Protein AF-A0A1Z8SZH6-F1 (afdb_monomer_lite)

Foldseek 3Di:
DDDDDDDPPDPPPPPPPLAQPAHRPWDDDDDFQWTQDPFQGIWGDDPAQWIQRPLQGIWRWPHHDLVWTWIQRPQQGIWTDHSVGPVWIQRVLLRDIWHADSPPGTADPVVRDDDHSVRSSVVSVVSVPDQDDDPLFFWFDWDADPPQWLQFGIWTDGSQEIETFGDCAQPRHGDDPQVVLLLNLVVCQQFRCPFPLAPNQLQSQLSCQQNLPPPHPNRQAHAYEYEEEEAQVNGVVRCVDPVNCVVIGNSCSCVSYDADDHLYDQYCVVHHRFQALLQSLLSSLLRVLLRSLQRRQQRSAPPSVQQLPQQLVPDPPPCVHLLNVLVVLCPVLQQAFCPVFDPRDCPDRRSSNVCSSVLSSQLVQLDLLVCLVRPDVSDPPSRGDPQRSHLVSCCVRRVSSSVSCSRTPSNNTRRHDPVLSCQSRHGNSPHGSPRDGD

Secondary structure (DSSP, 8-state):
--------------------SS-TTPEE-SSSSEEEETTTEEEEE-SSSEEEETTTEEEE-SSEETTEEEEEETTTEEEEE-TTTTTEEEEGGGTEEEEEETTTEEEETTTTEEE-HHHHHHHHHHTT-SPP--TT--BPPPEEEEEEETTEEEEEEETTEEEEEE-S-TTPPPPPHHHHHHHHHHHHHHT-TTSTT--HHHHHHHHHHHTT-TTSTTTT--BEEEEEES-GGGSSS-TTSHHHHHHSTTGGGGGGSB---EEEET--TTSSPP--HHHHHHHHHHHHHHHHHHHTSTTTSTTHHHH----TTTSTTGGGSHHHHHHHHHHHTTSB--TTSTTS-TTSHHHHHHHHHHHHHHHHHHHHTTHHHHSGGG-BTTTB-GGGSSHHHHHHH-HHHHHHIIIIITTT-----HHHHHHHS-GGGT--------

Sequence (438 aa):
MKFLRIALLLFACSLKANTSSILPTSTHLGSSNWYQSSWLGVYFESSNPWTYQTNLGWLYIPSANPENFWMYNPNLKWLWTTSSIYPWVYVNEIKDWRYYLPLPGFYRAETKKWSSTSELVAEFSQNASAAYTSAYYSSGAITSNYNISSWFDRSLEINGLQLFVAGAVGGQIAIPDEWAKKIAQTVKLLTDPNDAEIDIPSQERMIQVLQGTSGTWHAGYPAAQRLAYGGGSDYSPNPLTDNGIESYSGYRNLNNYLMNDMVWYRNSSDGAVNTVGNYDIAEVLEHLMHTIHLYGVPGAVNGSRNALKWDSETQSGWQTSGLYYAMKEAVDNGVFSLRDYMDGNIDSPETYRLISKEYLYLLNFGMWEYGQEFWENGTLAPEWNDNARTPSGVQQNNPLGYALFNNYIKPVLSKPSLTDLRTIFQDNDGGTSGYVSD

pLDDT: mean 90.85, std 13.41, range [30.44, 98.94]

Radius of gyration: 28.5 Å; chains: 1; bounding box: 64×51×118 Å

Structure (mmCIF, N/CA/C/O backbone):
data_AF-A0A1Z8SZH6-F1
#
_entry.id   AF-A0A1Z8SZH6-F1
#
loop_
_atom_site.group_PDB
_atom_site.id
_atom_site.type_symbol
_atom_site.label_atom_id
_atom_site.label_alt_id
_atom_site.label_comp_id
_atom_site.label_asym_id
_atom_site.label_entity_id
_atom_site.label_seq_id
_atom_site.pdbx_PDB_ins_code
_atom_site.Cartn_x
_atom_site.Cartn_y
_atom_site.Cartn_z
_atom_site.occupancy
_atom_site.B_iso_or_equiv
_atom_site.auth_seq_id
_atom_site.auth_comp_id
_atom_site.auth_asym_id
_atom_site.auth_atom_id
_atom_site.pdbx_PDB_model_num
ATOM 1 N N . MET A 1 1 ? -14.960 -3.152 92.949 1.00 36.97 1 MET A N 1
ATOM 2 C CA . MET A 1 1 ? -16.034 -3.314 91.945 1.00 36.97 1 MET A CA 1
ATOM 3 C C . MET A 1 1 ? -15.678 -2.488 90.714 1.00 36.97 1 MET A C 1
ATOM 5 O O . MET A 1 1 ? -15.761 -1.270 90.774 1.00 36.97 1 MET A O 1
ATOM 9 N N . LYS A 1 2 ? -15.191 -3.121 89.641 1.00 33.12 2 LYS A N 1
ATOM 10 C CA . LYS A 1 2 ? -14.952 -2.479 88.337 1.00 33.12 2 LYS A CA 1
ATOM 11 C C . LYS A 1 2 ? -15.969 -3.056 87.354 1.00 33.12 2 LYS A C 1
ATOM 13 O O . LYS A 1 2 ? -16.010 -4.267 87.170 1.00 33.12 2 LYS A O 1
ATOM 18 N N . PHE A 1 3 ? -16.808 -2.190 86.795 1.00 32.94 3 PHE A N 1
ATOM 19 C CA . PHE A 1 3 ? -17.794 -2.529 85.773 1.00 32.94 3 PHE A CA 1
ATOM 20 C C . PHE A 1 3 ? -17.084 -2.927 84.474 1.00 32.94 3 PHE A C 1
ATOM 22 O O . PHE A 1 3 ? -16.336 -2.128 83.913 1.00 32.94 3 PHE A O 1
ATOM 29 N N . LEU A 1 4 ? -17.331 -4.145 83.990 1.00 30.44 4 LEU A N 1
ATOM 30 C CA . LEU A 1 4 ? -16.952 -4.567 82.645 1.00 30.44 4 LEU A CA 1
ATOM 31 C C . LEU A 1 4 ? -18.103 -4.196 81.697 1.00 30.44 4 LEU A C 1
ATOM 33 O O . LEU A 1 4 ? -19.200 -4.742 81.803 1.00 30.44 4 LEU A O 1
ATOM 37 N N . ARG A 1 5 ? -17.872 -3.236 80.795 1.00 35.59 5 ARG A N 1
ATOM 38 C CA . ARG A 1 5 ? -18.776 -2.956 79.672 1.00 35.59 5 ARG A CA 1
ATOM 39 C C . ARG A 1 5 ? -18.588 -4.056 78.628 1.00 35.59 5 ARG A C 1
ATOM 41 O O . ARG A 1 5 ? -17.522 -4.150 78.029 1.00 35.59 5 ARG A O 1
ATOM 48 N N . ILE A 1 6 ? -19.617 -4.869 78.413 1.00 34.25 6 ILE A N 1
ATOM 49 C CA . ILE A 1 6 ? -19.690 -5.794 77.280 1.00 34.25 6 ILE A CA 1
ATOM 50 C C . ILE A 1 6 ? -20.113 -4.969 76.063 1.00 34.25 6 ILE A C 1
ATOM 52 O O . ILE A 1 6 ? -21.236 -4.473 76.000 1.00 34.25 6 ILE A O 1
ATOM 56 N N . ALA A 1 7 ? -19.188 -4.774 75.125 1.00 34.47 7 ALA A N 1
ATOM 57 C CA . ALA A 1 7 ? -19.498 -4.251 73.805 1.00 34.47 7 ALA A CA 1
ATOM 58 C C . ALA A 1 7 ? -20.137 -5.377 72.983 1.00 34.47 7 ALA A C 1
ATOM 60 O O . ALA A 1 7 ? -19.502 -6.395 72.708 1.00 34.47 7 ALA A O 1
ATOM 61 N N . LEU A 1 8 ? -21.407 -5.202 72.625 1.00 34.00 8 LEU A N 1
ATOM 62 C CA . LEU A 1 8 ? -22.116 -6.076 71.701 1.00 34.00 8 LEU A CA 1
ATOM 63 C C . LEU A 1 8 ? -21.607 -5.758 70.284 1.00 34.00 8 LEU A C 1
ATOM 65 O O . LEU A 1 8 ? -22.006 -4.757 69.690 1.00 34.00 8 LEU A O 1
ATOM 69 N N . LEU A 1 9 ? -20.683 -6.566 69.758 1.00 31.33 9 LEU A N 1
ATOM 70 C CA . LEU A 1 9 ? -20.332 -6.526 68.338 1.00 31.33 9 LEU A CA 1
ATOM 71 C C . LEU A 1 9 ? -21.513 -7.105 67.545 1.00 31.33 9 LEU A C 1
ATOM 73 O O . LEU A 1 9 ? -21.697 -8.319 67.477 1.00 31.33 9 LEU A O 1
ATOM 77 N N . LEU A 1 10 ? -22.321 -6.231 66.947 1.00 35.88 10 LEU A N 1
ATOM 78 C CA . LEU A 1 10 ? -23.209 -6.604 65.852 1.00 35.88 10 LEU A CA 1
ATOM 79 C C . LEU A 1 10 ? -22.336 -6.948 64.640 1.00 35.88 10 LEU A C 1
ATOM 81 O O . LEU A 1 10 ? -21.822 -6.063 63.959 1.00 35.88 10 LEU A O 1
ATOM 85 N N . PHE A 1 11 ? -22.166 -8.243 64.375 1.00 32.88 11 PHE A N 1
ATOM 86 C CA . PHE A 1 11 ? -21.735 -8.721 63.067 1.00 32.88 11 PHE A CA 1
ATOM 87 C C . PHE A 1 11 ? -22.847 -8.383 62.067 1.00 32.88 11 PHE A C 1
ATOM 89 O O . PHE A 1 11 ? -23.823 -9.119 61.923 1.00 32.88 11 PHE A O 1
ATOM 96 N N . ALA A 1 12 ? -22.720 -7.246 61.385 1.00 36.44 12 ALA A N 1
ATOM 97 C CA . ALA A 1 12 ? -23.444 -7.014 60.148 1.00 36.44 12 ALA A CA 1
ATOM 98 C C . ALA A 1 12 ? -22.891 -8.005 59.116 1.00 36.44 12 ALA A C 1
ATOM 100 O O . ALA A 1 12 ? -21.859 -7.775 58.489 1.00 36.44 12 ALA A O 1
ATOM 101 N N . CYS A 1 13 ? -23.546 -9.157 58.994 1.00 33.34 13 CYS A N 1
ATOM 102 C CA . CYS A 1 13 ? -23.332 -10.055 57.875 1.00 33.34 13 CYS A CA 1
ATOM 103 C C . CYS A 1 13 ? -23.854 -9.319 56.635 1.00 33.34 13 CYS A C 1
ATOM 105 O O . CYS A 1 13 ? -25.062 -9.258 56.407 1.00 33.34 13 CYS A O 1
ATOM 107 N N . SER A 1 14 ? -22.965 -8.678 55.872 1.00 37.25 14 SER A N 1
ATOM 108 C CA . SER A 1 14 ? -23.322 -8.202 54.542 1.00 37.25 14 SER A CA 1
ATOM 109 C C . SER A 1 14 ? -23.611 -9.442 53.702 1.00 37.25 14 SER A C 1
ATOM 111 O O . SER A 1 14 ? -22.686 -10.157 53.308 1.00 37.25 14 SER A O 1
ATOM 113 N N . LEU A 1 15 ? -24.887 -9.726 53.453 1.00 39.97 15 LEU A N 1
ATOM 114 C CA . LEU A 1 15 ? -25.283 -10.582 52.344 1.00 39.97 15 LEU A CA 1
ATOM 115 C C . LEU A 1 15 ? -24.636 -9.968 51.100 1.00 39.97 15 LEU A C 1
ATOM 117 O O . LEU A 1 15 ? -25.062 -8.905 50.649 1.00 39.97 15 LEU A O 1
ATOM 121 N N . LYS A 1 16 ? -23.558 -10.580 50.589 1.00 44.69 16 LYS A N 1
ATOM 122 C CA . LYS A 1 16 ? -23.093 -10.286 49.234 1.00 44.69 16 LYS A CA 1
ATOM 123 C C . LYS A 1 16 ? -24.315 -10.497 48.356 1.00 44.69 16 LYS A C 1
ATOM 125 O O . LYS A 1 16 ? -24.863 -11.596 48.331 1.00 44.69 16 LYS A O 1
ATOM 130 N N . ALA A 1 17 ? -24.791 -9.431 47.726 1.00 55.56 17 ALA A N 1
ATOM 131 C CA . ALA A 1 17 ? -25.842 -9.562 46.745 1.00 55.56 17 ALA A CA 1
ATOM 132 C C . ALA A 1 17 ? -25.316 -10.550 45.698 1.00 55.56 17 ALA A C 1
ATOM 134 O O . ALA A 1 17 ? -24.238 -10.340 45.142 1.00 55.56 17 ALA A O 1
ATOM 135 N N . ASN A 1 18 ? -26.021 -11.662 45.494 1.00 75.00 18 ASN A N 1
ATOM 136 C CA . ASN A 1 18 ? -25.689 -12.625 44.451 1.00 75.00 18 ASN A CA 1
ATOM 137 C C . ASN A 1 18 ? -26.100 -12.020 43.101 1.00 75.00 18 ASN A C 1
ATOM 139 O O . ASN A 1 18 ? -26.998 -12.513 42.433 1.00 75.00 18 ASN A O 1
ATOM 143 N N . THR A 1 19 ? -25.524 -10.879 42.743 1.00 81.94 19 THR A N 1
ATOM 144 C CA . THR A 1 19 ? -25.755 -10.193 41.476 1.00 81.94 19 THR A CA 1
ATOM 145 C C . THR A 1 19 ? -24.858 -10.813 40.423 1.00 81.94 19 THR A C 1
ATOM 147 O O . THR A 1 19 ? -23.690 -11.094 40.690 1.00 81.94 19 THR A O 1
ATOM 150 N N . SER A 1 20 ? -25.411 -11.028 39.236 1.00 86.62 20 SER A N 1
ATOM 151 C CA . SER A 1 20 ? -24.643 -11.460 38.072 1.00 86.62 20 SER A CA 1
ATOM 152 C C . SER A 1 20 ? -23.596 -10.402 37.718 1.00 86.62 20 SER A C 1
ATOM 154 O O . SER A 1 20 ? -23.880 -9.202 37.759 1.00 86.62 20 SER A O 1
ATOM 156 N N . SER A 1 21 ? -22.391 -10.852 37.372 1.00 84.75 21 SER A N 1
ATOM 157 C CA . SER A 1 21 ? -21.299 -9.985 36.911 1.00 84.75 21 SER A CA 1
ATOM 158 C C . SER A 1 21 ? -21.470 -9.522 35.459 1.00 84.75 21 SER A C 1
ATOM 160 O O . SER A 1 21 ? -20.784 -8.605 35.016 1.00 84.75 21 SER A O 1
ATOM 162 N N . ILE A 1 22 ? -22.406 -10.136 34.732 1.00 84.94 22 ILE A N 1
ATOM 163 C CA . ILE A 1 22 ? -22.594 -9.970 33.287 1.00 84.94 22 ILE A CA 1
ATOM 164 C C . ILE A 1 22 ? -23.881 -9.209 32.989 1.00 84.94 22 ILE A C 1
ATOM 166 O O . ILE A 1 22 ? -23.894 -8.255 32.219 1.00 84.94 22 ILE A O 1
ATOM 170 N N . LEU A 1 23 ? -24.982 -9.595 33.626 1.00 87.38 23 LEU A N 1
ATOM 171 C CA . LEU A 1 23 ? -26.271 -8.926 33.509 1.00 87.38 23 LEU A CA 1
ATOM 172 C C . LEU A 1 23 ? -26.772 -8.583 34.913 1.00 87.38 23 LEU A C 1
ATOM 174 O O . LEU A 1 23 ? -27.455 -9.398 35.535 1.00 87.38 23 LEU A O 1
ATOM 178 N N . PRO A 1 24 ? -26.478 -7.370 35.419 1.00 87.19 24 PRO A N 1
ATOM 179 C CA . PRO A 1 24 ? -26.799 -6.978 36.794 1.00 87.19 24 PRO A CA 1
ATOM 180 C C . PRO A 1 24 ? -28.283 -7.088 37.173 1.00 87.19 24 PRO A C 1
ATOM 182 O O . PRO A 1 24 ? -28.610 -7.168 38.354 1.00 87.19 24 PRO A O 1
ATOM 185 N N . THR A 1 25 ? -29.188 -7.096 36.189 1.00 88.19 25 THR A N 1
ATOM 186 C CA . THR A 1 25 ? -30.641 -7.225 36.385 1.00 88.19 25 THR A CA 1
ATOM 187 C C . THR A 1 25 ? -31.138 -8.673 36.461 1.00 88.19 25 THR A C 1
ATOM 189 O O . THR A 1 25 ? -32.334 -8.896 36.654 1.00 88.19 25 THR A O 1
ATOM 192 N N . SER A 1 26 ? -30.260 -9.667 36.308 1.00 90.94 26 SER A N 1
ATOM 193 C CA . SER A 1 26 ? -30.636 -11.079 36.362 1.00 90.94 26 SER A CA 1
ATOM 194 C C . SER A 1 26 ? -30.964 -11.548 37.778 1.00 90.94 26 SER A C 1
ATOM 196 O O . SER A 1 26 ? -30.333 -11.157 38.759 1.00 90.94 26 SER A O 1
ATOM 198 N N . THR A 1 27 ? -31.929 -12.461 37.878 1.00 93.50 27 THR A N 1
ATOM 199 C CA . THR A 1 27 ? -32.329 -13.084 39.146 1.00 93.50 27 THR A CA 1
ATOM 200 C C . THR A 1 27 ? -31.444 -14.288 39.445 1.00 93.50 27 THR A C 1
ATOM 202 O O . THR A 1 27 ? -31.318 -15.186 38.617 1.00 93.50 27 THR A O 1
ATOM 205 N N . HIS A 1 28 ? -30.839 -14.329 40.630 1.00 93.50 28 HIS A N 1
ATOM 206 C CA . HIS A 1 28 ? -30.058 -15.477 41.098 1.00 93.50 28 HIS A CA 1
ATOM 207 C C . HIS A 1 28 ? -30.957 -16.674 41.423 1.00 93.50 28 HIS A C 1
ATOM 209 O O . HIS A 1 28 ? -31.988 -16.510 42.072 1.00 93.50 28 HIS A O 1
ATOM 215 N N . LEU A 1 29 ? -30.575 -17.875 40.978 1.00 90.50 29 LEU A N 1
ATOM 216 C CA . LEU A 1 29 ? -31.429 -19.070 41.041 1.00 90.50 29 LEU A CA 1
ATOM 217 C C . LEU A 1 29 ? -31.117 -20.043 42.200 1.00 90.50 29 LEU A C 1
ATOM 219 O O . LEU A 1 29 ? -31.776 -21.075 42.298 1.00 90.50 29 LEU A O 1
ATOM 223 N N . GLY A 1 30 ? -30.151 -19.760 43.087 1.00 81.81 30 GLY A N 1
ATOM 224 C CA . GLY A 1 30 ? -29.860 -20.609 44.261 1.00 81.81 30 GLY A CA 1
ATOM 225 C C . GLY A 1 30 ? -28.371 -20.897 44.497 1.00 81.81 30 GLY A C 1
ATOM 226 O O . GLY A 1 30 ? -27.528 -20.059 44.237 1.00 81.81 30 GLY A O 1
ATOM 227 N N . SER A 1 31 ? -28.003 -22.073 45.016 1.00 63.78 31 SER A N 1
ATOM 228 C CA . SER A 1 31 ? -26.677 -22.377 45.619 1.00 63.78 31 SER A CA 1
ATOM 229 C C . SER A 1 31 ? -25.452 -22.393 44.681 1.00 63.78 31 SER A C 1
ATOM 231 O O . SER A 1 31 ? -24.401 -22.915 45.043 1.00 63.78 31 SER A O 1
ATOM 233 N N . SER A 1 32 ? -25.576 -21.893 43.458 1.00 80.62 32 SER A N 1
ATOM 234 C CA . SER A 1 32 ? -24.542 -21.916 42.417 1.00 80.62 32 SER A CA 1
ATOM 235 C C . SER A 1 32 ? -24.627 -20.643 41.567 1.00 80.62 32 SER A C 1
ATOM 237 O O . SER A 1 32 ? -25.564 -19.862 41.721 1.00 80.62 32 SER A O 1
ATOM 239 N N . ASN A 1 33 ? -23.656 -20.397 40.685 1.00 89.94 33 ASN A N 1
ATOM 240 C CA . ASN A 1 33 ? -23.603 -19.197 39.835 1.00 89.94 33 ASN A CA 1
ATOM 241 C C . ASN A 1 33 ? -24.610 -19.244 38.665 1.00 89.94 33 ASN A C 1
ATOM 243 O O . ASN A 1 33 ? -24.268 -18.910 37.534 1.00 89.94 33 ASN A O 1
ATOM 247 N N . TRP A 1 34 ? -25.834 -19.711 38.917 1.00 93.44 34 TRP A N 1
ATOM 248 C CA . TRP A 1 34 ? -26.920 -19.743 37.941 1.00 93.44 34 TRP A CA 1
ATOM 249 C C . TRP A 1 34 ? -27.821 -18.525 38.092 1.00 93.44 34 TRP A C 1
ATOM 251 O O . TRP A 1 34 ? -28.236 -18.160 39.197 1.00 93.44 34 TRP A O 1
ATOM 261 N N . TYR A 1 35 ? -28.162 -17.938 36.954 1.00 93.50 35 TYR A N 1
ATOM 262 C CA . TYR A 1 35 ? -28.924 -16.708 36.856 1.00 93.50 35 TYR A CA 1
ATOM 263 C C . TYR A 1 35 ? -29.996 -16.829 35.771 1.00 93.50 35 TYR A C 1
ATOM 265 O O . TYR A 1 35 ? -29.818 -17.515 34.765 1.00 93.50 35 TYR A O 1
ATOM 273 N N . GLN A 1 36 ? -31.111 -16.133 35.975 1.00 94.25 36 GLN A N 1
ATOM 274 C CA . GLN A 1 36 ? -32.181 -15.952 35.002 1.00 94.25 36 GLN A CA 1
ATOM 275 C C . GLN A 1 36 ? -32.196 -14.495 34.541 1.00 94.25 36 GLN A C 1
ATOM 277 O O . GLN A 1 36 ? -32.536 -13.597 35.313 1.00 94.25 36 GLN A O 1
ATOM 282 N N . SER A 1 37 ? -31.883 -14.275 33.267 1.00 92.50 37 SER A N 1
ATOM 283 C CA . SER A 1 37 ? -32.117 -13.007 32.574 1.00 92.50 37 SER A CA 1
ATOM 284 C C . SER A 1 37 ? -33.534 -12.974 31.998 1.00 92.50 37 SER A C 1
ATOM 286 O O . SER A 1 37 ? -34.048 -13.997 31.536 1.00 92.50 37 SER A O 1
ATOM 288 N N . SER A 1 38 ? -34.164 -11.796 31.997 1.00 91.62 38 SER A N 1
ATOM 289 C CA . SER A 1 38 ? -35.487 -11.582 31.393 1.00 91.62 38 SER A CA 1
ATOM 290 C C . SER A 1 38 ? -35.491 -11.732 29.870 1.00 91.62 38 SER A C 1
ATOM 292 O O . SER A 1 38 ? -36.549 -11.965 29.294 1.00 91.62 38 SER A O 1
ATOM 294 N N . TRP A 1 39 ? -34.327 -11.611 29.227 1.00 91.56 39 TRP A N 1
ATOM 295 C CA . TRP A 1 39 ? -34.196 -11.655 27.771 1.00 91.56 39 TRP A CA 1
ATOM 296 C C . TRP A 1 39 ? -33.241 -12.759 27.302 1.00 91.56 39 TRP A C 1
ATOM 298 O O . TRP A 1 39 ? -33.592 -13.522 26.411 1.00 91.56 39 TRP A O 1
ATOM 308 N N . LEU A 1 40 ? -32.078 -12.919 27.944 1.00 90.25 40 LEU A N 1
ATOM 309 C CA . LEU A 1 40 ? -31.070 -13.915 27.551 1.00 90.25 40 LEU A CA 1
ATOM 310 C C . LEU A 1 40 ? -31.408 -15.333 28.053 1.00 90.25 40 LEU A C 1
ATOM 312 O O . LEU A 1 40 ? -30.818 -16.313 27.604 1.00 90.25 40 LEU A O 1
ATOM 316 N N . GLY A 1 41 ? -32.366 -15.471 28.972 1.00 91.81 41 GLY A N 1
ATOM 317 C CA . GLY A 1 41 ? -32.755 -16.757 29.552 1.00 91.81 41 GLY A CA 1
ATOM 318 C C . GLY A 1 41 ? -31.854 -17.204 30.708 1.00 91.81 41 GLY A C 1
ATOM 319 O O . GLY A 1 41 ? -31.261 -16.378 31.403 1.00 91.81 41 GLY A O 1
ATOM 320 N N . VAL A 1 42 ? -31.788 -18.520 30.939 1.00 94.38 42 VAL A N 1
ATOM 321 C CA . VAL A 1 42 ? -30.994 -19.125 32.023 1.00 94.38 42 VAL A CA 1
ATOM 322 C C . VAL A 1 42 ? -29.545 -19.307 31.583 1.00 94.38 42 VAL A C 1
ATOM 324 O O . VAL A 1 42 ? -29.285 -19.890 30.522 1.00 94.38 42 VAL A O 1
ATOM 327 N N . TYR A 1 43 ? -28.610 -18.869 32.423 1.00 93.62 43 TYR A N 1
ATOM 328 C CA . TYR A 1 43 ? -27.176 -19.026 32.197 1.00 93.62 43 TYR A CA 1
ATOM 329 C C . TYR A 1 43 ? -26.396 -19.231 33.501 1.00 93.62 43 TYR A C 1
ATOM 331 O O . TYR A 1 43 ? -26.852 -18.882 34.591 1.00 93.62 43 TYR A O 1
ATOM 339 N N . PHE A 1 44 ? -25.207 -19.809 33.365 1.00 93.56 44 PHE A N 1
ATOM 340 C CA . PHE A 1 44 ? -24.237 -20.032 34.429 1.00 93.56 44 PHE A CA 1
ATOM 341 C C . PHE A 1 44 ? -23.001 -19.151 34.224 1.00 93.56 44 PHE A C 1
ATOM 3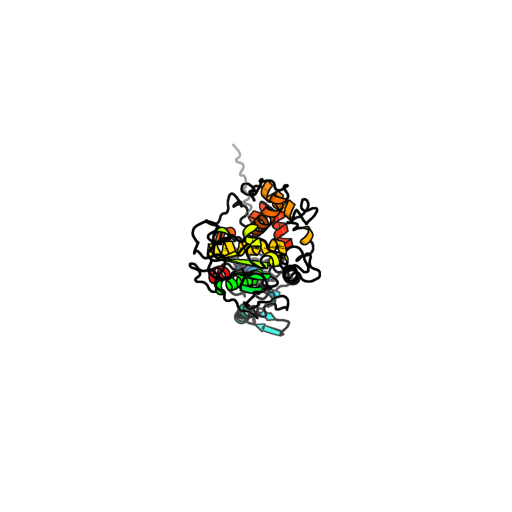43 O O . PHE A 1 44 ? -22.455 -19.108 33.120 1.00 93.56 44 PHE A O 1
ATOM 350 N N . GLU A 1 45 ? -22.531 -18.496 35.285 1.00 90.50 45 GLU A N 1
ATOM 351 C CA . GLU A 1 45 ? -21.277 -17.733 35.292 1.00 90.50 45 GLU A CA 1
ATOM 352 C C . GLU A 1 45 ? -20.127 -18.567 35.865 1.00 90.50 45 GLU A C 1
ATOM 354 O O . GLU A 1 45 ? -20.152 -18.992 37.026 1.00 90.50 45 GLU A O 1
ATOM 359 N N . SER A 1 46 ? -19.086 -18.784 35.059 1.00 85.88 46 SER A N 1
ATOM 360 C CA . SER A 1 46 ? -17.845 -19.389 35.545 1.00 85.88 46 SER A CA 1
ATOM 361 C C . SER A 1 46 ? -16.937 -18.346 36.217 1.00 85.88 46 SER A C 1
ATOM 363 O O . SER A 1 46 ? -17.212 -17.151 36.190 1.00 85.88 46 SER A O 1
ATOM 365 N N . SER A 1 47 ? -15.833 -18.785 36.830 1.00 73.62 47 SER A N 1
ATOM 366 C CA . SER A 1 47 ? -14.805 -17.883 37.381 1.00 73.62 47 SER A CA 1
ATOM 367 C C . SER A 1 47 ? -13.974 -17.159 36.310 1.00 73.62 47 SER A C 1
ATOM 369 O O . SER A 1 47 ? -13.153 -16.312 36.646 1.00 73.62 47 SER A O 1
ATOM 371 N N . ASN A 1 48 ? -14.172 -17.512 35.040 1.00 70.88 48 ASN A N 1
ATOM 372 C CA . ASN A 1 48 ? -13.543 -16.923 33.865 1.00 70.88 48 ASN A CA 1
ATOM 373 C C . ASN A 1 48 ? -14.628 -16.199 33.040 1.00 70.88 48 ASN A C 1
ATOM 375 O O . ASN A 1 48 ? -15.809 -16.485 33.226 1.00 70.88 48 ASN A O 1
ATOM 379 N N . PRO A 1 49 ? -14.277 -15.327 32.077 1.00 77.50 49 PRO A N 1
ATOM 380 C CA . PRO A 1 49 ? -15.236 -14.617 31.202 1.00 77.50 49 PRO A CA 1
ATOM 381 C C . PRO A 1 49 ? -16.109 -15.516 30.291 1.00 77.50 49 PRO A C 1
ATOM 383 O O . PRO A 1 49 ? -16.757 -15.037 29.361 1.00 77.50 49 PRO A O 1
ATOM 386 N N . TRP A 1 50 ? -16.134 -16.827 30.544 1.00 88.62 50 TRP A N 1
ATOM 387 C CA . TRP A 1 50 ? -17.013 -17.796 29.909 1.00 88.62 50 TRP A CA 1
ATOM 388 C C . TRP A 1 50 ? -18.301 -17.988 30.711 1.00 88.62 50 TRP A C 1
ATOM 390 O O . TRP A 1 50 ? -18.289 -18.244 31.920 1.00 88.62 50 TRP A O 1
ATOM 400 N N . THR A 1 51 ? -19.415 -17.952 29.996 1.00 91.50 51 THR A N 1
ATOM 401 C CA . THR A 1 51 ? -20.758 -18.256 30.486 1.00 91.50 51 THR A CA 1
ATOM 402 C C . THR A 1 51 ? -21.310 -19.464 29.772 1.00 91.50 51 THR A C 1
ATOM 404 O O . THR A 1 51 ? -21.030 -19.667 28.595 1.00 91.50 51 THR A O 1
ATOM 407 N N . TYR A 1 52 ? -22.111 -20.263 30.462 1.00 93.44 52 TYR A N 1
ATOM 408 C CA . TYR A 1 52 ? -22.870 -21.323 29.816 1.00 93.44 52 TYR A CA 1
ATOM 409 C C . TYR A 1 52 ? -24.338 -20.917 29.747 1.00 93.44 52 TYR A C 1
ATOM 411 O O . TYR A 1 52 ? -25.015 -20.874 30.773 1.00 93.44 52 TYR A O 1
ATOM 419 N N . GLN A 1 53 ? -24.833 -20.608 28.552 1.00 92.88 53 GLN A N 1
ATOM 420 C CA . GLN A 1 53 ? -26.238 -20.299 28.305 1.00 92.88 53 GLN A CA 1
ATOM 421 C C . GLN A 1 53 ? -26.955 -21.576 27.854 1.00 92.88 53 GLN A C 1
ATOM 423 O O . GLN A 1 53 ? -26.464 -22.320 27.008 1.00 92.88 53 GLN A O 1
ATOM 428 N N . THR A 1 54 ? -28.120 -21.845 28.438 1.00 91.62 54 THR A N 1
ATOM 429 C CA . THR A 1 54 ? -28.815 -23.145 28.323 1.00 91.62 54 THR A CA 1
ATOM 430 C C . THR A 1 54 ? -29.151 -23.608 26.901 1.00 91.62 54 THR A C 1
ATOM 432 O O . THR A 1 54 ? -29.272 -24.808 26.679 1.00 91.62 54 THR A O 1
ATOM 435 N N . ASN A 1 55 ? -29.267 -22.694 25.940 1.00 90.06 55 ASN A N 1
ATOM 436 C CA . ASN A 1 55 ? -29.623 -22.981 24.550 1.00 90.06 55 ASN A CA 1
ATOM 437 C C . ASN A 1 55 ? -28.446 -22.799 23.569 1.00 90.06 55 ASN A C 1
ATOM 439 O O . ASN A 1 55 ? -28.381 -23.496 22.564 1.00 90.06 55 ASN A O 1
ATOM 443 N N . LEU A 1 56 ? -27.521 -21.873 23.841 1.00 89.50 56 LEU A N 1
ATOM 444 C CA . LEU A 1 56 ? -26.377 -21.541 22.974 1.00 89.50 56 LEU A CA 1
ATOM 445 C C . LEU A 1 56 ? -25.062 -22.209 23.411 1.00 89.50 56 LEU A C 1
ATOM 447 O O . LEU A 1 56 ? -24.087 -22.207 22.658 1.00 89.50 56 LEU A O 1
ATOM 451 N N . GLY A 1 57 ? -25.020 -22.796 24.608 1.00 92.56 57 GLY A N 1
ATOM 452 C CA . GLY A 1 57 ? -23.832 -23.426 25.172 1.00 92.56 57 GLY A CA 1
ATOM 453 C C . GLY A 1 57 ? -22.836 -22.416 25.743 1.00 92.56 57 GLY A C 1
ATOM 454 O O . GLY A 1 57 ? -23.222 -21.407 26.333 1.00 92.56 57 GLY A O 1
ATOM 455 N N . TRP A 1 58 ? -21.542 -22.715 25.609 1.00 94.12 58 TRP A N 1
ATOM 456 C CA . TRP A 1 58 ? -20.472 -21.858 26.121 1.00 94.12 58 TRP A CA 1
ATOM 457 C C . TRP A 1 58 ? -20.291 -20.605 25.262 1.00 94.12 58 TRP A C 1
ATOM 459 O O . TRP A 1 58 ? -20.100 -20.692 24.049 1.00 94.12 58 TRP A O 1
ATOM 469 N N . LEU A 1 59 ? -20.308 -19.449 25.920 1.00 93.75 59 LEU A N 1
ATOM 470 C CA . LEU A 1 59 ? -20.162 -18.125 25.336 1.00 93.75 59 LEU A CA 1
ATOM 471 C C . LEU A 1 59 ? -19.103 -17.336 26.102 1.00 93.75 59 LEU A C 1
ATOM 473 O O . LEU A 1 59 ? -19.182 -17.224 27.326 1.00 93.75 59 LEU A O 1
ATOM 477 N N . TYR A 1 60 ? -18.142 -16.763 25.393 1.00 91.12 60 TYR A N 1
ATOM 478 C CA . TYR A 1 60 ? -17.197 -15.805 25.957 1.00 91.12 60 TYR A CA 1
ATOM 479 C C . TYR A 1 60 ? -17.746 -14.389 25.794 1.00 91.12 60 TYR A C 1
ATOM 481 O O . TYR A 1 60 ? -18.122 -14.002 24.689 1.00 91.12 60 TYR A O 1
ATOM 489 N N . ILE A 1 61 ? -17.800 -13.622 26.884 1.00 88.81 61 ILE A N 1
ATOM 490 C CA . ILE A 1 61 ? -18.392 -12.278 26.903 1.00 88.81 61 ILE A CA 1
ATOM 491 C C . ILE A 1 61 ? -17.327 -11.298 27.423 1.00 88.81 61 ILE A C 1
ATOM 493 O O . ILE A 1 61 ? -17.126 -11.219 28.636 1.00 88.81 61 ILE A O 1
ATOM 497 N N . PRO A 1 62 ? -16.601 -10.584 26.534 1.00 78.56 62 PRO A N 1
ATOM 498 C CA . PRO A 1 62 ? -15.473 -9.728 26.924 1.00 78.56 62 PRO A CA 1
ATOM 499 C C . PRO A 1 62 ? -15.907 -8.495 27.719 1.00 78.56 62 PRO A C 1
ATOM 501 O O . PRO A 1 62 ? -15.194 -8.035 28.607 1.00 78.56 62 PRO A O 1
ATOM 504 N N . SER A 1 63 ? -17.075 -7.953 27.388 1.00 74.69 63 SER A N 1
ATOM 505 C CA . SER A 1 63 ? -17.703 -6.838 28.077 1.00 74.69 63 SER A CA 1
ATOM 506 C C . SER A 1 63 ? -19.213 -7.021 28.003 1.00 74.69 63 SER A C 1
ATOM 508 O O . SER A 1 63 ? -19.772 -7.324 26.950 1.00 74.69 63 SER A O 1
ATOM 510 N N . ALA A 1 64 ? -19.874 -6.896 29.149 1.00 67.81 64 ALA A N 1
ATOM 511 C CA . ALA A 1 64 ? -21.299 -7.145 29.262 1.00 67.81 64 ALA A CA 1
ATOM 512 C C . ALA A 1 64 ? -22.023 -5.840 29.601 1.00 67.81 64 ALA A C 1
ATOM 514 O O . ALA A 1 64 ? -22.027 -5.380 30.742 1.00 67.81 64 ALA A O 1
ATOM 515 N N . ASN A 1 65 ? -22.617 -5.224 28.581 1.00 77.75 65 ASN A N 1
ATOM 516 C CA . ASN A 1 65 ? -23.534 -4.097 28.712 1.00 77.75 65 ASN A CA 1
ATOM 517 C C . ASN A 1 65 ? -24.802 -4.427 27.903 1.00 77.75 65 ASN A C 1
ATOM 519 O O . ASN A 1 65 ? -24.675 -4.798 26.736 1.00 77.75 65 ASN A O 1
ATOM 523 N N . PRO A 1 66 ? -26.018 -4.284 28.465 1.00 75.00 66 PRO A N 1
ATOM 524 C CA . PRO A 1 66 ? -27.264 -4.469 27.722 1.00 75.00 66 PRO A CA 1
ATOM 525 C C . PRO A 1 66 ? -27.382 -3.680 26.406 1.00 75.00 66 PRO A C 1
ATOM 527 O O . PRO A 1 66 ? -28.141 -4.109 25.543 1.00 75.00 66 PRO A O 1
ATOM 530 N N . GLU A 1 67 ? -26.657 -2.568 26.240 1.00 76.56 67 GLU A N 1
ATOM 531 C CA . GLU A 1 67 ? -26.637 -1.751 25.012 1.00 76.56 67 GLU A CA 1
ATOM 532 C C . GLU A 1 67 ? -25.580 -2.183 23.981 1.00 76.56 67 GLU A C 1
ATOM 534 O O . GLU A 1 67 ? -25.665 -1.805 22.816 1.00 76.56 67 GLU A O 1
ATOM 539 N N . ASN A 1 68 ? -24.582 -2.970 24.387 1.00 81.69 68 ASN A N 1
ATOM 540 C CA . ASN A 1 68 ? -23.511 -3.454 23.519 1.00 81.69 68 ASN A CA 1
ATOM 541 C C . ASN A 1 68 ? -23.043 -4.826 24.019 1.00 81.69 68 ASN A C 1
ATOM 543 O O . ASN A 1 68 ? -22.182 -4.908 24.898 1.00 81.69 68 ASN A O 1
ATOM 547 N N . PHE A 1 69 ? -23.649 -5.893 23.493 1.00 85.38 69 PHE A N 1
ATOM 548 C CA . PHE A 1 69 ? -23.495 -7.242 24.028 1.00 85.38 69 PHE A CA 1
ATOM 549 C C . PHE A 1 69 ? -22.907 -8.189 22.974 1.00 85.38 69 PHE A C 1
ATOM 551 O O . PHE A 1 69 ? -23.629 -8.902 22.273 1.00 85.38 69 PHE A O 1
ATOM 558 N N . TRP A 1 70 ? -21.575 -8.186 22.863 1.00 91.75 70 TRP A N 1
ATOM 559 C CA . TRP A 1 70 ? -20.833 -9.159 22.058 1.00 91.75 70 TRP A CA 1
ATOM 560 C C . TRP A 1 70 ? -20.644 -10.469 22.823 1.00 91.75 70 TRP A C 1
ATOM 562 O O . TRP A 1 70 ? -20.227 -10.473 23.981 1.00 91.75 70 TRP A O 1
ATOM 572 N N . MET A 1 71 ? -20.893 -11.588 22.151 1.00 92.25 71 MET A N 1
ATOM 573 C CA . MET A 1 71 ? -20.618 -12.927 22.661 1.00 92.25 71 MET A CA 1
ATOM 574 C C . MET A 1 71 ? -19.890 -13.752 21.600 1.00 92.25 71 MET A C 1
ATOM 576 O O . MET A 1 71 ? -20.286 -13.774 20.437 1.00 92.25 71 MET A O 1
ATOM 580 N N . TYR A 1 72 ? -18.835 -14.451 22.000 1.00 91.56 72 TYR A N 1
ATOM 581 C CA . TYR A 1 72 ? -18.140 -15.400 21.141 1.00 91.56 72 TYR A CA 1
ATOM 582 C C . TYR A 1 72 ? -18.594 -16.821 21.458 1.00 91.56 72 TYR A C 1
ATOM 584 O O . TYR A 1 72 ? -18.468 -17.291 22.591 1.00 91.56 72 TYR A O 1
ATOM 592 N N . ASN A 1 73 ? -19.088 -17.523 20.445 1.00 92.88 73 ASN A N 1
ATOM 593 C CA . ASN A 1 73 ? -19.389 -18.945 20.493 1.00 92.88 73 ASN A CA 1
ATOM 594 C C . ASN A 1 73 ? -18.315 -19.724 19.707 1.00 92.88 73 ASN A C 1
ATOM 596 O O . ASN A 1 73 ? -17.966 -19.319 18.601 1.00 92.88 73 ASN A O 1
ATOM 600 N N . PRO A 1 74 ? -17.809 -20.873 20.188 1.00 87.56 74 PRO A N 1
ATOM 601 C CA . PRO A 1 74 ? -16.768 -21.623 19.475 1.00 87.56 74 PRO A CA 1
ATOM 602 C C . PRO A 1 74 ? -17.117 -22.005 18.024 1.00 87.56 74 PRO A C 1
ATOM 604 O O . PRO A 1 74 ? -16.237 -21.988 17.153 1.00 87.56 74 PRO A O 1
ATOM 607 N N . ASN A 1 75 ? -18.394 -22.314 17.767 1.00 87.50 75 ASN A N 1
ATOM 608 C CA . ASN A 1 75 ? -18.893 -22.721 16.454 1.00 87.50 75 ASN A CA 1
ATOM 609 C C . ASN A 1 75 ? -19.421 -21.527 15.660 1.00 87.50 75 ASN A C 1
ATOM 611 O O . ASN A 1 75 ? -19.040 -21.356 14.510 1.00 87.50 75 ASN A O 1
ATOM 615 N N . LEU A 1 76 ? -20.270 -20.702 16.282 1.00 89.50 76 LEU A N 1
ATOM 616 C CA . LEU A 1 76 ? -20.940 -19.571 15.629 1.00 89.50 76 LEU A CA 1
ATOM 617 C C . LEU A 1 76 ? -20.103 -18.288 15.584 1.00 89.50 76 LEU A C 1
ATOM 619 O O . LEU A 1 76 ? -20.549 -17.311 14.997 1.00 89.50 76 LEU A O 1
ATOM 623 N N . LYS A 1 77 ? -18.918 -18.300 16.202 1.00 92.50 77 LYS A N 1
ATOM 624 C CA . LYS A 1 77 ? -17.982 -17.177 16.291 1.00 92.50 77 LYS A CA 1
ATOM 625 C C . LYS A 1 77 ? -18.629 -15.934 16.916 1.00 92.50 77 LYS A C 1
ATOM 627 O O . LYS A 1 77 ? -19.261 -16.077 17.966 1.00 92.50 77 LYS A O 1
ATOM 632 N N . TRP A 1 78 ? -18.390 -14.732 16.388 1.00 92.75 78 TRP A N 1
ATOM 633 C CA . TRP A 1 78 ? -18.809 -13.491 17.036 1.00 92.75 78 TRP A CA 1
ATOM 634 C C . TRP A 1 78 ? -20.265 -13.150 16.729 1.00 92.75 78 TRP A C 1
ATOM 636 O O . TRP A 1 78 ? -20.658 -12.899 15.592 1.00 92.75 78 TRP A O 1
ATOM 646 N N . LEU A 1 79 ? -21.058 -13.067 17.793 1.00 93.75 79 LEU A N 1
ATOM 647 C CA . LEU A 1 79 ? -22.455 -12.666 17.751 1.00 93.75 79 LEU A CA 1
ATOM 648 C C . LEU A 1 79 ? -22.642 -11.361 18.521 1.00 93.75 79 LEU A C 1
ATOM 650 O O . LEU A 1 79 ? -22.101 -11.206 19.618 1.00 93.75 79 LEU A O 1
ATOM 654 N N . TRP A 1 80 ? -23.453 -10.453 17.989 1.00 93.56 80 TRP A N 1
ATOM 655 C CA . TRP A 1 80 ? -23.838 -9.223 18.680 1.00 93.56 80 TRP A CA 1
ATOM 656 C C . TRP A 1 80 ? -25.345 -9.122 18.870 1.00 93.56 80 TRP A C 1
ATOM 658 O O . TRP A 1 80 ? -26.126 -9.503 18.000 1.00 93.56 80 TRP A O 1
ATOM 668 N N . THR A 1 81 ? -25.761 -8.592 20.016 1.00 93.81 81 THR A N 1
ATOM 669 C CA . THR A 1 81 ? -27.159 -8.282 20.322 1.00 93.81 81 THR A CA 1
ATOM 670 C C . THR A 1 81 ? -27.239 -7.168 21.372 1.00 93.81 81 THR A C 1
ATOM 672 O O . THR A 1 81 ? -26.232 -6.724 21.920 1.00 93.81 81 THR A O 1
ATOM 675 N N . THR A 1 82 ? -28.456 -6.744 21.695 1.00 91.62 82 THR A N 1
ATOM 676 C CA . THR A 1 82 ? -28.798 -5.942 22.878 1.00 91.62 82 THR A CA 1
ATOM 677 C C . THR A 1 82 ? -30.024 -6.542 23.565 1.00 91.62 82 THR A C 1
ATOM 679 O O . THR A 1 82 ? -30.702 -7.409 23.000 1.00 91.62 82 THR A O 1
ATOM 682 N N . SER A 1 83 ? -30.348 -6.074 24.771 1.00 89.56 83 SER A N 1
ATOM 683 C CA . SER A 1 83 ? -31.561 -6.507 25.481 1.00 89.56 83 SER A CA 1
ATOM 684 C C . SER A 1 83 ? -32.863 -6.107 24.775 1.00 89.56 83 SER A C 1
ATOM 686 O O . SER A 1 83 ? -33.886 -6.753 24.989 1.00 89.56 83 SER A O 1
ATOM 688 N N . SER A 1 84 ? -32.839 -5.058 23.944 1.00 90.44 84 SER A 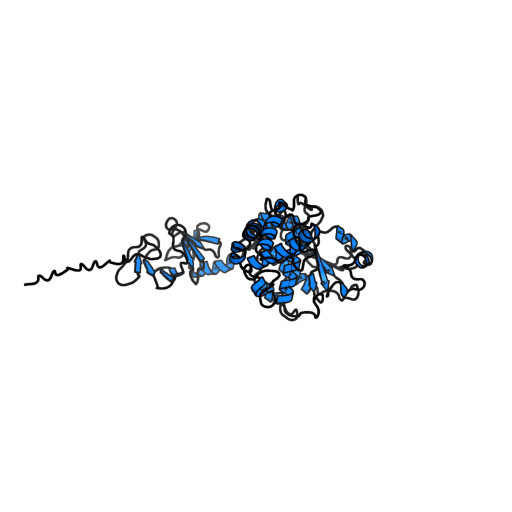N 1
ATOM 689 C CA . SER A 1 84 ? -34.013 -4.549 23.226 1.00 90.44 84 SER A CA 1
ATOM 690 C C . SER A 1 84 ? -34.255 -5.219 21.873 1.00 90.44 84 SER A C 1
ATOM 692 O O . SER A 1 84 ? -35.373 -5.137 21.366 1.00 90.44 84 SER A O 1
ATOM 694 N N . ILE A 1 85 ? -33.246 -5.877 21.291 1.00 91.38 85 ILE A N 1
ATOM 695 C CA . ILE A 1 85 ? -33.354 -6.519 19.968 1.00 91.38 85 ILE A CA 1
ATOM 696 C C . ILE A 1 85 ? -33.331 -8.046 20.025 1.00 91.38 85 ILE A C 1
ATOM 698 O O . ILE A 1 85 ? -33.839 -8.690 19.106 1.00 91.38 85 ILE A O 1
ATOM 702 N N . TYR A 1 86 ? -32.792 -8.641 21.093 1.00 92.00 86 TYR A N 1
ATOM 703 C CA . TYR A 1 86 ? -32.788 -10.093 21.257 1.00 92.00 86 TYR A CA 1
ATOM 704 C C . TYR A 1 86 ? -34.227 -10.656 21.140 1.00 92.00 86 TYR A C 1
ATOM 706 O O . TYR A 1 86 ? -35.147 -10.104 21.748 1.00 92.00 86 TYR A O 1
ATOM 714 N N . PRO A 1 87 ? -34.461 -11.741 20.373 1.00 94.31 87 PRO A N 1
ATOM 715 C CA . PRO A 1 87 ? -33.474 -12.711 19.907 1.00 94.31 87 PRO A CA 1
ATOM 716 C C . PRO A 1 87 ? -32.944 -12.478 18.485 1.00 94.31 87 PRO A C 1
ATOM 718 O O . PRO A 1 87 ? -32.419 -13.406 17.873 1.00 94.31 87 PRO A O 1
ATOM 721 N N . TRP A 1 88 ? -33.041 -11.262 17.943 1.00 95.12 88 TRP A N 1
ATOM 722 C CA . TRP A 1 88 ? -32.213 -10.907 16.793 1.00 95.12 88 TRP A CA 1
ATOM 723 C C . TRP A 1 88 ? -30.748 -10.852 17.211 1.00 95.12 88 TRP A C 1
ATOM 725 O O . TRP A 1 88 ? -30.385 -10.116 18.124 1.00 95.12 88 TRP A O 1
ATOM 735 N N . VAL A 1 89 ? -29.918 -11.633 16.531 1.00 94.25 89 VAL A N 1
ATOM 736 C CA . VAL A 1 89 ? -28.470 -11.672 16.711 1.00 94.25 89 VAL A CA 1
ATOM 737 C C . VAL A 1 89 ? -27.799 -11.333 15.388 1.00 94.25 89 VAL A C 1
ATOM 739 O O . VAL A 1 89 ? -28.147 -11.880 14.341 1.00 94.25 89 VAL A O 1
ATOM 742 N N . TYR A 1 90 ? -26.853 -10.409 15.421 1.00 90.81 90 TYR A N 1
ATOM 743 C CA . TYR A 1 90 ? -25.975 -10.138 14.295 1.00 90.81 90 TYR A CA 1
ATOM 744 C C . TYR A 1 90 ? -24.861 -11.176 14.297 1.00 90.81 90 TYR A C 1
ATOM 746 O O . TYR A 1 90 ? -24.192 -11.349 15.317 1.00 90.81 90 TYR A O 1
ATOM 754 N N . VAL A 1 91 ? -24.678 -11.876 13.181 1.00 91.62 91 VAL A N 1
ATOM 755 C CA . VAL A 1 91 ? -23.660 -12.916 13.020 1.00 91.62 91 VAL A CA 1
ATOM 756 C C . VAL A 1 91 ? -22.523 -12.327 12.191 1.00 91.62 91 VAL A C 1
ATOM 758 O O . VAL A 1 91 ? -22.681 -12.080 10.994 1.00 91.62 91 VAL A O 1
ATOM 761 N N . ASN A 1 92 ? -21.383 -12.063 12.827 1.00 85.81 92 ASN A N 1
ATOM 762 C CA . ASN A 1 92 ? -20.290 -11.295 12.228 1.00 85.81 92 ASN A CA 1
ATOM 763 C C . ASN A 1 92 ? -19.696 -11.962 10.976 1.00 85.81 92 ASN A C 1
ATOM 765 O O . ASN A 1 92 ? -19.313 -11.282 10.031 1.00 85.81 92 ASN A O 1
ATOM 769 N N . GLU A 1 93 ? -19.663 -13.285 10.948 1.00 83.75 93 GLU A N 1
ATOM 770 C CA . GLU A 1 93 ? -19.022 -14.117 9.925 1.00 83.75 93 GLU A CA 1
ATOM 771 C C . GLU A 1 93 ? -19.772 -14.080 8.598 1.00 83.75 93 GLU A C 1
ATOM 773 O O . GLU A 1 93 ? -19.210 -14.391 7.556 1.00 83.75 93 GLU A O 1
ATOM 778 N N . ILE A 1 94 ? -21.038 -13.671 8.637 1.00 83.88 94 ILE A N 1
ATOM 779 C CA . ILE A 1 94 ? -21.888 -13.486 7.459 1.00 83.88 94 ILE A CA 1
ATOM 780 C C . ILE A 1 94 ? -22.373 -12.042 7.314 1.00 83.88 94 ILE A C 1
ATOM 782 O O . ILE A 1 94 ? -23.181 -11.756 6.438 1.00 83.88 94 ILE A O 1
ATOM 786 N N . LYS A 1 95 ? -21.916 -11.150 8.203 1.00 81.50 95 LYS A N 1
ATOM 787 C CA . LYS A 1 95 ? -22.270 -9.726 8.273 1.00 81.50 95 LYS A CA 1
ATOM 788 C C . LYS A 1 95 ? -23.778 -9.439 8.223 1.00 81.50 95 LYS A C 1
ATOM 790 O O . LYS A 1 95 ? -24.193 -8.398 7.722 1.00 81.50 95 LYS A O 1
ATOM 795 N N . ASP A 1 96 ? -24.598 -10.331 8.775 1.00 87.19 96 ASP A N 1
ATOM 796 C CA . ASP A 1 96 ? -26.053 -10.313 8.595 1.00 87.19 96 ASP A CA 1
ATOM 797 C C . ASP A 1 96 ? -26.792 -10.712 9.887 1.00 87.19 96 ASP A C 1
ATOM 799 O O . ASP A 1 96 ? -26.255 -11.380 10.777 1.00 87.19 96 ASP A O 1
ATOM 803 N N . TRP A 1 97 ? -28.046 -10.281 10.004 1.00 90.50 97 TRP A N 1
ATOM 804 C CA . TRP A 1 97 ? -28.915 -10.539 11.146 1.00 90.50 97 TRP A CA 1
ATOM 805 C C . TRP A 1 97 ? -29.626 -11.888 11.018 1.00 90.50 97 TRP A C 1
ATOM 807 O O . TRP A 1 97 ? -30.103 -12.294 9.954 1.00 90.50 97 TRP A O 1
ATOM 817 N N . ARG A 1 98 ? -29.757 -12.596 12.139 1.00 94.31 98 ARG A N 1
ATOM 818 C CA . ARG A 1 98 ? -30.556 -13.818 12.265 1.00 94.31 98 ARG A CA 1
ATOM 819 C C . ARG A 1 98 ? -31.483 -13.697 13.463 1.00 94.31 98 ARG A C 1
ATOM 821 O O . ARG A 1 98 ? -31.069 -13.250 14.526 1.00 94.31 98 ARG A O 1
ATOM 828 N N . TYR A 1 99 ? -32.731 -14.120 13.312 1.00 96.00 99 TYR A N 1
ATOM 829 C CA . TYR A 1 99 ? -33.630 -14.260 14.455 1.00 96.00 99 TYR A CA 1
ATOM 830 C C . TYR A 1 99 ? -33.434 -15.646 15.069 1.00 96.00 99 TYR A C 1
ATOM 832 O O . TYR A 1 99 ? -33.670 -16.655 14.406 1.00 96.00 99 TYR A O 1
ATOM 840 N N . TYR A 1 100 ? -32.970 -15.707 16.311 1.00 95.38 100 TYR A N 1
ATOM 841 C CA . TYR A 1 100 ? -32.614 -16.953 16.980 1.00 95.38 100 TYR A CA 1
ATOM 842 C C . TYR A 1 100 ? -33.775 -17.533 17.800 1.00 95.38 100 TYR A C 1
ATOM 844 O O . TYR A 1 100 ? -34.456 -16.831 18.541 1.00 95.38 100 TYR A O 1
ATOM 852 N N . LEU A 1 101 ? -33.966 -18.848 17.726 1.00 93.44 101 LEU A N 1
ATOM 853 C CA . LEU A 1 101 ? -34.749 -19.639 18.671 1.00 93.44 101 LEU A CA 1
ATOM 854 C C . LEU A 1 101 ? -33.986 -20.926 19.016 1.00 93.44 101 LEU A C 1
ATOM 856 O O . LEU A 1 101 ? -33.352 -21.500 18.131 1.00 93.44 101 LEU A O 1
ATOM 860 N N . PRO A 1 102 ? -34.111 -21.454 20.251 1.00 88.50 102 PRO A N 1
ATOM 861 C CA . PRO A 1 102 ? -33.461 -22.711 20.647 1.00 88.50 102 PRO A CA 1
ATOM 862 C C . PRO A 1 102 ? -33.778 -23.883 19.712 1.00 88.50 102 PRO A C 1
ATOM 864 O O . PRO A 1 102 ? -32.933 -24.728 19.435 1.00 88.50 102 PRO A O 1
ATOM 867 N N . LEU A 1 103 ? -35.010 -23.910 19.204 1.00 86.25 103 LEU A N 1
ATOM 868 C CA . LEU A 1 103 ? -35.442 -24.770 18.118 1.00 86.25 103 LEU A CA 1
ATOM 869 C C . LEU A 1 103 ? -36.475 -23.970 17.304 1.00 86.25 103 LEU A C 1
ATOM 871 O O . LEU A 1 103 ? -37.398 -23.418 17.909 1.00 86.25 103 LEU A O 1
ATOM 875 N N . PRO A 1 104 ? -36.338 -23.859 15.972 1.00 89.44 104 PRO A N 1
ATOM 876 C CA . PRO A 1 104 ? -35.486 -24.674 15.098 1.00 89.44 104 PRO A CA 1
ATOM 877 C C . PRO A 1 104 ? -34.080 -24.108 14.786 1.00 89.44 104 PRO A C 1
ATOM 879 O O . PRO A 1 104 ? -33.367 -24.726 14.002 1.00 89.44 104 PRO A O 1
ATOM 882 N N . GLY A 1 105 ? -33.652 -22.989 15.385 1.00 94.19 105 GLY A N 1
ATOM 883 C CA . GLY A 1 105 ? -32.310 -22.421 15.185 1.00 94.19 105 GLY A CA 1
ATOM 884 C C . GLY A 1 105 ? -32.349 -20.953 14.764 1.00 94.19 105 GLY A C 1
ATOM 885 O O . GLY A 1 105 ? -32.812 -20.103 15.516 1.00 94.19 105 GLY A O 1
ATOM 886 N N . PHE A 1 106 ? -31.865 -20.642 13.564 1.00 95.44 106 PHE A N 1
ATOM 887 C CA . PHE A 1 106 ? -31.713 -19.276 13.057 1.00 95.44 106 PHE A CA 1
ATOM 888 C C . PHE A 1 106 ? -32.652 -19.021 11.880 1.00 95.44 106 PHE A C 1
ATOM 890 O O . PHE A 1 106 ? -32.640 -19.752 10.896 1.00 95.44 106 PHE A O 1
ATOM 897 N N . TYR A 1 107 ? -33.479 -17.986 11.965 1.00 96.38 107 TYR A N 1
ATOM 898 C CA . TYR A 1 107 ? -34.393 -17.585 10.902 1.00 96.38 107 TYR A CA 1
ATOM 899 C C . TYR A 1 107 ? -33.818 -16.430 10.091 1.00 96.38 107 TYR A C 1
ATOM 901 O O . TYR A 1 107 ? -33.361 -15.423 10.645 1.00 96.38 107 TYR A O 1
ATOM 909 N N . ARG A 1 108 ? -33.902 -16.561 8.765 1.00 92.50 108 ARG A N 1
ATOM 910 C CA . ARG A 1 108 ? -33.546 -15.527 7.794 1.00 92.50 108 ARG A CA 1
ATOM 911 C C . ARG A 1 108 ? -34.813 -14.893 7.226 1.00 92.50 108 ARG A C 1
ATOM 913 O O . ARG A 1 108 ? -35.600 -15.563 6.556 1.00 92.50 108 ARG A O 1
ATOM 920 N N . ALA A 1 109 ? -35.012 -13.597 7.474 1.00 83.38 109 ALA A N 1
ATOM 921 C CA . ALA A 1 109 ? -36.243 -12.899 7.088 1.00 83.38 109 ALA A CA 1
ATOM 922 C C . ALA A 1 109 ? -36.441 -12.788 5.572 1.00 83.38 109 ALA A C 1
ATOM 924 O O . ALA A 1 109 ? -37.567 -12.930 5.096 1.00 83.38 109 ALA A O 1
ATOM 925 N N . GLU A 1 110 ? -35.360 -12.574 4.825 1.00 81.50 110 GLU A N 1
ATOM 926 C CA . GLU A 1 110 ? -35.388 -12.379 3.371 1.00 81.50 110 GLU A CA 1
ATOM 927 C C . GLU A 1 110 ? -35.904 -13.620 2.639 1.00 81.50 110 GLU A C 1
ATOM 929 O O . GLU A 1 110 ? -36.792 -13.541 1.791 1.00 81.50 110 GLU A O 1
ATOM 934 N N . THR A 1 111 ? -35.382 -14.791 3.010 1.00 87.12 111 THR A N 1
ATOM 935 C CA . THR A 1 111 ? -35.727 -16.070 2.377 1.00 87.12 111 THR A CA 1
ATOM 936 C C . THR A 1 111 ? -36.869 -16.794 3.082 1.00 87.12 111 THR A C 1
ATOM 938 O O . THR A 1 111 ? -37.392 -17.772 2.547 1.00 87.12 111 THR A O 1
ATOM 941 N N . LYS A 1 112 ? -37.268 -16.319 4.269 1.00 92.75 112 LYS A N 1
ATOM 942 C CA . LYS A 1 112 ? -38.277 -16.925 5.146 1.00 92.75 112 LYS A CA 1
ATOM 943 C C . LYS A 1 112 ? -37.972 -18.384 5.497 1.00 92.75 112 LYS A C 1
ATOM 945 O O . LYS A 1 112 ? -38.878 -19.215 5.572 1.00 92.75 112 LYS A O 1
ATOM 950 N N . LYS A 1 113 ? -36.692 -18.705 5.696 1.00 93.50 113 LYS A N 1
ATOM 951 C CA . LYS A 1 113 ? -36.216 -20.057 6.020 1.00 93.50 113 LYS A CA 1
ATOM 952 C C . LYS A 1 113 ? -35.546 -20.098 7.387 1.00 93.50 113 LYS A C 1
ATOM 954 O O . LYS A 1 113 ? -34.930 -19.125 7.815 1.00 93.50 113 LYS A O 1
ATOM 959 N N . TRP A 1 114 ? -35.674 -21.248 8.039 1.00 96.19 114 TRP A N 1
ATOM 960 C CA . TRP A 1 114 ? -34.902 -21.603 9.223 1.00 96.19 114 TRP A CA 1
ATOM 961 C C . TRP A 1 114 ? -33.675 -22.412 8.815 1.00 96.19 114 TRP A C 1
ATOM 963 O O . TRP A 1 114 ? -33.763 -23.235 7.905 1.00 96.19 114 TRP A O 1
ATOM 973 N N . SER A 1 115 ? -32.574 -22.195 9.520 1.00 93.25 115 SER A N 1
ATOM 974 C CA . SER A 1 115 ? -31.340 -22.962 9.434 1.00 93.25 115 SER A CA 1
ATOM 975 C C . SER A 1 115 ? -30.938 -23.436 10.829 1.00 93.25 115 SER A C 1
ATOM 977 O O . SER A 1 115 ? -30.993 -22.688 11.810 1.00 93.25 115 SER A O 1
ATOM 979 N N . SER A 1 116 ? -30.494 -24.680 10.924 1.00 93.38 116 SER A N 1
ATOM 980 C CA . SER A 1 116 ? -29.783 -25.204 12.085 1.00 93.38 116 SER A CA 1
ATOM 981 C C . SER A 1 116 ? -28.450 -24.475 12.296 1.00 93.38 116 SER A C 1
ATOM 983 O O . SER A 1 116 ? -27.939 -23.795 11.404 1.00 93.38 116 SER A O 1
ATOM 985 N N . THR A 1 117 ? -27.836 -24.656 13.467 1.00 88.75 117 THR A N 1
ATOM 986 C CA . THR A 1 117 ? -26.482 -24.151 13.752 1.00 88.75 117 THR A CA 1
ATOM 987 C C . THR A 1 117 ? -25.467 -24.631 12.713 1.00 88.75 117 THR A C 1
ATOM 989 O O . THR A 1 117 ? -24.658 -23.841 12.249 1.00 88.75 117 THR A O 1
ATOM 992 N N . SER A 1 118 ? -25.520 -25.905 12.309 1.00 88.62 118 SER A N 1
ATOM 993 C CA . SER A 1 118 ? -24.621 -26.463 11.290 1.00 88.62 118 SER A CA 1
ATOM 994 C C . SER A 1 118 ? -24.822 -25.841 9.911 1.00 88.62 118 SER A C 1
ATOM 996 O O . SER A 1 118 ? -23.846 -25.605 9.210 1.00 88.62 118 SER A O 1
ATOM 998 N N . GLU A 1 119 ? -26.067 -25.558 9.527 1.00 90.81 119 GLU A N 1
ATOM 999 C CA . GLU A 1 119 ? -26.364 -24.901 8.249 1.00 90.81 119 GLU A CA 1
ATOM 1000 C C . GLU A 1 119 ? -25.909 -23.440 8.264 1.00 90.81 119 GLU A C 1
ATOM 1002 O O . GLU A 1 119 ? -25.292 -22.997 7.303 1.00 90.81 119 GLU A O 1
ATOM 1007 N N . LEU A 1 120 ? -26.106 -22.719 9.375 1.00 88.94 120 LEU A N 1
ATOM 1008 C CA . LEU A 1 120 ? -25.587 -21.358 9.523 1.00 88.94 120 LEU A CA 1
ATOM 1009 C C . LEU A 1 120 ? -24.050 -21.329 9.494 1.00 88.94 120 LEU A C 1
ATOM 1011 O O . LEU A 1 120 ? -23.471 -20.479 8.830 1.00 88.94 120 LEU A O 1
ATOM 1015 N N . VAL A 1 121 ? -23.379 -22.274 10.159 1.00 87.25 121 VAL A N 1
ATOM 1016 C CA . VAL A 1 121 ? -21.911 -22.398 10.089 1.00 87.25 121 VAL A CA 1
ATOM 1017 C C . VAL A 1 121 ? -21.452 -22.717 8.663 1.00 87.25 121 VAL A C 1
ATOM 1019 O O . VAL A 1 121 ? -20.430 -22.199 8.225 1.00 87.25 121 VAL A O 1
ATOM 1022 N N . ALA A 1 122 ? -22.207 -23.513 7.901 1.00 84.44 122 ALA A N 1
ATOM 1023 C CA . ALA A 1 122 ? -21.910 -23.749 6.489 1.00 84.44 122 ALA A CA 1
ATOM 1024 C C . ALA A 1 122 ? -22.056 -22.472 5.633 1.00 84.44 122 ALA A C 1
ATOM 1026 O O . ALA A 1 122 ? -21.327 -22.315 4.653 1.00 84.44 122 ALA A O 1
ATOM 1027 N N . GLU A 1 123 ? -22.929 -21.529 6.017 1.00 81.19 123 GLU A N 1
ATOM 1028 C CA . GLU A 1 123 ? -23.019 -20.208 5.376 1.00 81.19 123 GLU A CA 1
ATOM 1029 C C . GLU A 1 123 ? -21.773 -19.344 5.610 1.00 81.19 123 GLU A C 1
ATOM 1031 O O . GLU A 1 123 ? -21.516 -18.450 4.808 1.00 81.19 123 GLU A O 1
ATOM 1036 N N . PHE A 1 124 ? -20.961 -19.611 6.640 1.00 76.62 124 PHE A N 1
ATOM 1037 C CA . PHE A 1 124 ? -19.714 -18.862 6.868 1.00 76.62 124 PHE A CA 1
ATOM 1038 C C . PHE A 1 124 ? -18.752 -19.062 5.693 1.00 76.62 124 PHE A C 1
ATOM 1040 O O . PHE A 1 124 ? -18.065 -18.138 5.276 1.00 76.62 124 PHE A O 1
ATOM 1047 N N . SER A 1 125 ? -18.756 -20.265 5.113 1.00 58.59 125 SER A N 1
ATOM 1048 C CA . SER A 1 125 ? -17.981 -20.599 3.917 1.00 58.59 125 SER A CA 1
ATOM 1049 C C . SER A 1 125 ? -18.659 -20.166 2.612 1.00 58.59 125 SER A C 1
ATOM 1051 O O . SER A 1 125 ? -17.988 -20.091 1.590 1.00 58.59 125 SER A O 1
ATOM 1053 N N . GLN A 1 126 ? -19.970 -19.887 2.621 1.00 54.47 126 GLN A N 1
ATOM 1054 C CA . GLN A 1 126 ? -20.721 -19.457 1.430 1.00 54.47 126 GLN A CA 1
ATOM 1055 C C . GLN A 1 126 ? -20.838 -17.930 1.306 1.00 54.47 126 GLN A C 1
ATOM 1057 O O . GLN A 1 126 ? -20.900 -17.437 0.187 1.00 54.47 126 GLN A O 1
ATOM 1062 N N . ASN A 1 127 ? -20.777 -17.164 2.403 1.00 47.41 127 ASN A N 1
ATOM 1063 C CA . ASN A 1 127 ? -20.616 -15.699 2.371 1.00 47.41 127 ASN A CA 1
ATOM 1064 C C . ASN A 1 127 ? -19.168 -15.250 2.108 1.00 47.41 127 ASN A C 1
ATOM 1066 O O . ASN A 1 127 ? -18.893 -14.058 2.069 1.00 47.41 127 ASN A O 1
ATOM 1070 N N . ALA A 1 128 ? -18.272 -16.193 1.804 1.00 50.78 128 ALA A N 1
ATOM 1071 C CA . ALA A 1 128 ? -17.098 -15.922 0.976 1.00 50.78 128 ALA A CA 1
ATOM 1072 C C . ALA A 1 128 ? -17.461 -15.702 -0.519 1.00 50.78 128 ALA A C 1
ATOM 1074 O O . ALA A 1 128 ? -16.574 -15.578 -1.359 1.00 50.78 128 ALA A O 1
ATOM 1075 N N . SER A 1 129 ? -18.751 -15.682 -0.887 1.00 49.81 129 SER A N 1
ATOM 1076 C CA . SER A 1 129 ? -19.230 -15.440 -2.253 1.00 49.81 129 SER A CA 1
ATOM 1077 C C . SER A 1 129 ? -20.520 -14.602 -2.235 1.00 49.81 129 SER A C 1
ATOM 1079 O O . SER A 1 129 ? -21.466 -14.936 -1.534 1.00 49.81 129 SER A O 1
ATOM 1081 N N . ALA A 1 130 ? -20.658 -13.505 -2.972 1.00 49.34 130 ALA A N 1
ATOM 1082 C CA . ALA A 1 130 ? -19.834 -13.014 -4.065 1.00 49.34 130 ALA A CA 1
ATOM 1083 C C . ALA A 1 130 ? -18.723 -12.085 -3.571 1.00 49.34 130 ALA A C 1
ATOM 1085 O O . ALA A 1 130 ? -19.010 -11.107 -2.886 1.00 49.34 130 ALA A O 1
ATOM 1086 N N . ALA A 1 131 ? -17.481 -12.360 -3.982 1.00 57.44 131 ALA A N 1
ATOM 1087 C CA . ALA A 1 131 ? -16.460 -11.326 -3.986 1.00 57.44 131 ALA A CA 1
ATOM 1088 C C . ALA A 1 131 ? -17.059 -10.082 -4.658 1.00 57.44 131 ALA A C 1
ATOM 1090 O O . ALA A 1 131 ? -17.672 -10.191 -5.729 1.00 57.44 131 ALA A O 1
ATOM 1091 N N . TYR A 1 132 ? -16.948 -8.928 -4.008 1.00 63.62 132 TYR A N 1
ATOM 1092 C CA . TYR A 1 132 ? -17.298 -7.668 -4.629 1.00 63.62 132 TYR A CA 1
ATOM 1093 C C . TYR A 1 132 ? -16.539 -7.576 -5.953 1.00 63.62 132 TYR A C 1
ATOM 1095 O O . TYR A 1 132 ? -15.320 -7.737 -6.002 1.00 63.62 132 TYR A O 1
ATOM 1103 N N . THR A 1 133 ? -17.281 -7.385 -7.038 1.00 67.12 133 THR A N 1
ATOM 1104 C CA . THR A 1 133 ? -16.725 -7.265 -8.382 1.00 67.12 133 THR A CA 1
ATOM 1105 C C . THR A 1 133 ? -17.234 -5.970 -8.985 1.00 67.12 133 THR A C 1
ATOM 1107 O O . THR A 1 133 ? -18.436 -5.697 -9.003 1.00 67.12 133 THR A O 1
ATOM 1110 N N . SER A 1 134 ? -16.310 -5.159 -9.479 1.00 82.31 134 SER A N 1
ATOM 1111 C CA . SER A 1 134 ? -16.608 -3.976 -10.274 1.00 82.31 134 SER A CA 1
ATOM 1112 C C . SER A 1 134 ? -15.575 -3.847 -11.383 1.00 82.31 134 SER A C 1
ATOM 1114 O O . SER A 1 134 ? -14.509 -4.454 -11.320 1.00 82.31 134 SER A O 1
ATOM 1116 N N . ALA A 1 135 ? -15.883 -3.046 -12.403 1.00 86.81 135 ALA A N 1
ATOM 1117 C CA . ALA A 1 135 ? -14.981 -2.832 -13.532 1.00 86.81 135 ALA A CA 1
ATOM 1118 C C . ALA A 1 135 ? -13.685 -2.085 -13.157 1.00 86.81 135 ALA A C 1
ATOM 1120 O O . ALA A 1 135 ? -12.785 -1.996 -13.989 1.00 86.81 135 ALA A O 1
ATOM 1121 N N . TYR A 1 136 ? -13.592 -1.524 -11.945 1.00 89.12 136 TYR A N 1
ATOM 1122 C CA . TYR A 1 136 ? -12.372 -0.872 -11.469 1.00 89.12 136 TYR A CA 1
ATOM 1123 C C . TYR A 1 136 ? -11.328 -1.887 -10.993 1.00 89.12 136 TYR A C 1
ATOM 1125 O O . TYR A 1 136 ? -10.133 -1.655 -11.162 1.00 89.12 136 TYR A O 1
ATOM 1133 N N . TYR A 1 137 ? -11.763 -3.027 -10.455 1.00 93.81 137 TYR A N 1
ATOM 1134 C CA . TYR A 1 137 ? -10.866 -4.106 -10.059 1.00 93.81 137 TYR A CA 1
ATOM 1135 C C . TYR A 1 137 ? -10.540 -4.949 -11.289 1.00 93.81 137 TYR A C 1
ATOM 1137 O O . TYR A 1 137 ? -11.421 -5.570 -11.879 1.00 93.81 137 TYR A O 1
ATOM 1145 N N . SER A 1 138 ? -9.276 -4.931 -11.699 1.00 95.00 138 SER A N 1
ATOM 1146 C CA . SER A 1 138 ? -8.796 -5.600 -12.905 1.00 95.00 138 SER A CA 1
ATOM 1147 C C . SER A 1 138 ? -7.429 -6.227 -12.670 1.00 95.00 138 SER A C 1
ATOM 1149 O O . SER A 1 138 ? -6.538 -5.627 -12.074 1.00 95.00 138 SER A O 1
ATOM 1151 N N . SER A 1 139 ? -7.251 -7.441 -13.171 1.00 95.31 139 SER A N 1
ATOM 1152 C CA . SER A 1 139 ? -6.009 -8.204 -13.146 1.00 95.31 139 SER A CA 1
ATOM 1153 C C . SER A 1 139 ? -5.596 -8.569 -14.568 1.00 95.31 139 SER A C 1
ATOM 1155 O O . SER A 1 139 ? -6.087 -9.533 -15.146 1.00 95.31 139 SER A O 1
ATOM 1157 N N . GLY A 1 140 ? -4.690 -7.790 -15.155 1.00 97.19 140 GLY A N 1
ATOM 1158 C CA . GLY A 1 140 ? -4.193 -8.016 -16.508 1.00 97.19 140 GLY A CA 1
ATOM 1159 C C . GLY A 1 140 ? -3.188 -9.167 -16.609 1.00 97.19 140 GLY A C 1
ATOM 1160 O O . GLY A 1 140 ? -2.474 -9.506 -15.669 1.00 97.19 140 GLY A O 1
ATOM 1161 N N . ALA A 1 141 ? -3.082 -9.763 -17.796 1.00 97.81 141 ALA A N 1
ATOM 1162 C CA . ALA A 1 141 ? -2.003 -10.699 -18.098 1.00 97.81 141 ALA A CA 1
ATOM 1163 C C . ALA A 1 141 ? -0.660 -9.965 -18.288 1.00 97.81 141 ALA A C 1
ATOM 1165 O O . ALA A 1 141 ? -0.622 -8.790 -18.659 1.00 97.81 141 ALA A O 1
ATOM 1166 N N . ILE A 1 142 ? 0.458 -10.679 -18.106 1.00 98.00 142 ILE A N 1
ATOM 1167 C CA . ILE A 1 142 ? 1.767 -10.186 -18.562 1.00 98.00 142 ILE A CA 1
ATOM 1168 C C . ILE A 1 142 ? 1.735 -10.090 -20.089 1.00 98.00 142 ILE A C 1
ATOM 1170 O O . ILE A 1 142 ? 1.392 -11.054 -20.775 1.00 98.00 142 ILE A O 1
ATOM 1174 N N . THR A 1 143 ? 2.128 -8.937 -20.622 1.00 97.50 143 THR A N 1
ATOM 1175 C CA . THR A 1 143 ? 2.178 -8.670 -22.062 1.00 97.50 143 THR A CA 1
ATOM 1176 C C . THR A 1 143 ? 3.526 -8.085 -22.448 1.00 97.50 143 THR A C 1
ATOM 1178 O O . THR A 1 143 ? 4.119 -7.327 -21.684 1.00 97.50 143 THR A O 1
ATOM 1181 N N . SER A 1 144 ? 4.031 -8.424 -23.636 1.00 97.19 144 SER A N 1
ATOM 1182 C CA . SER A 1 144 ? 5.246 -7.799 -24.163 1.00 97.19 144 SER A CA 1
ATOM 1183 C C . SER A 1 144 ? 5.059 -6.289 -24.312 1.00 97.19 144 SER A C 1
ATOM 1185 O O . SER A 1 144 ? 4.044 -5.833 -24.838 1.00 97.19 144 SER A O 1
ATOM 1187 N N . ASN A 1 145 ? 6.056 -5.513 -23.899 1.00 93.75 145 ASN A N 1
ATOM 1188 C CA . ASN A 1 145 ? 6.020 -4.058 -23.922 1.00 93.75 145 ASN A CA 1
ATOM 1189 C C . ASN A 1 145 ? 7.386 -3.504 -24.323 1.00 93.75 145 ASN A C 1
ATOM 1191 O O . ASN A 1 145 ? 8.239 -3.251 -23.485 1.00 93.75 145 ASN A O 1
ATOM 1195 N N . TYR A 1 146 ? 7.562 -3.282 -25.623 1.00 86.56 146 TYR A N 1
ATOM 1196 C CA . TYR A 1 146 ? 8.778 -2.686 -26.187 1.00 86.56 146 TYR A CA 1
ATOM 1197 C C . TYR A 1 146 ? 8.637 -1.183 -26.458 1.00 86.56 146 TYR A C 1
ATOM 1199 O O . TYR A 1 146 ? 9.546 -0.560 -27.003 1.00 86.56 146 TYR A O 1
ATOM 1207 N N . ASN A 1 147 ? 7.486 -0.599 -26.112 1.00 86.38 147 ASN A N 1
ATOM 1208 C CA . ASN A 1 147 ? 7.173 0.798 -26.404 1.00 86.38 147 ASN A CA 1
ATOM 1209 C C . ASN A 1 147 ? 7.622 1.739 -25.282 1.00 86.38 147 ASN A C 1
ATOM 1211 O O . ASN A 1 147 ? 7.778 2.935 -25.522 1.00 86.38 147 ASN A O 1
ATOM 1215 N N . ILE A 1 148 ? 7.822 1.219 -24.065 1.00 90.50 148 ILE A N 1
ATOM 1216 C CA . ILE A 1 148 ? 8.243 2.038 -22.930 1.00 90.50 148 ILE A CA 1
ATOM 1217 C C . ILE A 1 148 ? 9.741 2.344 -22.986 1.00 90.50 148 ILE A C 1
ATOM 1219 O O . ILE A 1 148 ? 10.109 3.506 -23.033 1.00 90.50 148 ILE A O 1
ATOM 1223 N N . SER A 1 149 ? 10.616 1.341 -23.021 1.00 94.62 149 SER A N 1
ATOM 1224 C CA . SER A 1 149 ? 12.072 1.515 -22.953 1.00 94.62 149 SER A CA 1
ATOM 1225 C C . SER A 1 149 ? 12.768 0.222 -23.364 1.00 94.62 149 SER A C 1
ATOM 1227 O O . SER A 1 149 ? 12.201 -0.852 -23.210 1.00 94.62 149 SER A O 1
ATOM 1229 N N . SER A 1 150 ? 14.028 0.289 -23.799 1.00 94.56 150 SER A N 1
ATOM 1230 C CA . SER A 1 150 ? 14.868 -0.896 -24.009 1.00 94.56 150 SER A CA 1
ATOM 1231 C C . SER A 1 150 ? 15.184 -1.659 -22.716 1.00 94.56 150 SER A C 1
ATOM 1233 O O . SER A 1 150 ? 15.777 -2.731 -22.775 1.00 94.56 150 SER A O 1
ATOM 1235 N N . TRP A 1 151 ? 14.868 -1.085 -21.551 1.00 95.00 151 TRP A N 1
ATOM 1236 C CA . TRP A 1 151 ? 15.138 -1.683 -20.242 1.00 95.00 151 TRP A CA 1
ATOM 1237 C C . TRP A 1 151 ? 14.021 -2.627 -19.767 1.00 95.00 151 TRP A C 1
ATOM 1239 O O . TRP A 1 151 ? 14.293 -3.632 -19.111 1.00 95.00 151 TRP A O 1
ATOM 1249 N N . PHE A 1 152 ? 12.774 -2.351 -20.154 1.00 96.75 152 PHE A N 1
ATOM 1250 C CA . PHE A 1 152 ? 11.605 -3.156 -19.799 1.00 96.75 152 PHE A CA 1
ATOM 1251 C C . PHE A 1 152 ? 11.064 -3.843 -21.049 1.00 96.75 152 PHE A C 1
ATOM 1253 O O . PHE A 1 152 ? 10.834 -3.176 -22.051 1.00 96.75 152 PHE A O 1
ATOM 1260 N N . ASP A 1 153 ? 10.877 -5.162 -21.007 1.00 97.00 153 ASP A N 1
ATOM 1261 C CA . ASP A 1 153 ? 10.442 -5.948 -22.172 1.00 97.00 153 ASP A CA 1
ATOM 1262 C C . ASP A 1 153 ? 8.986 -6.417 -22.091 1.00 97.00 153 ASP A C 1
ATOM 1264 O O . ASP A 1 153 ? 8.417 -6.887 -23.084 1.00 97.00 153 ASP A O 1
ATOM 1268 N N . ARG A 1 154 ? 8.365 -6.273 -20.920 1.00 98.12 154 ARG A N 1
ATOM 1269 C CA . ARG A 1 154 ? 6.978 -6.646 -20.653 1.00 98.12 154 ARG A CA 1
ATOM 1270 C C . ARG A 1 154 ? 6.388 -5.817 -19.522 1.00 98.12 154 ARG A C 1
ATOM 1272 O O . ARG A 1 154 ? 7.093 -5.155 -18.757 1.00 98.12 154 ARG A O 1
ATOM 1279 N N . SER A 1 155 ? 5.071 -5.850 -19.427 1.00 97.94 155 SER A N 1
ATOM 1280 C CA . SER A 1 155 ? 4.326 -5.148 -18.396 1.00 97.94 155 SER A CA 1
ATOM 1281 C C . SER A 1 155 ? 3.061 -5.898 -17.998 1.00 97.94 155 SER A C 1
ATOM 1283 O O . SER A 1 155 ? 2.558 -6.741 -18.745 1.00 97.94 155 SER A O 1
ATOM 1285 N N . LEU A 1 156 ? 2.553 -5.578 -16.814 1.00 98.12 156 LEU A N 1
ATOM 1286 C CA . LEU A 1 156 ? 1.301 -6.091 -16.262 1.00 98.12 156 LEU A CA 1
ATOM 1287 C C . LEU A 1 156 ? 0.554 -4.932 -15.606 1.00 98.12 156 LEU A C 1
ATOM 1289 O O . LEU A 1 156 ? 1.174 -4.135 -14.908 1.00 98.12 156 LEU A O 1
ATOM 1293 N N . GLU A 1 157 ? -0.752 -4.824 -15.827 1.00 98.06 157 GLU A N 1
ATOM 1294 C CA . GLU A 1 157 ? -1.610 -3.857 -15.130 1.00 98.06 157 GLU A CA 1
ATOM 1295 C C . GLU A 1 157 ? -2.450 -4.581 -14.073 1.00 98.06 157 GLU A C 1
ATOM 1297 O O . GLU A 1 157 ? -3.000 -5.652 -14.334 1.00 98.06 157 GLU A O 1
ATOM 1302 N N . ILE A 1 158 ? -2.516 -4.025 -12.865 1.00 98.31 158 ILE A N 1
ATOM 1303 C CA . ILE A 1 158 ? -3.267 -4.591 -11.743 1.00 98.31 158 ILE A CA 1
ATOM 1304 C C . ILE A 1 158 ? -3.887 -3.463 -10.925 1.00 98.31 158 ILE A C 1
ATOM 1306 O O . ILE A 1 158 ? -3.170 -2.630 -10.377 1.00 98.31 158 ILE A O 1
ATOM 1310 N N . ASN A 1 159 ? -5.219 -3.432 -10.846 1.00 97.38 159 ASN A N 1
ATOM 1311 C CA . ASN A 1 159 ? -5.992 -2.480 -10.044 1.00 97.38 159 ASN A CA 1
ATOM 1312 C C . ASN A 1 159 ? -5.488 -1.028 -10.190 1.00 97.38 159 ASN A C 1
ATOM 1314 O O . ASN A 1 159 ? -5.230 -0.332 -9.210 1.00 97.38 159 ASN A O 1
ATOM 1318 N N . GLY A 1 160 ? -5.317 -0.583 -11.442 1.00 96.62 160 GLY A N 1
ATOM 1319 C CA . GLY A 1 160 ? -4.877 0.772 -11.796 1.00 96.62 160 GLY A CA 1
ATOM 1320 C C . GLY A 1 160 ? -3.370 1.032 -11.684 1.00 96.62 160 GLY A C 1
ATOM 1321 O O . GLY A 1 160 ? -2.927 2.112 -12.063 1.00 96.62 160 GLY A O 1
ATOM 1322 N N . LEU A 1 161 ? -2.573 0.075 -11.197 1.00 98.56 161 LEU A N 1
ATOM 1323 C CA . LEU A 1 161 ? -1.116 0.178 -11.121 1.00 98.56 161 LEU A CA 1
ATOM 1324 C C . LEU A 1 161 ? -0.447 -0.531 -12.305 1.00 98.56 161 LEU A C 1
ATOM 1326 O O . LEU A 1 161 ? -0.684 -1.715 -12.559 1.00 98.56 161 LEU A O 1
ATOM 1330 N N . GLN A 1 162 ? 0.458 0.172 -12.986 1.00 98.38 162 GLN A N 1
ATOM 1331 C CA . GLN A 1 162 ? 1.297 -0.413 -14.029 1.00 98.38 162 GLN A CA 1
ATOM 1332 C C . GLN A 1 162 ? 2.573 -1.025 -13.430 1.00 98.38 162 GLN A C 1
ATOM 1334 O O . GLN A 1 162 ? 3.384 -0.331 -12.828 1.00 98.38 162 GLN A O 1
ATOM 1339 N N . LEU A 1 163 ? 2.811 -2.315 -13.652 1.00 98.69 163 LEU A N 1
ATOM 1340 C CA . LEU A 1 163 ? 4.089 -2.968 -13.366 1.00 98.69 163 LEU A CA 1
ATOM 1341 C C . LEU A 1 163 ? 4.944 -3.017 -14.637 1.00 98.69 163 LEU A C 1
ATOM 1343 O O . LEU A 1 163 ? 4.547 -3.641 -15.625 1.00 98.69 163 LEU A O 1
ATOM 1347 N N . PHE A 1 164 ? 6.118 -2.387 -14.611 1.00 98.38 164 PHE A N 1
ATOM 1348 C CA . PHE A 1 164 ? 7.131 -2.505 -15.663 1.00 98.38 164 PHE A CA 1
ATOM 1349 C C . PHE A 1 164 ? 8.180 -3.539 -15.269 1.00 98.38 164 PHE A C 1
ATOM 1351 O O . PHE A 1 164 ? 8.783 -3.440 -14.204 1.00 98.38 164 PHE A O 1
ATOM 1358 N N . VAL A 1 165 ? 8.402 -4.531 -16.128 1.00 98.38 165 VAL A N 1
ATOM 1359 C CA . VAL A 1 165 ? 9.186 -5.729 -15.811 1.00 98.38 165 VAL A CA 1
ATOM 1360 C C . VAL A 1 165 ? 10.461 -5.721 -16.648 1.00 98.38 165 VAL A C 1
ATOM 1362 O O . VAL A 1 165 ? 10.402 -5.673 -17.880 1.00 98.38 165 VAL A O 1
ATOM 1365 N N . ALA A 1 166 ? 11.620 -5.693 -15.987 1.00 97.56 166 ALA A N 1
ATOM 1366 C CA . ALA A 1 166 ? 12.900 -5.588 -16.677 1.00 97.56 166 ALA A CA 1
ATOM 1367 C C . ALA A 1 166 ? 13.217 -6.859 -17.478 1.00 97.56 166 ALA A C 1
ATOM 1369 O O . ALA A 1 166 ? 13.019 -7.990 -17.016 1.00 97.56 166 ALA A O 1
ATOM 1370 N N . GLY A 1 167 ? 13.748 -6.653 -18.682 1.00 96.94 167 GLY A N 1
ATOM 1371 C CA . GLY A 1 167 ? 14.250 -7.731 -19.525 1.00 96.94 167 GLY A CA 1
ATOM 1372 C C . GLY A 1 167 ? 15.685 -8.125 -19.184 1.00 96.94 167 GLY A C 1
ATOM 1373 O O . GLY A 1 167 ? 16.250 -7.718 -18.171 1.00 96.94 167 GLY A O 1
ATOM 1374 N N . ALA A 1 168 ? 16.305 -8.909 -20.065 1.00 96.69 168 ALA A N 1
ATOM 1375 C CA . ALA A 1 168 ? 17.745 -9.147 -20.011 1.00 96.69 168 ALA A CA 1
ATOM 1376 C C . ALA A 1 168 ? 18.476 -7.907 -20.543 1.00 96.69 168 ALA A C 1
ATOM 1378 O O . ALA A 1 168 ? 18.519 -7.672 -21.753 1.00 96.69 168 ALA A O 1
ATOM 1379 N N . VAL A 1 169 ? 19.012 -7.082 -19.645 1.00 95.50 169 VAL A N 1
ATOM 1380 C CA . VAL A 1 169 ? 19.534 -5.756 -19.992 1.00 95.50 169 VAL A CA 1
ATOM 1381 C C . VAL A 1 169 ? 20.632 -5.308 -19.032 1.00 95.50 169 VAL A C 1
ATOM 1383 O O . VAL A 1 169 ? 20.655 -5.691 -17.867 1.00 95.50 169 VAL A O 1
ATOM 1386 N N . GLY A 1 170 ? 21.573 -4.500 -19.530 1.00 95.19 170 GLY A N 1
ATOM 1387 C CA . GLY A 1 170 ? 22.633 -3.897 -18.716 1.00 95.19 170 GLY A CA 1
ATOM 1388 C C . GLY A 1 170 ? 23.548 -4.910 -18.023 1.00 95.19 170 GLY A C 1
ATOM 1389 O O . GLY A 1 170 ? 24.137 -4.587 -17.003 1.00 95.19 170 GLY A O 1
ATOM 1390 N N . GLY A 1 171 ? 23.661 -6.132 -18.551 1.00 95.44 171 GLY A N 1
ATOM 1391 C CA . GLY A 1 171 ? 24.438 -7.216 -17.938 1.00 95.44 171 GLY A CA 1
ATOM 1392 C C . GLY A 1 171 ? 23.646 -8.110 -16.979 1.00 95.44 171 GLY A C 1
ATOM 1393 O O . GLY A 1 171 ? 24.183 -9.128 -16.552 1.00 95.44 171 GLY A O 1
ATOM 1394 N N . GLN A 1 172 ? 22.380 -7.787 -16.701 1.00 96.56 172 GLN A N 1
ATOM 1395 C CA . GLN A 1 172 ? 21.487 -8.622 -15.902 1.00 96.56 172 GLN A CA 1
ATOM 1396 C C . GLN A 1 172 ? 20.657 -9.587 -16.745 1.00 96.56 172 GLN A C 1
ATOM 1398 O O . GLN A 1 172 ? 20.402 -9.369 -17.935 1.00 96.56 172 GLN A O 1
ATOM 1403 N N . ILE A 1 173 ? 20.216 -10.663 -16.095 1.00 95.44 173 ILE A N 1
ATOM 1404 C CA . ILE A 1 173 ? 19.217 -11.574 -16.651 1.00 95.44 173 ILE A CA 1
ATOM 1405 C C . ILE A 1 173 ? 17.814 -10.986 -16.492 1.00 95.44 173 ILE A C 1
ATOM 1407 O O . ILE A 1 173 ? 17.562 -10.156 -15.622 1.00 95.44 173 ILE A O 1
ATOM 1411 N N . ALA A 1 174 ? 16.890 -11.448 -17.329 1.00 96.00 174 ALA A N 1
ATOM 1412 C CA . ALA A 1 174 ? 15.491 -11.077 -17.199 1.00 96.00 174 ALA A CA 1
ATOM 1413 C C . ALA A 1 174 ? 14.904 -11.635 -15.895 1.00 96.00 174 ALA A C 1
ATOM 1415 O O . ALA A 1 174 ? 15.179 -12.785 -15.534 1.00 96.00 174 ALA A O 1
ATOM 1416 N N . ILE A 1 175 ? 14.052 -10.857 -15.223 1.00 95.56 175 ILE A N 1
ATOM 1417 C CA . ILE A 1 175 ? 13.324 -11.370 -14.058 1.00 95.56 175 ILE A CA 1
ATOM 1418 C C . ILE A 1 175 ? 12.280 -12.418 -14.494 1.00 95.56 175 ILE A C 1
ATOM 1420 O O . ILE A 1 175 ? 11.714 -12.304 -15.591 1.00 95.56 175 ILE A O 1
ATOM 1424 N N . PRO A 1 176 ? 12.024 -13.464 -13.685 1.00 96.31 176 PRO A N 1
ATOM 1425 C CA . PRO A 1 176 ? 11.000 -14.455 -13.999 1.00 96.31 176 PRO A CA 1
ATOM 1426 C C . PRO A 1 176 ? 9.599 -13.836 -14.019 1.00 96.31 176 PRO A C 1
ATOM 1428 O O . PRO A 1 176 ? 9.263 -13.033 -13.150 1.00 96.31 176 PRO A O 1
ATOM 1431 N N . ASP A 1 177 ? 8.740 -14.290 -14.937 1.00 97.94 177 ASP A N 1
ATOM 1432 C CA . ASP A 1 177 ? 7.315 -13.910 -14.952 1.00 97.94 177 ASP A CA 1
ATOM 1433 C C . ASP A 1 177 ? 6.634 -14.197 -13.611 1.00 97.94 177 ASP A C 1
ATOM 1435 O O . ASP A 1 177 ? 5.751 -13.459 -13.182 1.00 97.94 177 ASP A O 1
ATOM 1439 N N . GLU A 1 178 ? 7.060 -15.268 -12.938 1.00 97.38 178 GLU A N 1
ATOM 1440 C CA . GLU A 1 178 ? 6.523 -15.640 -11.637 1.00 97.38 178 GLU A CA 1
ATOM 1441 C C . GLU A 1 178 ? 6.754 -14.547 -10.594 1.00 97.38 178 GLU A C 1
ATOM 1443 O O . GLU A 1 178 ? 5.839 -14.242 -9.840 1.00 97.38 178 GLU A O 1
ATOM 1448 N N . TRP A 1 179 ? 7.916 -13.887 -10.593 1.00 97.56 179 TRP A N 1
ATOM 1449 C CA . TRP A 1 179 ? 8.170 -12.768 -9.687 1.00 97.56 179 TRP A CA 1
ATOM 1450 C C . TRP A 1 179 ? 7.198 -11.615 -9.947 1.00 97.56 179 TRP A C 1
ATOM 1452 O O . TRP A 1 179 ? 6.520 -11.167 -9.027 1.00 97.56 179 TRP A O 1
ATOM 1462 N N . ALA A 1 180 ? 7.037 -11.201 -11.209 1.00 98.38 180 ALA A N 1
ATOM 1463 C CA . ALA A 1 180 ? 6.078 -10.156 -11.575 1.00 98.38 180 ALA A CA 1
ATOM 1464 C C . ALA A 1 180 ? 4.638 -10.509 -11.157 1.00 98.38 180 ALA A C 1
ATOM 1466 O O . ALA A 1 180 ? 3.905 -9.646 -10.673 1.00 98.38 180 ALA A O 1
ATOM 1467 N N . LYS A 1 181 ? 4.248 -11.785 -11.269 1.00 98.62 181 LYS A N 1
ATOM 1468 C CA . LYS A 1 181 ? 2.952 -12.281 -10.788 1.00 98.62 181 LYS A CA 1
ATOM 1469 C C . LYS A 1 181 ? 2.832 -12.273 -9.266 1.00 98.62 181 LYS A C 1
ATOM 1471 O O . LYS A 1 181 ? 1.750 -11.979 -8.770 1.00 98.62 181 LYS A O 1
ATOM 1476 N N . LYS A 1 182 ? 3.904 -12.558 -8.514 1.00 98.56 182 LYS A N 1
ATOM 1477 C CA . LYS A 1 182 ? 3.907 -12.430 -7.045 1.00 98.56 182 LYS A CA 1
ATOM 1478 C C . LYS A 1 182 ? 3.634 -10.984 -6.639 1.00 98.56 182 LYS A C 1
ATOM 1480 O O . LYS A 1 182 ? 2.754 -10.752 -5.820 1.00 98.56 182 LYS A O 1
ATOM 1485 N N . ILE A 1 183 ? 4.298 -10.017 -7.282 1.00 98.69 183 ILE A N 1
ATOM 1486 C CA . ILE A 1 183 ? 4.055 -8.587 -7.033 1.00 98.69 183 ILE A CA 1
ATOM 1487 C C . ILE A 1 183 ? 2.609 -8.213 -7.373 1.00 98.69 183 ILE A C 1
ATOM 1489 O O . ILE A 1 183 ? 1.930 -7.580 -6.569 1.00 98.69 183 ILE A O 1
ATOM 1493 N N . ALA A 1 184 ? 2.108 -8.655 -8.528 1.00 98.81 184 ALA A N 1
ATOM 1494 C CA . ALA A 1 184 ? 0.728 -8.409 -8.932 1.00 98.81 184 ALA A CA 1
ATOM 1495 C C . ALA A 1 184 ? -0.289 -9.012 -7.948 1.00 98.81 184 ALA A C 1
ATOM 1497 O O . ALA A 1 184 ? -1.279 -8.367 -7.607 1.00 98.81 184 ALA A O 1
ATOM 1498 N N . GLN A 1 185 ? -0.034 -10.221 -7.442 1.00 98.69 185 GLN A N 1
ATOM 1499 C CA . GLN A 1 185 ? -0.876 -10.831 -6.419 1.00 98.69 185 GLN A CA 1
ATOM 1500 C C . GLN A 1 185 ? -0.833 -10.041 -5.109 1.00 98.69 185 GLN A C 1
ATOM 1502 O O . GLN A 1 185 ? -1.881 -9.835 -4.502 1.00 98.69 185 GLN A O 1
ATOM 1507 N N . THR A 1 186 ? 0.333 -9.549 -4.687 1.00 98.75 186 THR A N 1
ATOM 1508 C CA . THR A 1 186 ? 0.434 -8.692 -3.498 1.00 98.75 186 THR A CA 1
ATOM 1509 C C . THR A 1 186 ? -0.369 -7.406 -3.669 1.00 98.75 186 THR A C 1
ATOM 1511 O O . THR A 1 186 ? -1.097 -7.030 -2.755 1.00 98.75 186 THR A O 1
ATOM 1514 N N . VAL A 1 187 ? -0.332 -6.767 -4.845 1.00 98.75 187 VAL A N 1
ATOM 1515 C CA . VAL A 1 187 ? -1.189 -5.602 -5.136 1.00 98.75 187 VAL A CA 1
ATOM 1516 C C . VAL A 1 187 ? -2.668 -5.982 -5.048 1.00 98.75 187 VAL A C 1
ATOM 1518 O O . VAL A 1 187 ? -3.438 -5.248 -4.432 1.00 98.75 187 VAL A O 1
ATOM 1521 N N . LYS A 1 188 ? -3.070 -7.145 -5.582 1.00 96.94 188 LYS A N 1
ATOM 1522 C CA . LYS A 1 188 ? -4.449 -7.658 -5.484 1.00 96.94 188 LYS A CA 1
ATOM 1523 C C . LYS A 1 188 ? -4.889 -7.848 -4.028 1.00 96.94 188 LYS A C 1
ATOM 1525 O O . LYS A 1 188 ? -6.005 -7.477 -3.693 1.00 96.94 188 LYS A O 1
ATOM 1530 N N . LEU A 1 189 ? -4.006 -8.353 -3.162 1.00 97.62 189 LEU A N 1
ATOM 1531 C CA . LEU A 1 189 ? -4.268 -8.505 -1.725 1.00 97.62 189 LEU A CA 1
ATOM 1532 C C . LEU A 1 189 ? -4.339 -7.158 -0.990 1.00 97.62 189 LEU A C 1
ATOM 1534 O O . LEU A 1 189 ? -5.201 -6.984 -0.140 1.00 97.62 189 LEU A O 1
ATOM 1538 N N . LEU A 1 190 ? -3.473 -6.197 -1.327 1.00 98.69 190 LEU A N 1
ATOM 1539 C CA . LEU A 1 190 ? -3.485 -4.839 -0.755 1.00 98.69 190 LEU A CA 1
ATOM 1540 C C . LEU A 1 190 ? -4.721 -4.025 -1.165 1.00 98.69 190 LEU A C 1
ATOM 1542 O O . LEU A 1 190 ? -5.029 -3.005 -0.553 1.00 98.69 190 LEU A O 1
ATOM 1546 N N . THR A 1 191 ? -5.409 -4.458 -2.218 1.00 97.56 191 THR A N 1
ATOM 1547 C CA . THR A 1 191 ? -6.577 -3.787 -2.796 1.00 97.56 191 THR A CA 1
ATOM 1548 C C . THR A 1 191 ? -7.791 -4.714 -2.849 1.00 97.56 191 THR A C 1
ATOM 1550 O O . THR A 1 191 ? -8.628 -4.578 -3.736 1.00 97.56 191 THR A O 1
ATOM 1553 N N . ASP A 1 192 ? -7.881 -5.673 -1.920 1.00 94.31 192 ASP A N 1
ATOM 1554 C CA . ASP A 1 192 ? -9.011 -6.601 -1.835 1.00 94.31 192 ASP A CA 1
ATOM 1555 C C . ASP A 1 192 ? -10.271 -5.876 -1.323 1.00 94.31 192 ASP A C 1
ATOM 1557 O O . ASP A 1 192 ? -10.325 -5.527 -0.138 1.00 94.31 192 ASP A O 1
ATOM 1561 N N . PRO A 1 193 ? -11.313 -5.681 -2.154 1.00 88.75 193 PRO A N 1
ATOM 1562 C CA . PRO A 1 193 ? -12.530 -4.982 -1.738 1.00 88.75 193 PRO A CA 1
ATOM 1563 C C . PRO A 1 193 ? -13.358 -5.734 -0.693 1.00 88.75 193 PRO A C 1
ATOM 1565 O O . PRO A 1 193 ? -14.333 -5.187 -0.182 1.00 88.75 193 PRO A O 1
ATOM 1568 N N . ASN A 1 194 ? -13.023 -6.995 -0.411 1.00 83.75 194 ASN A N 1
ATOM 1569 C CA . ASN A 1 194 ? -13.762 -7.842 0.522 1.00 83.75 194 ASN A CA 1
ATOM 1570 C C . ASN A 1 194 ? -13.236 -7.759 1.958 1.00 83.75 194 ASN A C 1
ATOM 1572 O O . ASN A 1 194 ? -13.834 -8.354 2.859 1.00 83.75 194 ASN A O 1
ATOM 1576 N N . ASP A 1 195 ? -12.141 -7.034 2.189 1.00 85.12 195 ASP A N 1
ATOM 1577 C CA . ASP A 1 195 ? -11.676 -6.746 3.540 1.00 85.12 195 ASP A CA 1
ATOM 1578 C C . ASP A 1 195 ? -12.717 -5.873 4.265 1.00 85.12 195 ASP A C 1
ATOM 1580 O O . ASP A 1 195 ? -13.215 -4.871 3.750 1.00 85.12 195 ASP A O 1
ATOM 1584 N N . ALA A 1 196 ? -13.089 -6.292 5.476 1.00 81.50 196 ALA A N 1
ATOM 1585 C CA . ALA A 1 196 ? -14.170 -5.686 6.245 1.00 81.50 196 ALA A CA 1
ATOM 1586 C C . ALA A 1 196 ? -13.892 -4.232 6.663 1.00 81.50 196 ALA A C 1
ATOM 1588 O O . ALA A 1 196 ? -14.820 -3.546 7.099 1.00 81.50 196 ALA A O 1
ATOM 1589 N N . GLU A 1 197 ? -12.639 -3.779 6.591 1.00 85.44 197 GLU A N 1
ATOM 1590 C CA . GLU A 1 197 ? -12.239 -2.415 6.942 1.00 85.44 197 GLU A CA 1
ATOM 1591 C C . GLU A 1 197 ? -12.277 -1.442 5.749 1.00 85.44 197 GLU A C 1
ATOM 1593 O O . GLU A 1 197 ? -12.091 -0.238 5.947 1.00 85.44 197 GLU A O 1
ATOM 1598 N N . ILE A 1 198 ? -12.570 -1.937 4.540 1.00 90.31 198 ILE A N 1
ATOM 1599 C CA . ILE A 1 198 ? -12.544 -1.158 3.300 1.00 90.31 198 ILE A CA 1
ATOM 1600 C C . ILE A 1 198 ? -13.830 -0.372 3.068 1.00 90.31 198 ILE A C 1
ATOM 1602 O O . ILE A 1 198 ? -14.942 -0.903 3.087 1.00 90.31 198 ILE A O 1
ATOM 1606 N N . ASP A 1 199 ? -13.655 0.911 2.749 1.00 86.88 199 ASP A N 1
ATOM 1607 C CA . ASP A 1 199 ? -14.677 1.729 2.110 1.00 86.88 199 ASP A CA 1
ATOM 1608 C C . ASP A 1 199 ? -14.551 1.586 0.591 1.00 86.88 199 ASP A C 1
ATOM 1610 O O . ASP A 1 199 ? -13.723 2.237 -0.051 1.00 86.88 199 ASP A O 1
ATOM 1614 N N . ILE A 1 200 ? -15.387 0.719 0.017 1.00 87.25 200 ILE A N 1
ATOM 1615 C CA . ILE A 1 200 ? -15.338 0.347 -1.404 1.00 87.25 200 ILE A CA 1
ATOM 1616 C C . ILE A 1 200 ? -15.271 1.574 -2.336 1.00 87.25 200 ILE A C 1
ATOM 1618 O O . ILE A 1 200 ? -14.355 1.622 -3.157 1.00 87.25 200 ILE A O 1
ATOM 1622 N N . PRO A 1 201 ? -16.136 2.608 -2.219 1.00 87.81 201 PRO A N 1
ATOM 1623 C CA . PRO A 1 201 ? -16.045 3.784 -3.087 1.00 87.81 201 PRO A CA 1
ATOM 1624 C C . PRO A 1 201 ? -14.698 4.514 -2.999 1.00 87.81 201 PRO A C 1
ATOM 1626 O O . PRO A 1 201 ? -14.197 5.006 -4.013 1.00 87.81 201 PRO A O 1
ATOM 1629 N N . SER A 1 202 ? -14.094 4.592 -1.810 1.00 92.44 202 SER A N 1
ATOM 1630 C CA . SER A 1 202 ? -12.773 5.204 -1.636 1.00 92.44 202 SER A CA 1
ATOM 1631 C C . SER A 1 202 ? -11.655 4.336 -2.210 1.00 92.44 202 SER A C 1
ATOM 1633 O O . SER A 1 202 ? -10.720 4.879 -2.798 1.00 92.44 202 SER A O 1
ATOM 1635 N N . GLN A 1 203 ? -11.731 3.008 -2.097 1.00 97.31 203 GLN A N 1
ATOM 1636 C CA . GLN A 1 203 ? -10.739 2.114 -2.704 1.00 97.31 203 GLN A CA 1
ATOM 1637 C C . GLN A 1 203 ? -10.843 2.106 -4.237 1.00 97.31 203 GLN A C 1
ATOM 1639 O O . GLN A 1 203 ? -9.827 2.227 -4.919 1.00 97.31 203 GLN A O 1
ATOM 1644 N N . GLU A 1 204 ? -12.052 2.087 -4.804 1.00 94.69 204 GLU A N 1
ATOM 1645 C CA . GLU A 1 204 ? -12.257 2.289 -6.245 1.00 94.69 204 GLU A CA 1
ATOM 1646 C C . GLU A 1 204 ? -11.715 3.643 -6.700 1.00 94.69 204 GLU A C 1
ATOM 1648 O O . GLU A 1 204 ? -11.110 3.767 -7.769 1.00 94.69 204 GLU A O 1
ATOM 1653 N N . ARG A 1 205 ? -11.894 4.678 -5.872 1.00 96.19 205 ARG A N 1
ATOM 1654 C CA . ARG A 1 205 ? -11.310 5.985 -6.138 1.00 96.19 205 ARG A CA 1
ATOM 1655 C C . ARG A 1 205 ? -9.786 5.933 -6.097 1.00 96.19 205 ARG A C 1
ATOM 1657 O O . ARG A 1 205 ? -9.177 6.521 -6.982 1.00 96.19 205 ARG A O 1
ATOM 1664 N N . MET A 1 206 ? -9.176 5.235 -5.141 1.00 98.69 206 MET A N 1
ATOM 1665 C CA . MET A 1 206 ? -7.725 5.022 -5.083 1.00 98.69 206 MET A CA 1
ATOM 1666 C C . MET A 1 206 ? -7.206 4.356 -6.362 1.00 98.69 206 MET A C 1
ATOM 1668 O O . MET A 1 206 ? -6.230 4.829 -6.935 1.00 98.69 206 MET A O 1
ATOM 1672 N N . ILE A 1 207 ? -7.890 3.318 -6.850 1.00 98.62 207 ILE A N 1
ATOM 1673 C CA . ILE A 1 207 ? -7.562 2.632 -8.108 1.00 98.62 207 ILE A CA 1
ATOM 1674 C C . ILE A 1 207 ? -7.629 3.600 -9.296 1.00 98.62 207 ILE A C 1
ATOM 1676 O O . ILE A 1 207 ? -6.710 3.657 -10.112 1.00 98.62 207 ILE A O 1
ATOM 1680 N N . GLN A 1 208 ? -8.676 4.424 -9.377 1.00 97.81 208 GLN A N 1
ATOM 1681 C CA . GLN A 1 208 ? -8.774 5.459 -10.411 1.00 97.81 208 GLN A CA 1
ATOM 1682 C C . GLN A 1 208 ? -7.671 6.511 -10.288 1.00 97.81 208 GLN A C 1
ATOM 1684 O O . GLN A 1 208 ? -7.186 6.992 -11.315 1.00 97.81 208 GLN A O 1
ATOM 1689 N N . VAL A 1 209 ? -7.302 6.896 -9.055 1.00 98.44 209 VAL A N 1
ATOM 1690 C CA . VAL A 1 209 ? -6.155 7.771 -8.807 1.00 98.44 209 VAL A CA 1
ATOM 1691 C C . VAL A 1 209 ? -4.920 7.096 -9.378 1.00 98.44 209 VAL A C 1
ATOM 1693 O O . VAL A 1 209 ? -4.367 7.686 -10.287 1.00 98.44 209 VAL A O 1
ATOM 1696 N N . LEU A 1 210 ? -4.559 5.873 -8.977 1.00 98.75 210 LEU A N 1
ATOM 1697 C CA . LEU A 1 210 ? -3.403 5.138 -9.518 1.00 98.75 210 LEU A CA 1
ATOM 1698 C C . LEU A 1 210 ? -3.397 5.097 -11.052 1.00 98.75 210 LEU A C 1
ATOM 1700 O O . LEU A 1 210 ? -2.373 5.381 -11.660 1.00 98.75 210 LEU A O 1
ATOM 1704 N N . GLN A 1 211 ? -4.546 4.871 -11.686 1.00 98.31 211 GLN A N 1
ATOM 1705 C CA . GLN A 1 211 ? -4.666 4.841 -13.147 1.00 98.31 211 GLN A CA 1
ATOM 1706 C C . GLN A 1 211 ? -4.423 6.207 -13.828 1.00 98.31 211 GLN A C 1
ATOM 1708 O O . GLN A 1 211 ? -4.278 6.285 -15.047 1.00 98.31 211 GLN A O 1
ATOM 1713 N N . GLY A 1 212 ? -4.414 7.312 -13.080 1.00 97.81 212 GLY A N 1
ATOM 1714 C CA . GLY A 1 212 ? -4.348 8.660 -13.646 1.00 97.81 212 GLY A CA 1
ATOM 1715 C C . GLY A 1 212 ? -5.633 9.033 -14.395 1.00 97.81 212 GLY A C 1
ATOM 1716 O O . GLY A 1 212 ? -5.595 9.783 -15.373 1.00 97.81 212 GLY A O 1
ATOM 1717 N N . THR A 1 213 ? -6.784 8.504 -13.969 1.00 96.69 213 THR A N 1
ATOM 1718 C CA . THR A 1 213 ? -8.074 8.735 -14.637 1.00 96.69 213 THR A CA 1
ATOM 1719 C C . THR A 1 213 ? -8.510 10.202 -14.554 1.00 96.69 213 THR A C 1
ATOM 1721 O O . THR A 1 213 ? -8.222 10.917 -13.595 1.00 96.69 213 THR A O 1
ATOM 1724 N N . SER A 1 214 ? -9.238 10.679 -15.570 1.00 95.44 214 SER A N 1
ATOM 1725 C CA . SER A 1 214 ? -9.755 12.054 -15.603 1.00 95.44 214 SER A CA 1
ATOM 1726 C C . SER A 1 214 ? -10.484 12.431 -14.305 1.00 95.44 214 SER A C 1
ATOM 1728 O O . SER A 1 214 ? -11.289 11.668 -13.771 1.00 95.44 214 SER A O 1
ATOM 1730 N N . GLY A 1 215 ? -10.193 13.624 -13.783 1.00 88.00 215 GLY A N 1
ATOM 1731 C CA . GLY A 1 215 ? -10.754 14.114 -12.522 1.00 88.00 215 GLY A CA 1
ATOM 1732 C C . GLY A 1 215 ? -9.998 13.674 -11.264 1.00 88.00 215 GLY A C 1
ATOM 1733 O O . GLY A 1 215 ? -10.412 14.047 -10.166 1.00 88.00 215 GLY A O 1
ATOM 1734 N N . THR A 1 216 ? -8.910 12.906 -11.367 1.00 95.50 216 THR A N 1
ATOM 1735 C CA . THR A 1 216 ? -7.946 12.694 -10.270 1.00 95.50 216 THR A CA 1
ATOM 1736 C C . THR A 1 216 ? -6.896 13.806 -10.256 1.00 95.50 216 THR A C 1
ATOM 1738 O O . THR A 1 216 ? -6.863 14.672 -11.133 1.00 95.50 216 THR A O 1
ATOM 1741 N N . TRP A 1 217 ? -6.063 13.853 -9.215 1.00 94.56 217 TRP A N 1
ATOM 1742 C CA . TRP A 1 217 ? -5.138 14.971 -9.028 1.00 94.56 217 TRP A CA 1
ATOM 1743 C C . TRP A 1 217 ? -3.906 14.937 -9.931 1.00 94.56 217 TRP A C 1
ATOM 1745 O O . TRP A 1 217 ? -3.265 15.974 -10.094 1.00 94.56 217 TRP A O 1
ATOM 1755 N N . HIS A 1 218 ? -3.611 13.782 -10.522 1.00 96.25 218 HIS A N 1
ATOM 1756 C CA . HIS A 1 218 ? -2.536 13.575 -11.488 1.00 96.25 218 HIS A CA 1
ATOM 1757 C C . HIS A 1 218 ? -3.065 12.951 -12.789 1.00 96.25 218 HIS A C 1
ATOM 1759 O O . HIS A 1 218 ? -2.391 12.176 -13.459 1.00 96.25 218 HIS A O 1
ATOM 1765 N N . ALA A 1 219 ? -4.290 13.332 -13.168 1.00 97.69 219 ALA A N 1
ATOM 1766 C CA . ALA A 1 219 ? -4.943 12.850 -14.377 1.00 97.69 219 ALA A CA 1
ATOM 1767 C C . ALA A 1 219 ? -4.028 12.950 -15.616 1.00 97.69 219 ALA A C 1
ATOM 1769 O O . ALA A 1 219 ? -3.469 14.010 -15.903 1.00 97.69 219 ALA A O 1
ATOM 1770 N N . GLY A 1 220 ? -3.910 11.847 -16.358 1.00 97.44 220 GLY A N 1
ATOM 1771 C CA . GLY A 1 220 ? -3.010 11.699 -17.505 1.00 97.44 220 GLY A CA 1
ATOM 1772 C C . GLY A 1 220 ? -1.617 11.149 -17.176 1.00 97.44 220 GLY A C 1
ATOM 1773 O O . GLY A 1 220 ? -0.892 10.827 -18.113 1.00 97.44 220 GLY A O 1
ATOM 1774 N N . TYR A 1 221 ? -1.264 11.002 -15.895 1.00 97.56 221 TYR A N 1
ATOM 1775 C CA . TYR A 1 221 ? 0.010 10.443 -15.433 1.00 97.56 221 TYR A CA 1
ATOM 1776 C C . TYR A 1 221 ? -0.235 9.207 -14.551 1.00 97.56 221 TYR A C 1
ATOM 1778 O O . TYR A 1 221 ? -0.288 9.329 -13.327 1.00 97.56 221 TYR A O 1
ATOM 1786 N N . PRO A 1 222 ? -0.420 8.015 -15.144 1.00 98.12 222 PRO A N 1
ATOM 1787 C CA . PRO A 1 222 ? -0.621 6.782 -14.384 1.00 98.12 222 PRO A CA 1
ATOM 1788 C C . PRO A 1 222 ? 0.558 6.474 -13.451 1.00 98.12 222 PRO A C 1
ATOM 1790 O O . PRO A 1 222 ? 1.720 6.727 -13.774 1.00 98.12 222 PRO A O 1
ATOM 1793 N N . ALA A 1 223 ? 0.261 5.887 -12.298 1.00 98.62 223 ALA A N 1
ATOM 1794 C CA . ALA A 1 223 ? 1.250 5.370 -11.370 1.00 98.62 223 ALA A CA 1
ATOM 1795 C C . ALA A 1 223 ? 1.832 4.046 -11.879 1.00 98.62 223 ALA A C 1
ATOM 1797 O O . ALA A 1 223 ? 1.132 3.212 -12.463 1.00 98.62 223 ALA A O 1
ATOM 1798 N N . ALA A 1 224 ? 3.120 3.837 -11.628 1.00 98.50 224 ALA A N 1
ATOM 1799 C CA . ALA A 1 224 ? 3.803 2.608 -11.985 1.00 98.50 224 ALA A CA 1
ATOM 1800 C C . ALA A 1 224 ? 4.809 2.163 -10.916 1.00 98.50 224 ALA A C 1
ATOM 1802 O O . ALA A 1 224 ? 5.408 2.979 -10.217 1.00 98.50 224 ALA A O 1
ATOM 1803 N N . GLN A 1 225 ? 5.035 0.852 -10.843 1.00 98.56 225 GLN A N 1
ATOM 1804 C CA . GLN A 1 225 ? 6.133 0.235 -10.105 1.00 98.56 225 GLN A CA 1
ATOM 1805 C C . GLN A 1 225 ? 7.073 -0.450 -11.096 1.00 98.56 225 GLN A C 1
ATOM 1807 O O . GLN A 1 225 ? 6.646 -1.164 -12.006 1.00 98.56 225 GLN A O 1
ATOM 1812 N N . ARG A 1 226 ? 8.374 -0.250 -10.907 1.00 97.88 226 ARG A N 1
ATOM 1813 C CA . ARG A 1 226 ? 9.411 -0.881 -11.725 1.00 97.88 226 ARG A CA 1
ATOM 1814 C C . ARG A 1 226 ? 9.962 -2.098 -11.001 1.00 97.88 226 ARG A C 1
ATOM 1816 O O . ARG A 1 226 ? 10.290 -2.007 -9.818 1.00 97.88 226 ARG A O 1
ATOM 1823 N N . LEU A 1 227 ? 10.073 -3.209 -11.721 1.00 98.31 227 LEU A N 1
ATOM 1824 C CA . LEU A 1 227 ? 10.581 -4.483 -11.227 1.00 98.31 227 LEU A CA 1
ATOM 1825 C C . LEU A 1 227 ? 11.860 -4.839 -11.985 1.00 98.31 227 LEU A C 1
ATOM 1827 O O . LEU A 1 227 ? 11.859 -4.844 -13.220 1.00 98.31 227 LEU A O 1
ATOM 1831 N N . ALA A 1 228 ? 12.939 -5.150 -11.275 1.00 97.19 228 ALA A N 1
ATOM 1832 C CA . ALA A 1 228 ? 14.235 -5.444 -11.890 1.00 97.19 228 ALA A CA 1
ATOM 1833 C C . ALA A 1 228 ? 15.059 -6.433 -11.053 1.00 97.19 228 ALA A C 1
ATOM 1835 O O . ALA A 1 228 ? 14.607 -6.856 -10.002 1.00 97.19 228 ALA A O 1
ATOM 1836 N N . TYR A 1 229 ? 16.220 -6.867 -11.542 1.00 96.38 229 TYR A N 1
ATOM 1837 C CA . TYR A 1 229 ? 17.061 -7.888 -10.905 1.00 96.38 229 TYR A CA 1
ATOM 1838 C C . TYR A 1 229 ? 18.205 -7.234 -10.114 1.00 96.38 229 TYR A C 1
ATOM 1840 O O . TYR A 1 229 ? 18.863 -6.344 -10.646 1.00 96.38 229 TYR A O 1
ATOM 1848 N N . GLY A 1 230 ? 18.509 -7.715 -8.907 1.00 94.69 230 GLY A N 1
ATOM 1849 C CA . GLY A 1 230 ? 19.687 -7.286 -8.143 1.00 94.69 230 GLY A CA 1
ATOM 1850 C C . GLY A 1 230 ? 19.544 -5.876 -7.574 1.00 94.69 230 GLY A C 1
ATOM 1851 O O . GLY A 1 230 ? 18.602 -5.599 -6.852 1.00 94.69 230 GLY A O 1
ATOM 1852 N N . GLY A 1 231 ? 20.471 -4.976 -7.875 1.00 94.69 231 GLY A N 1
ATOM 1853 C CA . GLY A 1 231 ? 20.395 -3.560 -7.530 1.00 94.69 231 GLY A CA 1
ATOM 1854 C C . GLY A 1 231 ? 20.888 -2.678 -8.674 1.00 94.69 231 GLY A C 1
ATOM 1855 O O . GLY A 1 231 ? 21.477 -3.146 -9.650 1.00 94.69 231 GLY A O 1
ATOM 1856 N N . GLY A 1 232 ? 20.689 -1.361 -8.567 1.00 94.81 232 GLY A N 1
ATOM 1857 C CA . GLY A 1 232 ? 21.045 -0.427 -9.646 1.00 94.81 232 GLY A CA 1
ATOM 1858 C C . GLY A 1 232 ? 22.519 -0.504 -10.073 1.00 94.81 232 GLY A C 1
ATOM 1859 O O . GLY A 1 232 ? 22.828 -0.425 -11.263 1.00 94.81 232 GLY A O 1
ATOM 1860 N N . SER A 1 233 ? 23.433 -0.711 -9.120 1.00 95.44 233 SER A N 1
ATOM 1861 C CA . SER A 1 233 ? 24.875 -0.850 -9.375 1.00 95.44 233 SER A CA 1
ATOM 1862 C C . SER A 1 233 ? 25.267 -2.121 -10.123 1.00 95.44 233 SER A C 1
ATOM 1864 O O . SER A 1 233 ? 26.377 -2.180 -10.648 1.00 95.44 233 SER A O 1
ATOM 1866 N N . ASP A 1 234 ? 24.378 -3.110 -10.207 1.00 95.81 234 ASP A N 1
ATOM 1867 C CA . ASP A 1 234 ? 24.648 -4.361 -10.914 1.00 95.81 234 ASP A CA 1
ATOM 1868 C C . ASP A 1 234 ? 24.415 -4.245 -12.427 1.00 95.81 234 ASP A C 1
ATOM 1870 O O . ASP A 1 234 ? 24.686 -5.184 -13.179 1.00 95.81 234 ASP A O 1
ATOM 1874 N N . TYR A 1 235 ? 23.931 -3.089 -12.887 1.00 96.94 235 TYR A N 1
ATOM 1875 C CA . TYR A 1 235 ? 23.731 -2.776 -14.294 1.00 96.94 235 TYR A CA 1
ATOM 1876 C C . TYR A 1 235 ? 24.862 -1.905 -14.844 1.00 96.94 235 TYR A C 1
ATOM 1878 O O . TYR A 1 235 ? 25.342 -0.972 -14.197 1.00 96.94 235 TYR A O 1
ATOM 1886 N N . SER A 1 236 ? 25.230 -2.143 -16.103 1.00 95.75 236 SER A N 1
ATOM 1887 C CA . SER A 1 236 ? 26.172 -1.320 -16.859 1.00 95.75 236 SER A CA 1
ATOM 1888 C C . SER A 1 236 ? 25.543 -0.828 -18.171 1.00 95.75 236 SER A C 1
ATOM 1890 O O . SER A 1 236 ? 25.341 -1.636 -19.084 1.00 95.75 236 SER A O 1
ATOM 1892 N N . PRO A 1 237 ? 25.243 0.482 -18.298 1.00 95.19 237 PRO A N 1
ATOM 1893 C CA . PRO A 1 237 ? 25.354 1.523 -17.262 1.00 95.19 237 PRO A CA 1
ATOM 1894 C C . PRO A 1 237 ? 24.270 1.416 -16.168 1.00 95.19 237 PRO A C 1
ATOM 1896 O O . PRO A 1 237 ? 23.206 0.845 -16.400 1.00 95.19 237 PRO A O 1
ATOM 1899 N N . ASN A 1 238 ? 24.517 1.998 -14.987 1.00 96.31 238 ASN A N 1
ATOM 1900 C CA . ASN A 1 238 ? 23.565 1.990 -13.866 1.00 96.31 238 ASN A CA 1
ATOM 1901 C C . ASN A 1 238 ? 22.333 2.876 -14.178 1.00 96.31 238 ASN A C 1
ATOM 1903 O O . ASN A 1 238 ? 22.496 4.098 -14.272 1.00 96.31 238 ASN A O 1
ATOM 1907 N N . PRO A 1 239 ? 21.113 2.307 -14.283 1.00 94.25 239 PRO A N 1
ATOM 1908 C CA . PRO A 1 239 ? 19.888 2.990 -14.715 1.00 94.25 239 PRO A CA 1
ATOM 1909 C C . PRO A 1 239 ? 19.344 4.011 -13.704 1.00 94.25 239 PRO A C 1
ATOM 1911 O O . PRO A 1 239 ? 18.434 4.764 -14.040 1.00 94.25 239 PRO A O 1
ATOM 1914 N N . LEU A 1 240 ? 19.878 4.047 -12.480 1.00 94.12 240 LEU A N 1
ATOM 1915 C CA . LEU A 1 240 ? 19.514 5.023 -11.448 1.00 94.12 240 LEU A CA 1
ATOM 1916 C C . LEU A 1 240 ? 20.356 6.305 -11.511 1.00 94.12 240 LEU A C 1
ATOM 1918 O O . LEU A 1 240 ? 20.099 7.247 -10.770 1.00 94.12 240 LEU A O 1
ATOM 1922 N N . THR A 1 241 ? 21.372 6.347 -12.375 1.00 95.69 241 THR A N 1
ATOM 1923 C CA . THR A 1 241 ? 22.206 7.539 -12.587 1.00 95.69 241 THR A CA 1
ATOM 1924 C C . THR A 1 241 ? 21.733 8.318 -13.808 1.00 95.69 241 THR A C 1
ATOM 1926 O O . THR A 1 241 ? 21.251 7.713 -14.766 1.00 95.69 241 THR A O 1
ATOM 1929 N N . ASP A 1 242 ? 21.966 9.633 -13.839 1.00 94.25 242 ASP A N 1
ATOM 1930 C CA . ASP A 1 242 ? 21.653 10.476 -15.005 1.00 94.25 242 ASP A CA 1
ATOM 1931 C C . ASP A 1 242 ? 22.236 9.906 -16.306 1.00 94.25 242 ASP A C 1
ATOM 1933 O O . ASP A 1 242 ? 21.565 9.851 -17.334 1.00 94.25 242 ASP A O 1
ATOM 1937 N N . ASN A 1 243 ? 23.473 9.403 -16.250 1.00 93.88 243 ASN A N 1
ATOM 1938 C CA . ASN A 1 243 ? 24.127 8.799 -17.407 1.00 93.88 243 ASN A CA 1
ATOM 1939 C C . ASN A 1 243 ? 23.438 7.500 -17.859 1.00 93.88 243 ASN A C 1
ATOM 1941 O O . ASN A 1 243 ? 23.281 7.267 -19.056 1.00 93.88 243 ASN A O 1
ATOM 1945 N N . GLY A 1 244 ? 23.011 6.647 -16.924 1.00 94.12 244 GLY A N 1
ATOM 1946 C CA . GLY A 1 244 ? 22.273 5.432 -17.271 1.00 94.12 244 GLY A CA 1
ATOM 1947 C C . GLY A 1 244 ? 20.896 5.729 -17.850 1.00 94.12 244 GLY A C 1
ATOM 1948 O O . GLY A 1 244 ? 20.531 5.126 -18.856 1.00 94.12 244 GLY A O 1
ATOM 1949 N N . ILE A 1 245 ? 20.179 6.703 -17.282 1.00 93.50 245 ILE A N 1
ATOM 1950 C CA . ILE A 1 245 ? 18.885 7.181 -17.793 1.00 93.50 245 ILE A CA 1
ATOM 1951 C C . ILE A 1 245 ? 19.003 7.613 -19.260 1.00 93.50 245 ILE A C 1
ATOM 1953 O O . ILE A 1 245 ? 18.138 7.279 -20.065 1.00 93.50 245 ILE A O 1
ATOM 1957 N N . GLU A 1 246 ? 20.075 8.315 -19.632 1.00 94.25 246 GLU A N 1
ATOM 1958 C CA . GLU A 1 246 ? 20.304 8.739 -21.023 1.00 94.25 246 GLU A CA 1
ATOM 1959 C C . GLU A 1 246 ? 20.782 7.611 -21.944 1.00 94.25 246 GLU A C 1
ATOM 1961 O O . GLU A 1 246 ? 20.629 7.687 -23.163 1.00 94.25 246 GLU A O 1
ATOM 1966 N N . SER A 1 247 ? 21.378 6.561 -21.381 1.00 94.69 247 SER A N 1
ATOM 1967 C CA . SER A 1 247 ? 21.994 5.485 -22.159 1.00 94.69 247 SER A CA 1
ATOM 1968 C C . SER A 1 247 ? 20.997 4.434 -22.644 1.00 94.69 247 SER A C 1
ATOM 1970 O O . SER A 1 247 ? 21.215 3.815 -23.687 1.00 94.69 247 SER A O 1
ATOM 1972 N N . TYR A 1 248 ? 19.909 4.204 -21.906 1.00 94.56 248 TYR A N 1
ATOM 1973 C CA . TYR A 1 248 ? 18.880 3.243 -22.298 1.00 94.56 248 TYR A CA 1
ATOM 1974 C C . TYR A 1 248 ? 17.826 3.910 -23.185 1.00 94.56 248 TYR A C 1
ATOM 1976 O O . TYR A 1 248 ? 17.131 4.843 -22.780 1.00 94.56 248 TYR A O 1
ATOM 1984 N N . SER A 1 249 ? 17.684 3.411 -24.415 1.00 95.50 249 SER A N 1
ATOM 1985 C CA . SER A 1 249 ? 16.742 3.966 -25.388 1.00 95.50 249 SER A CA 1
ATOM 1986 C C . SER A 1 249 ? 15.315 3.945 -24.840 1.00 95.50 249 SER A C 1
ATOM 1988 O O . SER A 1 249 ? 14.843 2.922 -24.352 1.00 95.50 249 SER A O 1
ATOM 1990 N N . GLY A 1 250 ? 14.621 5.082 -24.906 1.00 94.81 250 GLY A N 1
ATOM 1991 C CA . GLY A 1 250 ? 13.245 5.206 -24.425 1.00 94.81 250 GLY A CA 1
ATOM 1992 C C . GLY A 1 250 ? 13.093 5.289 -22.904 1.00 94.81 250 GLY A C 1
ATOM 1993 O O . GLY A 1 250 ? 11.988 5.531 -22.444 1.00 94.81 250 GLY A O 1
ATOM 1994 N N . TYR A 1 251 ? 14.154 5.191 -22.094 1.00 94.50 251 TYR A N 1
ATOM 1995 C CA . TYR A 1 251 ? 14.021 5.241 -20.628 1.00 94.50 251 TYR A CA 1
ATOM 1996 C C . TYR A 1 251 ? 13.309 6.512 -20.136 1.00 94.50 251 TYR A C 1
ATOM 1998 O O . TYR A 1 251 ? 12.491 6.453 -19.224 1.00 94.50 251 TYR A O 1
ATOM 2006 N N . ARG A 1 252 ? 13.511 7.652 -20.811 1.00 94.94 252 ARG A N 1
ATOM 2007 C CA . ARG A 1 252 ? 12.801 8.911 -20.516 1.00 94.94 252 ARG A CA 1
ATOM 2008 C C . ARG A 1 252 ? 11.288 8.874 -20.775 1.00 94.94 252 ARG A C 1
ATOM 2010 O O . ARG A 1 252 ? 10.587 9.746 -20.274 1.00 94.94 252 ARG A O 1
ATOM 2017 N N . ASN A 1 253 ? 10.754 7.878 -21.484 1.00 95.25 253 ASN A N 1
ATOM 2018 C CA . ASN A 1 253 ? 9.304 7.698 -21.641 1.00 95.25 253 ASN A CA 1
ATOM 2019 C C . ASN A 1 253 ? 8.618 7.369 -20.309 1.00 95.25 253 ASN A C 1
ATOM 2021 O O . ASN A 1 253 ? 7.425 7.630 -20.152 1.00 95.25 253 ASN A O 1
ATOM 2025 N N . LEU A 1 254 ? 9.375 6.834 -19.346 1.00 95.00 254 LEU A N 1
ATOM 2026 C CA . LEU A 1 254 ? 8.913 6.616 -17.980 1.00 95.00 254 LEU A CA 1
ATOM 2027 C C . LEU A 1 254 ? 8.502 7.929 -17.296 1.00 95.00 254 LEU A C 1
ATOM 2029 O O . LEU A 1 254 ? 7.662 7.895 -16.413 1.00 95.00 254 LEU A O 1
ATOM 2033 N N . ASN A 1 255 ? 8.992 9.093 -17.741 1.00 94.69 255 ASN A N 1
ATOM 2034 C CA . ASN A 1 255 ? 8.586 10.395 -17.194 1.00 94.69 255 ASN A CA 1
ATOM 2035 C C . ASN A 1 255 ? 7.084 10.697 -17.374 1.00 94.69 255 ASN A C 1
ATOM 2037 O O . ASN A 1 255 ? 6.576 11.636 -16.768 1.00 94.69 255 ASN A O 1
ATOM 2041 N N . ASN A 1 256 ? 6.374 9.922 -18.201 1.00 96.25 256 ASN A N 1
ATOM 2042 C CA . ASN A 1 256 ? 4.917 9.992 -18.332 1.00 96.25 256 ASN A CA 1
ATOM 2043 C C . ASN A 1 256 ? 4.169 9.222 -17.225 1.00 96.25 256 ASN A C 1
ATOM 2045 O O . ASN A 1 256 ? 2.942 9.182 -17.244 1.00 96.25 256 ASN A O 1
ATOM 2049 N N . TYR A 1 257 ? 4.892 8.606 -16.287 1.00 97.81 257 TYR A N 1
ATOM 2050 C CA . TYR A 1 257 ? 4.353 7.819 -15.183 1.00 97.81 257 TYR A CA 1
ATOM 2051 C C . TYR A 1 257 ? 4.829 8.376 -13.843 1.00 97.81 257 TYR A C 1
ATOM 2053 O O . TYR A 1 257 ? 5.938 8.899 -13.720 1.00 97.81 257 TYR A O 1
ATOM 2061 N N . LEU A 1 258 ? 4.000 8.211 -12.817 1.00 97.62 258 LEU A N 1
ATOM 2062 C CA . LEU A 1 258 ? 4.372 8.484 -11.436 1.00 97.62 258 LEU A CA 1
ATOM 2063 C C . LEU A 1 258 ? 5.002 7.236 -10.820 1.00 97.62 258 LEU A C 1
ATOM 2065 O O . LEU A 1 258 ? 4.344 6.211 -10.666 1.00 97.62 258 LEU A O 1
ATOM 2069 N N . MET A 1 259 ? 6.284 7.314 -10.482 1.00 95.19 259 MET A N 1
ATOM 2070 C CA . MET A 1 259 ? 7.026 6.218 -9.856 1.00 95.19 259 MET A CA 1
ATOM 2071 C C . MET A 1 259 ? 7.929 6.779 -8.770 1.00 95.19 259 MET A C 1
ATOM 2073 O O . MET A 1 259 ? 8.396 7.913 -8.877 1.00 95.19 259 MET A O 1
ATOM 2077 N N . ASN A 1 260 ? 8.231 5.955 -7.773 1.00 93.38 260 ASN A N 1
ATOM 2078 C CA . ASN A 1 260 ? 9.162 6.305 -6.711 1.00 93.38 260 ASN A CA 1
ATOM 2079 C C . ASN A 1 260 ? 10.474 5.517 -6.850 1.00 93.38 260 ASN A C 1
ATOM 2081 O O . ASN A 1 260 ? 11.478 6.034 -7.339 1.00 93.38 260 ASN A O 1
ATOM 2085 N N . ASP A 1 261 ? 10.457 4.238 -6.497 1.00 92.50 261 ASP A N 1
ATOM 2086 C CA . ASP A 1 261 ? 11.639 3.383 -6.400 1.00 92.50 261 ASP A CA 1
ATOM 2087 C C . ASP A 1 261 ? 11.485 2.124 -7.274 1.00 92.50 261 ASP A C 1
ATOM 2089 O O . ASP A 1 261 ? 10.921 2.192 -8.376 1.00 92.50 261 ASP A O 1
ATOM 2093 N N . MET A 1 262 ? 12.106 1.026 -6.852 1.00 95.12 262 MET A N 1
ATOM 2094 C CA . MET A 1 262 ? 12.255 -0.233 -7.568 1.00 95.12 262 MET A CA 1
ATOM 2095 C C . MET A 1 262 ? 11.904 -1.363 -6.605 1.00 95.12 262 MET A C 1
ATOM 2097 O O . MET A 1 262 ? 12.292 -1.303 -5.449 1.00 95.12 262 MET A O 1
ATOM 2101 N N . VAL A 1 263 ? 11.225 -2.396 -7.096 1.00 97.56 263 VAL A N 1
ATOM 2102 C CA . VAL A 1 263 ? 11.164 -3.690 -6.404 1.00 97.56 263 VAL A CA 1
ATOM 2103 C C . VAL A 1 263 ? 12.195 -4.592 -7.068 1.00 97.56 263 VAL A C 1
ATOM 2105 O O . VAL A 1 263 ? 12.120 -4.836 -8.281 1.00 97.56 263 VAL A O 1
ATOM 2108 N N . TRP A 1 264 ? 13.159 -5.081 -6.304 1.00 96.00 264 TRP A N 1
ATOM 2109 C CA . TRP A 1 264 ? 14.275 -5.855 -6.809 1.00 96.00 264 TRP A CA 1
ATOM 2110 C C . TRP A 1 264 ? 14.066 -7.354 -6.573 1.00 96.00 264 TRP A C 1
ATOM 2112 O O . TRP A 1 264 ? 13.979 -7.860 -5.465 1.00 96.00 264 TRP A O 1
ATOM 2122 N N . TYR A 1 265 ? 14.036 -8.128 -7.649 1.00 95.81 265 TYR A N 1
ATOM 2123 C CA . TYR A 1 265 ? 14.158 -9.573 -7.550 1.00 95.81 265 TYR A CA 1
ATOM 2124 C C . TYR A 1 265 ? 15.596 -9.944 -7.196 1.00 95.81 265 TYR A C 1
ATOM 2126 O O . TYR A 1 265 ? 16.520 -9.546 -7.914 1.00 95.81 265 TYR A O 1
ATOM 2134 N N . ARG A 1 266 ? 15.777 -10.762 -6.152 1.00 93.19 266 ARG A N 1
ATOM 2135 C CA . ARG A 1 266 ? 17.102 -11.158 -5.647 1.00 93.19 266 ARG A CA 1
ATOM 2136 C C . ARG A 1 266 ? 17.961 -9.939 -5.336 1.00 93.19 266 ARG A C 1
ATOM 2138 O O . ARG A 1 266 ? 19.076 -9.817 -5.841 1.00 93.19 266 ARG A O 1
ATOM 2145 N N . ASN A 1 267 ? 17.396 -9.041 -4.540 1.00 91.94 267 ASN A N 1
ATOM 2146 C CA . ASN A 1 267 ? 18.006 -7.778 -4.182 1.00 91.94 267 ASN A CA 1
ATOM 2147 C C . ASN A 1 267 ? 19.414 -7.972 -3.597 1.00 91.94 267 ASN A C 1
ATOM 2149 O O . ASN A 1 267 ? 19.633 -8.760 -2.675 1.00 91.94 267 ASN A O 1
ATOM 2153 N N . SER A 1 268 ? 20.371 -7.257 -4.181 1.00 91.88 268 SER A N 1
ATOM 2154 C CA . SER A 1 268 ? 21.791 -7.234 -3.805 1.00 91.88 268 SER A CA 1
ATOM 2155 C C . SER A 1 268 ? 22.244 -5.854 -3.330 1.00 91.88 268 SER A C 1
ATOM 2157 O O . SER A 1 268 ? 23.432 -5.649 -3.072 1.00 91.88 268 SER A O 1
ATOM 2159 N N . SER A 1 269 ? 21.315 -4.901 -3.194 1.00 85.94 269 SER A N 1
ATOM 2160 C CA . SER A 1 269 ? 21.615 -3.517 -2.806 1.00 85.94 269 SER A CA 1
ATOM 2161 C C . SER A 1 269 ? 22.237 -3.430 -1.407 1.00 85.94 269 SER A C 1
ATOM 2163 O O . SER A 1 269 ? 23.129 -2.611 -1.197 1.00 85.94 269 SER A O 1
ATOM 2165 N N . ASP A 1 270 ? 21.861 -4.345 -0.507 1.00 83.25 270 ASP A N 1
ATOM 2166 C CA . ASP A 1 270 ? 22.378 -4.428 0.868 1.00 83.25 270 ASP A CA 1
ATOM 2167 C C . ASP A 1 270 ? 23.389 -5.574 1.075 1.00 83.25 270 ASP A C 1
ATOM 2169 O O . ASP A 1 270 ? 23.688 -5.979 2.200 1.00 83.25 270 ASP A O 1
ATOM 2173 N N . GLY A 1 271 ? 23.960 -6.101 -0.014 1.00 85.81 271 GLY A N 1
ATOM 2174 C CA . GLY A 1 271 ? 25.014 -7.113 0.022 1.00 85.81 271 GLY A CA 1
ATOM 2175 C C . GLY A 1 271 ? 24.620 -8.438 -0.627 1.00 85.81 271 GLY A C 1
ATOM 2176 O O . GLY A 1 271 ? 24.205 -8.486 -1.782 1.00 85.81 271 GLY A O 1
ATOM 2177 N N . ALA A 1 272 ? 24.865 -9.549 0.072 1.00 86.62 272 ALA A N 1
ATOM 2178 C CA . ALA A 1 272 ? 24.581 -10.871 -0.477 1.00 86.62 272 ALA A CA 1
ATOM 2179 C C . ALA A 1 272 ? 23.069 -11.080 -0.617 1.00 86.62 272 ALA A C 1
ATOM 2181 O O . ALA A 1 272 ? 22.324 -10.797 0.317 1.00 86.62 272 ALA A O 1
ATOM 2182 N N . VAL A 1 273 ? 22.650 -11.633 -1.759 1.00 87.94 273 VAL A N 1
ATOM 2183 C CA . VAL A 1 273 ? 21.243 -11.950 -2.034 1.00 87.94 273 VAL A CA 1
ATOM 2184 C C . VAL A 1 273 ? 20.653 -12.770 -0.891 1.00 87.94 273 VAL A C 1
ATOM 2186 O O . VAL A 1 273 ? 21.150 -13.857 -0.575 1.00 87.94 273 VAL A O 1
ATOM 2189 N N . ASN A 1 274 ? 19.576 -12.252 -0.307 1.00 86.31 274 ASN A N 1
ATOM 2190 C CA . ASN A 1 274 ? 18.791 -12.964 0.684 1.00 86.31 274 ASN A CA 1
ATOM 2191 C C . ASN A 1 274 ? 17.847 -13.954 -0.017 1.00 86.31 274 ASN A C 1
ATOM 2193 O O . ASN A 1 274 ? 17.304 -13.667 -1.079 1.00 86.31 274 ASN A O 1
ATOM 2197 N N . THR A 1 275 ? 17.678 -15.142 0.558 1.00 88.44 275 THR A N 1
ATOM 2198 C CA . THR A 1 275 ? 16.768 -16.183 0.054 1.00 88.44 275 THR A CA 1
ATOM 2199 C C . THR A 1 275 ? 15.666 -16.514 1.060 1.00 88.44 275 THR A C 1
ATOM 2201 O O . THR A 1 275 ? 15.059 -17.578 0.972 1.00 88.44 275 THR A O 1
ATOM 2204 N N . VAL A 1 276 ? 15.455 -15.663 2.064 1.00 93.12 276 VAL A N 1
ATOM 2205 C CA . VAL A 1 276 ? 14.423 -15.819 3.092 1.00 93.12 276 VAL A CA 1
ATOM 2206 C C . VAL A 1 276 ? 13.158 -15.102 2.638 1.00 93.12 276 VAL A C 1
ATOM 2208 O O . VAL A 1 276 ? 13.172 -13.895 2.416 1.00 93.12 276 VAL A O 1
ATOM 2211 N N . GLY A 1 277 ? 12.038 -15.820 2.585 1.00 95.12 277 GLY A N 1
ATOM 2212 C CA . GLY A 1 277 ? 10.789 -15.287 2.039 1.00 95.12 277 GLY A CA 1
ATOM 2213 C C . GLY A 1 277 ? 10.227 -14.089 2.814 1.00 95.12 277 GLY A C 1
ATOM 2214 O O . GLY A 1 277 ? 9.660 -13.178 2.2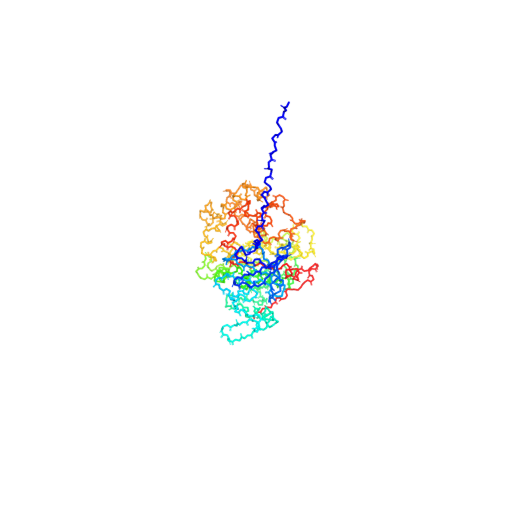23 1.00 95.12 277 GLY A O 1
ATOM 2215 N N . ASN A 1 278 ? 10.435 -14.024 4.136 1.00 95.31 278 ASN A N 1
ATOM 2216 C CA . ASN A 1 278 ? 10.042 -12.850 4.930 1.00 95.31 278 ASN A CA 1
ATOM 2217 C C . ASN A 1 278 ? 10.806 -11.574 4.530 1.00 95.31 278 ASN A C 1
ATOM 2219 O O . ASN A 1 278 ? 10.248 -10.490 4.675 1.00 95.31 278 ASN A O 1
ATOM 2223 N N . TYR A 1 279 ? 12.043 -11.695 4.038 1.00 93.31 279 TYR A N 1
ATOM 2224 C CA . TYR A 1 279 ? 12.804 -10.546 3.545 1.00 93.31 279 TYR A CA 1
ATOM 2225 C C . TYR A 1 279 ? 12.214 -10.041 2.224 1.00 93.31 279 TYR A C 1
ATOM 2227 O O . TYR A 1 279 ? 11.956 -8.848 2.098 1.00 93.31 279 TYR A O 1
ATOM 2235 N N . ASP A 1 280 ? 11.869 -10.954 1.306 1.00 95.06 280 ASP A N 1
ATOM 2236 C CA . ASP A 1 280 ? 11.156 -10.598 0.072 1.00 95.06 280 ASP A CA 1
ATOM 2237 C C . ASP A 1 280 ? 9.811 -9.919 0.376 1.00 95.06 280 ASP A C 1
ATOM 2239 O O . ASP A 1 280 ? 9.449 -8.936 -0.262 1.00 95.06 280 ASP A O 1
ATOM 2243 N N . ILE A 1 281 ? 9.062 -10.414 1.372 1.00 97.50 281 ILE A N 1
ATOM 2244 C CA . ILE A 1 281 ? 7.793 -9.797 1.789 1.00 97.50 281 ILE A CA 1
ATOM 2245 C C . ILE A 1 281 ? 8.020 -8.367 2.285 1.00 97.50 281 ILE A C 1
ATOM 2247 O O . ILE A 1 281 ? 7.261 -7.479 1.896 1.00 97.50 281 ILE A O 1
ATOM 2251 N N . ALA A 1 282 ? 9.026 -8.150 3.138 1.00 95.44 282 ALA A N 1
ATOM 2252 C CA . ALA A 1 282 ? 9.348 -6.828 3.671 1.00 95.44 282 ALA A CA 1
ATOM 2253 C C . ALA A 1 282 ? 9.654 -5.842 2.536 1.00 95.44 282 ALA A C 1
ATOM 2255 O O . ALA A 1 282 ? 8.990 -4.813 2.437 1.00 95.44 282 ALA A O 1
ATOM 2256 N N . GLU A 1 283 ? 10.571 -6.215 1.639 1.00 93.81 283 GLU A N 1
ATOM 2257 C CA . GLU A 1 283 ? 10.969 -5.408 0.485 1.00 93.81 283 GLU A CA 1
ATOM 2258 C C . GLU A 1 283 ? 9.772 -5.084 -0.422 1.00 93.81 283 GLU A C 1
ATOM 2260 O O . GLU A 1 283 ? 9.523 -3.929 -0.778 1.00 93.81 283 GLU A O 1
ATOM 2265 N N . VAL A 1 284 ? 9.000 -6.106 -0.802 1.00 97.81 284 VAL A N 1
ATOM 2266 C CA . VAL A 1 284 ? 7.869 -5.938 -1.718 1.00 97.81 284 VAL A CA 1
ATOM 2267 C C . VAL A 1 284 ? 6.806 -5.030 -1.112 1.00 97.81 284 VAL A C 1
ATOM 2269 O O . VAL A 1 284 ? 6.277 -4.165 -1.811 1.00 97.81 284 VAL A O 1
ATOM 2272 N N . LEU A 1 285 ? 6.470 -5.220 0.165 1.00 98.56 285 LEU A N 1
ATOM 2273 C CA . LEU A 1 285 ? 5.469 -4.395 0.831 1.00 98.56 285 LEU A CA 1
ATOM 2274 C C . LEU A 1 285 ? 5.947 -2.956 1.003 1.00 98.56 285 LEU A C 1
ATOM 2276 O O . LEU A 1 285 ? 5.160 -2.057 0.730 1.00 98.56 285 LEU A O 1
ATOM 2280 N N . GLU A 1 286 ? 7.197 -2.733 1.406 1.00 97.38 286 GLU A N 1
ATOM 2281 C CA . GLU A 1 286 ? 7.775 -1.395 1.559 1.00 97.38 286 GLU A CA 1
ATOM 2282 C C . GLU A 1 286 ? 7.687 -0.597 0.252 1.00 97.38 286 GLU A C 1
ATOM 2284 O O . GLU A 1 286 ? 7.031 0.445 0.200 1.00 97.38 286 GLU A O 1
ATOM 2289 N N . HIS A 1 287 ? 8.249 -1.118 -0.840 1.00 98.25 287 HIS A N 1
ATOM 2290 C CA . HIS A 1 287 ? 8.293 -0.393 -2.112 1.00 98.25 287 HIS A CA 1
ATOM 2291 C C . HIS A 1 287 ? 6.907 -0.231 -2.757 1.00 98.25 287 HIS A C 1
ATOM 2293 O O . HIS A 1 287 ? 6.584 0.839 -3.287 1.00 98.25 287 HIS A O 1
ATOM 2299 N N . LEU A 1 288 ? 6.028 -1.241 -2.670 1.00 98.69 288 LEU A N 1
ATOM 2300 C CA . LEU A 1 288 ? 4.638 -1.076 -3.111 1.00 98.69 288 LEU A CA 1
ATOM 2301 C C . LEU A 1 288 ? 3.908 -0.021 -2.272 1.00 98.69 288 LEU A C 1
ATOM 2303 O O . LEU A 1 288 ? 3.172 0.795 -2.831 1.00 98.69 288 LEU A O 1
ATOM 2307 N N . MET A 1 289 ? 4.121 0.000 -0.953 1.00 98.56 289 MET A N 1
ATOM 2308 C CA . MET A 1 289 ? 3.564 1.024 -0.072 1.00 98.56 289 MET A CA 1
ATOM 2309 C C . MET A 1 289 ? 4.107 2.403 -0.410 1.00 98.56 289 MET A C 1
ATOM 2311 O O . MET A 1 289 ? 3.316 3.337 -0.467 1.00 98.56 289 MET A O 1
ATOM 2315 N N . HIS A 1 290 ? 5.396 2.558 -0.708 1.00 98.69 290 HIS A N 1
ATOM 2316 C CA . HIS A 1 290 ? 5.932 3.833 -1.174 1.00 98.69 290 HIS A CA 1
ATOM 2317 C C . HIS A 1 290 ? 5.161 4.338 -2.397 1.00 98.69 290 HIS A C 1
ATOM 2319 O O . HIS A 1 290 ? 4.656 5.458 -2.396 1.00 98.69 290 HIS A O 1
ATOM 2325 N N . THR A 1 291 ? 4.972 3.508 -3.417 1.00 98.69 291 THR A N 1
ATOM 2326 C CA . THR A 1 291 ? 4.232 3.924 -4.615 1.00 98.69 291 THR A CA 1
ATOM 2327 C C . THR A 1 291 ? 2.752 4.203 -4.324 1.00 98.69 291 THR A C 1
ATOM 2329 O O . THR A 1 291 ? 2.233 5.252 -4.715 1.00 98.69 291 THR A O 1
ATOM 2332 N N . ILE A 1 292 ? 2.055 3.321 -3.603 1.00 98.75 292 ILE A N 1
ATOM 2333 C CA . ILE A 1 292 ? 0.610 3.458 -3.366 1.00 98.75 292 ILE A CA 1
ATOM 2334 C C . ILE A 1 292 ? 0.303 4.590 -2.372 1.00 98.75 292 ILE A C 1
ATOM 2336 O O . ILE A 1 292 ? -0.631 5.362 -2.597 1.00 98.75 292 ILE A O 1
ATOM 2340 N N . HIS A 1 293 ? 1.095 4.762 -1.314 1.00 98.81 293 HIS A N 1
ATOM 2341 C CA . HIS A 1 293 ? 0.923 5.854 -0.352 1.00 98.81 293 HIS A CA 1
ATOM 2342 C C . HIS A 1 293 ? 1.170 7.228 -0.975 1.00 98.81 293 HIS A C 1
ATOM 2344 O O . HIS A 1 293 ? 0.468 8.176 -0.629 1.00 98.81 293 HIS A O 1
ATOM 2350 N N . LEU A 1 294 ? 2.135 7.357 -1.892 1.00 98.56 294 LEU A N 1
ATOM 2351 C CA . LEU A 1 294 ? 2.425 8.640 -2.534 1.00 98.56 294 LEU A CA 1
ATOM 2352 C C . LEU A 1 294 ? 1.453 8.959 -3.676 1.00 98.56 294 LEU A C 1
ATOM 2354 O O . LEU A 1 294 ? 1.066 10.120 -3.846 1.00 98.56 294 LEU A O 1
ATOM 2358 N N . TYR A 1 295 ? 1.048 7.951 -4.455 1.00 98.62 295 TYR A N 1
ATOM 2359 C CA . TYR A 1 295 ? 0.346 8.168 -5.723 1.00 98.62 295 TYR A CA 1
ATOM 2360 C C . TYR A 1 295 ? -1.057 7.577 -5.804 1.00 98.62 295 TYR A C 1
ATOM 2362 O O . TYR A 1 295 ? -1.765 7.920 -6.742 1.00 98.62 295 TYR A O 1
ATOM 2370 N N . GLY A 1 296 ? -1.487 6.743 -4.859 1.00 98.25 296 GLY A N 1
ATOM 2371 C CA . GLY A 1 296 ? -2.842 6.187 -4.808 1.00 98.25 296 GLY A CA 1
ATOM 2372 C C . GLY A 1 296 ? -3.698 6.814 -3.713 1.00 98.25 296 GLY A C 1
ATOM 2373 O O . GLY A 1 296 ? -4.785 7.325 -3.983 1.00 98.25 296 GLY A O 1
ATOM 2374 N N . VAL A 1 297 ? -3.209 6.791 -2.471 1.00 98.75 297 VAL A N 1
ATOM 2375 C CA . VAL A 1 297 ? -3.985 7.198 -1.286 1.00 98.75 297 VAL A CA 1
ATOM 2376 C C . VAL A 1 297 ? -4.397 8.683 -1.307 1.00 98.75 297 VAL A C 1
ATOM 2378 O O . VAL A 1 297 ? -5.559 8.985 -1.002 1.00 98.75 297 VAL A O 1
ATOM 2381 N N . PRO A 1 298 ? -3.534 9.651 -1.685 1.00 98.31 298 PRO A N 1
ATOM 2382 C CA . PRO A 1 298 ? -3.939 11.047 -1.766 1.00 98.31 298 PRO A CA 1
ATOM 2383 C C . PRO A 1 298 ? -5.014 11.230 -2.845 1.00 98.31 298 PRO A C 1
ATOM 2385 O O . PRO A 1 298 ? -4.797 10.974 -4.023 1.00 98.31 298 PRO A O 1
ATOM 2388 N N . GLY A 1 299 ? -6.191 11.709 -2.452 1.00 92.31 299 GLY A N 1
ATOM 2389 C CA . GLY A 1 299 ? -7.347 11.879 -3.337 1.00 92.31 299 GLY A CA 1
ATOM 2390 C C . GLY A 1 299 ? -8.303 10.683 -3.403 1.00 92.31 299 GLY A C 1
ATOM 2391 O O . GLY A 1 299 ? -9.317 10.801 -4.097 1.00 92.31 299 GLY A O 1
ATOM 2392 N N . ALA A 1 300 ? -8.017 9.594 -2.680 1.00 95.56 300 ALA A N 1
ATOM 2393 C CA . ALA A 1 300 ? -8.903 8.440 -2.548 1.00 95.56 300 ALA A CA 1
ATOM 2394 C C . ALA A 1 300 ? -10.086 8.738 -1.611 1.00 95.56 300 ALA A C 1
ATOM 2396 O O . ALA A 1 300 ? -11.238 8.751 -2.036 1.00 95.56 300 ALA A O 1
ATOM 2397 N N . VAL A 1 301 ? -9.784 9.089 -0.358 1.00 94.31 301 VAL A N 1
ATOM 2398 C CA . VAL A 1 301 ? -10.774 9.516 0.646 1.00 94.31 301 VAL A CA 1
ATOM 2399 C C . VAL A 1 301 ? -10.950 11.038 0.595 1.00 94.31 301 VAL A C 1
ATOM 2401 O O . VAL A 1 301 ? -9.990 11.775 0.348 1.00 94.31 301 VAL A O 1
ATOM 2404 N N . ASN A 1 302 ? -12.150 11.558 0.861 1.00 88.94 302 ASN A N 1
ATOM 2405 C CA . ASN A 1 302 ? -12.371 13.007 0.912 1.00 88.94 302 ASN A CA 1
ATOM 2406 C C . ASN A 1 302 ? -11.396 13.700 1.889 1.00 88.94 302 ASN A C 1
ATOM 2408 O O . ASN A 1 302 ? -11.204 13.261 3.018 1.00 88.94 302 ASN A O 1
ATOM 2412 N N . GLY A 1 303 ? -10.766 14.793 1.453 1.00 93.12 303 GLY A N 1
ATOM 2413 C CA . GLY A 1 303 ? -9.770 15.529 2.244 1.00 93.12 303 GLY A CA 1
ATOM 2414 C C . GLY A 1 303 ? -8.347 14.947 2.237 1.00 93.12 303 GLY A C 1
ATOM 2415 O O . GLY A 1 303 ? -7.404 15.698 2.499 1.00 93.12 303 GLY A O 1
ATOM 2416 N N . SER A 1 304 ? -8.153 13.682 1.842 1.00 98.06 304 SER A N 1
ATOM 2417 C CA . SER A 1 304 ? -6.834 13.018 1.854 1.00 98.06 304 SER A CA 1
ATOM 2418 C C . SER A 1 304 ? -5.776 13.745 1.016 1.00 98.06 304 SER A C 1
ATOM 2420 O O . SER A 1 304 ? -4.635 13.855 1.447 1.00 98.06 304 SER A O 1
ATOM 2422 N N . ARG A 1 305 ? -6.143 14.353 -0.125 1.00 95.69 305 ARG A N 1
ATOM 2423 C CA . ARG A 1 305 ? -5.213 15.146 -0.961 1.00 95.69 305 ARG A CA 1
ATOM 2424 C C . ARG A 1 305 ? -4.597 16.337 -0.216 1.00 95.69 305 ARG A C 1
ATOM 2426 O O . ARG A 1 305 ? -3.456 16.702 -0.468 1.00 95.69 305 ARG A O 1
ATOM 2433 N N . ASN A 1 306 ? -5.358 16.970 0.676 1.00 96.62 306 ASN A N 1
ATOM 2434 C CA . ASN A 1 306 ? -4.852 18.088 1.472 1.00 96.62 306 ASN A CA 1
ATOM 2435 C C . ASN A 1 306 ? -4.083 17.605 2.704 1.00 96.62 306 ASN A C 1
ATOM 2437 O O . ASN A 1 306 ? -3.160 18.288 3.145 1.00 96.62 306 ASN A O 1
ATOM 2441 N N . ALA A 1 307 ? -4.475 16.459 3.262 1.00 98.19 307 ALA A N 1
ATOM 2442 C CA . ALA A 1 307 ? -3.846 15.895 4.445 1.00 98.19 307 ALA A CA 1
ATOM 2443 C C . ALA A 1 307 ? -2.492 15.236 4.141 1.00 98.19 307 ALA A C 1
ATOM 2445 O O . ALA A 1 307 ? -1.577 15.380 4.941 1.00 98.19 307 ALA A O 1
ATOM 2446 N N . LEU A 1 308 ? -2.358 14.559 2.999 1.00 98.56 308 LEU A N 1
ATOM 2447 C CA . LEU A 1 308 ? -1.204 13.737 2.617 1.00 98.56 308 LEU A CA 1
ATOM 2448 C C . LEU A 1 308 ? -0.292 14.448 1.607 1.00 98.56 308 LEU A C 1
ATOM 2450 O O . LEU A 1 308 ? 0.078 13.882 0.578 1.00 98.56 308 LEU A O 1
ATOM 2454 N N . LYS A 1 309 ? 0.030 15.718 1.867 1.00 98.44 309 LYS A N 1
ATOM 2455 C CA . LYS A 1 309 ? 0.933 16.481 1.001 1.00 98.44 309 LYS A CA 1
ATOM 2456 C C . LYS A 1 309 ? 2.384 16.103 1.284 1.00 98.44 309 LYS A C 1
ATOM 2458 O O . LYS A 1 309 ? 2.972 16.681 2.183 1.00 98.44 309 LYS A O 1
ATOM 2463 N N . TRP A 1 310 ? 2.932 15.149 0.549 1.00 97.88 310 TRP A N 1
ATOM 2464 C CA . TRP A 1 310 ? 4.296 14.646 0.718 1.00 97.88 310 TRP A CA 1
ATOM 2465 C C . TRP A 1 310 ? 5.332 15.360 -0.169 1.00 97.88 310 TRP A C 1
ATOM 2467 O O . TRP A 1 310 ? 6.513 15.390 0.164 1.00 97.88 310 TRP A O 1
ATOM 2477 N N . ASP A 1 311 ? 4.914 15.935 -1.299 1.00 96.81 311 ASP A N 1
ATOM 2478 C CA . ASP A 1 311 ? 5.820 16.536 -2.279 1.00 96.81 311 ASP A CA 1
ATOM 2479 C C . ASP A 1 311 ? 6.005 18.026 -1.988 1.00 96.81 311 ASP A C 1
ATOM 2481 O O . ASP A 1 311 ? 5.198 18.874 -2.381 1.00 96.81 311 ASP A O 1
ATOM 2485 N N . SER A 1 312 ? 7.086 18.342 -1.283 1.00 96.38 312 SER A N 1
ATOM 2486 C CA . SER A 1 312 ? 7.407 19.704 -0.862 1.00 96.38 312 SER A CA 1
ATOM 2487 C C . SER A 1 312 ? 7.669 20.669 -2.025 1.00 96.38 312 SER A C 1
ATOM 2489 O O . SER A 1 312 ? 7.499 21.880 -1.844 1.00 96.38 312 SER A O 1
ATOM 2491 N N . GLU A 1 313 ? 8.032 20.164 -3.208 1.00 94.62 313 GLU A N 1
ATOM 2492 C CA . GLU A 1 313 ? 8.315 20.974 -4.395 1.00 94.62 313 GLU A CA 1
ATOM 2493 C C . GLU A 1 313 ? 7.031 21.412 -5.101 1.00 94.62 313 GLU A C 1
ATOM 2495 O O . GLU A 1 313 ? 6.915 22.554 -5.552 1.00 94.62 313 GLU A O 1
ATOM 2500 N N . THR A 1 314 ? 6.046 20.514 -5.191 1.00 93.81 314 THR A N 1
ATOM 2501 C CA . THR A 1 314 ? 4.839 20.744 -6.000 1.00 93.81 314 THR A CA 1
ATOM 2502 C C . THR A 1 314 ? 3.586 21.033 -5.172 1.00 93.81 314 THR A C 1
ATOM 2504 O O . THR A 1 314 ? 2.615 21.597 -5.688 1.00 93.81 314 THR A O 1
ATOM 2507 N N . GLN A 1 315 ? 3.580 20.711 -3.874 1.00 96.19 315 GLN A N 1
ATOM 2508 C CA . GLN A 1 315 ? 2.397 20.802 -3.016 1.00 96.19 315 GLN A CA 1
ATOM 2509 C C . GLN A 1 315 ? 2.552 21.911 -1.971 1.00 96.19 315 GLN A C 1
ATOM 2511 O O . GLN A 1 315 ? 2.938 21.695 -0.824 1.00 96.19 315 GLN A O 1
ATOM 2516 N N . SER A 1 316 ? 2.172 23.134 -2.350 1.00 95.25 316 SER A N 1
ATOM 2517 C CA . SER A 1 316 ? 2.214 24.301 -1.456 1.00 95.25 316 SER A CA 1
ATOM 2518 C C . SER A 1 316 ? 1.495 24.062 -0.117 1.00 95.25 316 SER A C 1
ATOM 2520 O O . SER A 1 316 ? 0.409 23.465 -0.078 1.00 95.25 316 SER A O 1
ATOM 2522 N N . GLY A 1 317 ? 2.059 24.591 0.974 1.00 95.81 317 GLY A N 1
ATOM 2523 C CA . GLY A 1 317 ? 1.504 24.445 2.322 1.00 95.81 317 GLY A CA 1
ATOM 2524 C C . GLY A 1 317 ? 1.582 23.012 2.849 1.00 95.81 317 GLY A C 1
ATOM 2525 O O . GLY A 1 317 ? 0.654 22.559 3.517 1.00 95.81 317 GLY A O 1
ATOM 2526 N N . TRP A 1 318 ? 2.636 22.276 2.495 1.00 97.50 318 TRP A N 1
ATOM 2527 C CA . TRP A 1 318 ? 2.908 20.944 3.033 1.00 97.50 318 TRP A CA 1
ATOM 2528 C C . TRP A 1 318 ? 3.248 20.997 4.531 1.00 97.50 318 TRP A C 1
ATOM 2530 O O . TRP A 1 318 ? 2.809 20.114 5.263 1.00 97.50 318 TRP A O 1
ATOM 2540 N N . GLN A 1 319 ? 3.879 22.080 5.017 1.00 97.69 319 GLN A N 1
ATOM 2541 C CA . GLN A 1 319 ? 4.223 22.300 6.439 1.00 97.69 319 GLN A CA 1
ATOM 2542 C C . GLN A 1 319 ? 3.009 22.435 7.374 1.00 97.69 319 GLN A C 1
ATOM 2544 O O . GLN A 1 319 ? 3.147 22.565 8.586 1.00 97.69 319 GLN A O 1
ATOM 2549 N N . THR A 1 320 ? 1.801 22.489 6.821 1.00 97.25 320 THR A N 1
ATOM 2550 C CA . THR A 1 320 ? 0.553 22.557 7.591 1.00 97.25 320 THR A CA 1
ATOM 2551 C C . THR A 1 320 ? -0.397 21.416 7.239 1.00 97.25 320 THR A C 1
ATOM 2553 O O . THR A 1 320 ? -1.580 21.450 7.582 1.00 97.25 320 THR A O 1
ATOM 2556 N N . SER A 1 321 ? 0.107 20.399 6.537 1.00 98.56 321 SER A N 1
ATOM 2557 C CA . SER A 1 321 ? -0.642 19.193 6.204 1.00 98.56 321 SER A CA 1
ATOM 2558 C C . SER A 1 321 ? -0.763 18.254 7.409 1.00 98.56 321 SER A C 1
ATOM 2560 O O . SER A 1 321 ? 0.024 18.311 8.356 1.00 98.56 321 SER A O 1
ATOM 2562 N N . GLY A 1 322 ? -1.749 17.354 7.359 1.00 98.69 322 GLY A N 1
ATOM 2563 C CA . GLY A 1 322 ? -1.912 16.316 8.380 1.00 98.69 322 GLY A CA 1
ATOM 2564 C C . GLY A 1 322 ? -0.692 15.397 8.470 1.00 98.69 322 GLY A C 1
ATOM 2565 O O . GLY A 1 322 ? -0.262 15.069 9.571 1.00 98.69 322 GLY A O 1
ATOM 2566 N N . LEU A 1 323 ? -0.101 15.048 7.325 1.00 98.88 323 LEU A N 1
ATOM 2567 C CA . LEU A 1 323 ? 1.112 14.242 7.227 1.00 98.88 323 LEU A CA 1
ATOM 2568 C C . LEU A 1 323 ? 2.306 14.928 7.896 1.00 98.88 323 LEU A C 1
ATOM 2570 O O . LEU A 1 323 ? 2.994 14.297 8.692 1.00 98.88 323 LEU A O 1
ATOM 2574 N N . TYR A 1 324 ? 2.525 16.222 7.636 1.00 98.81 324 TYR A N 1
ATOM 2575 C CA . TYR A 1 324 ? 3.598 16.963 8.303 1.00 98.81 324 TYR A CA 1
ATOM 2576 C C . TYR A 1 324 ? 3.435 16.963 9.823 1.00 98.81 324 TYR A C 1
ATOM 2578 O O . TYR A 1 324 ? 4.383 16.633 10.530 1.00 98.81 324 TYR A O 1
ATOM 2586 N N . TYR A 1 325 ? 2.240 17.267 10.339 1.00 98.88 325 TYR A N 1
ATOM 2587 C CA . TYR A 1 325 ? 2.029 17.270 11.787 1.00 98.88 325 TYR A CA 1
ATOM 2588 C C . TYR A 1 325 ? 2.163 15.876 12.410 1.00 98.88 325 TYR A C 1
ATOM 2590 O O . TYR A 1 325 ? 2.728 15.754 13.494 1.00 98.88 325 TYR A O 1
ATOM 2598 N N . ALA A 1 326 ? 1.702 14.829 11.721 1.00 98.94 326 ALA A N 1
ATOM 2599 C CA . ALA A 1 326 ? 1.838 13.451 12.179 1.00 98.94 326 ALA A CA 1
ATOM 2600 C C . ALA A 1 326 ? 3.306 13.000 12.253 1.00 98.94 326 ALA A C 1
ATOM 2602 O O . ALA A 1 326 ? 3.720 12.445 13.272 1.00 98.94 326 ALA A O 1
ATOM 2603 N N . MET A 1 327 ? 4.105 13.307 11.227 1.00 98.69 327 MET A N 1
ATOM 2604 C CA . MET A 1 327 ? 5.546 13.039 11.223 1.00 98.69 327 MET A CA 1
ATOM 2605 C C . MET A 1 327 ? 6.287 13.855 12.269 1.00 98.69 327 MET A C 1
ATOM 2607 O O . MET A 1 327 ? 7.117 13.315 12.994 1.00 98.69 327 MET A O 1
ATOM 2611 N N . LYS A 1 328 ? 5.973 15.148 12.380 1.00 98.69 328 LYS A N 1
ATOM 2612 C CA . LYS A 1 328 ? 6.601 16.020 13.368 1.00 98.69 328 LYS A CA 1
ATOM 2613 C C . LYS A 1 328 ? 6.371 15.509 14.787 1.00 98.69 328 LYS A C 1
ATOM 2615 O O . LYS A 1 328 ? 7.319 15.450 15.559 1.00 98.69 328 LYS A O 1
ATOM 2620 N N . GLU A 1 329 ? 5.153 15.081 15.107 1.00 98.81 329 GLU A N 1
ATOM 2621 C CA . GLU A 1 329 ? 4.853 14.449 16.394 1.00 98.81 329 GLU A CA 1
ATOM 2622 C C . GLU A 1 329 ? 5.655 13.156 16.604 1.00 98.81 329 GLU A C 1
ATOM 2624 O O . GLU A 1 329 ? 6.195 12.948 17.688 1.00 98.81 329 GLU A O 1
ATOM 2629 N N . ALA A 1 330 ? 5.779 12.308 15.579 1.00 98.81 330 ALA A N 1
ATOM 2630 C CA . ALA A 1 330 ? 6.563 11.078 15.668 1.00 98.81 330 ALA A CA 1
ATOM 2631 C C . ALA A 1 330 ? 8.049 11.353 15.947 1.00 98.81 330 ALA A C 1
ATOM 2633 O O . ALA A 1 330 ? 8.659 10.672 16.770 1.00 98.81 330 ALA A O 1
ATOM 2634 N N . VAL A 1 331 ? 8.624 12.363 15.294 1.00 98.62 331 VAL A N 1
ATOM 2635 C CA . VAL A 1 331 ? 10.019 12.780 15.492 1.00 98.62 331 VAL A CA 1
ATOM 2636 C C . VAL A 1 331 ? 10.210 13.390 16.879 1.00 98.62 331 VAL A C 1
ATOM 2638 O O . VAL A 1 331 ? 11.099 12.968 17.618 1.00 98.62 331 VAL A O 1
ATOM 2641 N N . ASP A 1 332 ? 9.343 14.328 17.269 1.00 98.56 332 ASP A N 1
ATOM 2642 C CA . ASP A 1 332 ? 9.417 15.014 18.564 1.00 98.56 332 ASP A CA 1
ATOM 2643 C C . ASP A 1 332 ? 9.253 14.024 19.740 1.00 98.56 332 ASP A C 1
ATOM 2645 O O . ASP A 1 332 ? 9.895 14.184 20.781 1.00 98.56 332 ASP A O 1
ATOM 2649 N N . ASN A 1 333 ? 8.456 12.961 19.565 1.00 98.56 333 ASN A N 1
ATOM 2650 C CA . ASN A 1 333 ? 8.261 11.901 20.561 1.00 98.56 333 ASN A CA 1
ATOM 2651 C C . ASN A 1 333 ? 9.307 10.772 20.492 1.00 98.56 333 ASN A C 1
ATOM 2653 O O . ASN A 1 333 ? 9.240 9.832 21.287 1.00 98.56 333 ASN A O 1
ATOM 2657 N N . GLY A 1 334 ? 10.265 10.827 19.561 1.00 98.25 334 GLY A N 1
ATOM 2658 C CA . GLY A 1 334 ? 11.283 9.784 19.388 1.00 98.25 334 GLY A CA 1
ATOM 2659 C C . GLY A 1 334 ? 10.730 8.442 18.895 1.00 98.25 334 GLY A C 1
ATOM 2660 O O . GLY A 1 334 ? 11.319 7.395 19.176 1.00 98.25 334 GLY A O 1
ATOM 2661 N N . VAL A 1 335 ? 9.589 8.467 18.201 1.00 98.62 335 VAL A N 1
ATOM 2662 C CA . VAL A 1 335 ? 9.014 7.320 17.486 1.00 98.62 335 VAL A CA 1
ATOM 2663 C C . VAL A 1 335 ? 9.731 7.101 16.158 1.00 98.62 335 VAL A C 1
ATOM 2665 O O . VAL A 1 335 ? 10.039 5.958 15.840 1.00 98.62 335 VAL A O 1
ATOM 2668 N N . PHE A 1 336 ? 10.020 8.177 15.420 1.00 98.62 336 PHE A N 1
ATOM 2669 C CA . PHE A 1 336 ? 10.705 8.123 14.127 1.00 98.62 336 PHE A CA 1
ATOM 2670 C C . PHE A 1 336 ? 12.006 8.933 14.164 1.00 98.62 336 PHE A C 1
ATOM 2672 O O . PHE A 1 336 ? 11.994 10.134 14.439 1.00 98.62 336 PHE A O 1
ATOM 2679 N N . SER A 1 337 ? 13.139 8.280 13.915 1.00 98.12 337 SER A N 1
ATOM 2680 C CA . SER A 1 337 ? 14.462 8.910 13.923 1.00 98.12 337 SER A CA 1
ATOM 2681 C C . SER A 1 337 ? 14.862 9.397 12.532 1.00 98.12 337 SER A C 1
ATOM 2683 O O . SER A 1 337 ? 14.927 8.621 11.587 1.00 98.12 337 SER A O 1
ATOM 2685 N N . LEU A 1 338 ? 15.249 10.671 12.432 1.00 97.25 338 LEU A N 1
ATOM 2686 C CA . LEU A 1 338 ? 15.741 11.275 11.186 1.00 97.25 338 LEU A CA 1
ATOM 2687 C C . LEU A 1 338 ? 17.260 11.154 10.997 1.00 97.25 338 LEU A C 1
ATOM 2689 O O . LEU A 1 338 ? 17.809 11.733 10.065 1.00 97.25 338 LEU A O 1
ATOM 2693 N N . ARG A 1 339 ? 17.961 10.453 11.900 1.00 94.56 339 ARG A N 1
ATOM 2694 C CA . ARG A 1 339 ? 19.434 10.446 11.956 1.00 94.56 339 ARG A CA 1
ATOM 2695 C C . ARG A 1 339 ? 20.083 10.056 10.629 1.00 94.56 339 ARG A C 1
ATOM 2697 O O . ARG A 1 339 ? 21.106 10.629 10.269 1.00 94.56 339 ARG A O 1
ATOM 2704 N N . ASP A 1 340 ? 19.484 9.091 9.943 1.00 92.25 340 ASP A N 1
ATOM 2705 C CA . ASP A 1 340 ? 20.045 8.484 8.740 1.00 92.25 340 ASP A CA 1
ATOM 2706 C C . ASP A 1 340 ? 19.408 9.081 7.457 1.00 92.25 340 ASP A C 1
ATOM 2708 O O . ASP A 1 340 ? 19.672 8.629 6.346 1.00 92.25 340 ASP A O 1
ATOM 2712 N N . TYR A 1 341 ? 18.624 10.163 7.606 1.00 94.44 341 TYR A N 1
ATOM 2713 C CA . TYR A 1 341 ? 17.871 10.820 6.538 1.00 94.44 341 TYR A CA 1
ATOM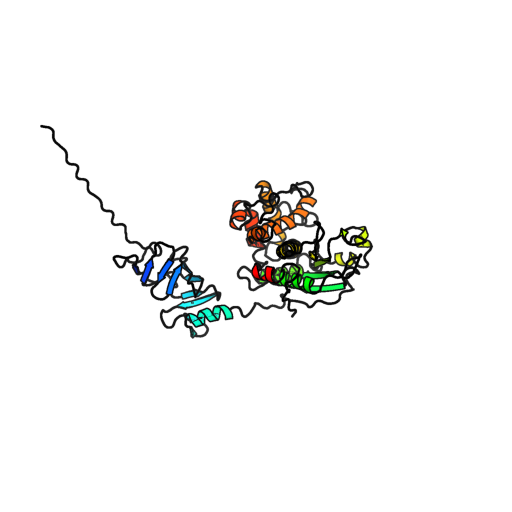 2714 C C . TYR A 1 341 ? 18.358 12.245 6.257 1.00 94.44 341 TYR A C 1
ATOM 2716 O O . TYR A 1 341 ? 18.007 13.192 6.962 1.00 94.44 341 TYR A O 1
ATOM 2724 N N . MET A 1 342 ? 19.089 12.412 5.150 1.00 94.31 342 MET A N 1
ATOM 2725 C CA . MET A 1 342 ? 19.513 13.716 4.618 1.00 94.31 342 MET A CA 1
ATOM 2726 C C . MET A 1 342 ? 20.185 14.600 5.686 1.00 94.31 342 MET A C 1
ATOM 2728 O O . MET A 1 342 ? 21.212 14.216 6.242 1.00 94.31 342 MET A O 1
ATOM 2732 N N . ASP A 1 343 ? 19.645 15.790 5.957 1.00 96.25 343 ASP A N 1
ATOM 2733 C CA . ASP A 1 343 ? 20.161 16.721 6.967 1.00 96.25 343 ASP A CA 1
ATOM 2734 C C . ASP A 1 343 ? 19.521 16.540 8.357 1.00 96.25 343 ASP A C 1
ATOM 2736 O O . ASP A 1 343 ? 19.805 17.314 9.273 1.00 96.25 343 ASP A O 1
ATOM 2740 N N . GLY A 1 344 ? 18.655 15.535 8.522 1.00 95.88 344 GLY A N 1
ATOM 2741 C CA . GLY A 1 344 ? 17.956 15.241 9.769 1.00 95.88 344 GLY A CA 1
ATOM 2742 C C . GLY A 1 344 ? 16.928 16.298 10.186 1.00 95.88 344 GLY A C 1
ATOM 2743 O O . GLY A 1 344 ? 16.483 16.285 11.334 1.00 95.88 344 GLY A O 1
ATOM 2744 N N . ASN A 1 345 ? 16.553 17.221 9.294 1.00 96.25 345 ASN A N 1
ATOM 2745 C CA . ASN A 1 345 ? 15.611 18.296 9.579 1.00 96.25 345 ASN A CA 1
ATOM 2746 C C . ASN A 1 345 ? 14.298 18.119 8.803 1.00 96.25 345 ASN A C 1
ATOM 2748 O O . ASN A 1 345 ? 14.243 18.333 7.596 1.00 96.25 345 ASN A O 1
ATOM 2752 N N . ILE A 1 346 ? 13.207 17.812 9.510 1.00 96.06 346 ILE A N 1
ATOM 2753 C CA . ILE A 1 346 ? 11.866 17.669 8.913 1.00 96.06 346 ILE A CA 1
ATOM 2754 C C . ILE A 1 346 ? 11.365 18.937 8.198 1.00 96.06 346 ILE A C 1
ATOM 2756 O O . ILE A 1 346 ? 10.515 18.846 7.316 1.00 96.06 346 ILE A O 1
ATOM 2760 N N . ASP A 1 347 ? 11.884 20.116 8.550 1.00 96.62 347 ASP A N 1
ATOM 2761 C CA . ASP A 1 347 ? 11.503 21.379 7.907 1.00 96.62 347 ASP A CA 1
ATOM 2762 C C . ASP A 1 347 ? 12.248 21.630 6.586 1.00 96.62 347 ASP A C 1
ATOM 2764 O O . ASP A 1 347 ? 11.884 22.537 5.829 1.00 96.62 347 ASP A O 1
ATOM 2768 N N . SER A 1 348 ? 13.276 20.835 6.284 1.00 97.69 348 SER A N 1
ATOM 2769 C CA . SER A 1 348 ? 13.993 20.903 5.015 1.00 97.69 348 SER A CA 1
ATOM 2770 C C . SER A 1 348 ? 13.161 20.241 3.908 1.00 97.69 348 SER A C 1
ATOM 2772 O O . SER A 1 348 ? 12.785 19.078 4.059 1.00 97.69 348 SER A O 1
ATOM 2774 N N . PRO A 1 349 ? 12.878 20.929 2.779 1.00 97.00 349 PRO A N 1
ATOM 2775 C CA . PRO A 1 349 ? 12.014 20.400 1.720 1.00 97.00 349 PRO A CA 1
ATOM 2776 C C . PRO A 1 349 ? 12.425 19.016 1.198 1.00 97.00 349 PRO A C 1
ATOM 2778 O O . PRO A 1 349 ? 11.568 18.142 1.077 1.00 97.00 349 PRO A O 1
ATOM 2781 N N . GLU A 1 350 ? 13.717 18.804 0.936 1.00 96.25 350 GLU A N 1
ATOM 2782 C CA . GLU A 1 350 ? 14.242 17.529 0.423 1.00 96.25 350 GLU A CA 1
ATOM 2783 C C . GLU A 1 350 ? 14.115 16.402 1.452 1.00 96.25 350 GLU A C 1
ATOM 2785 O O . GLU A 1 350 ? 13.652 15.306 1.136 1.00 96.25 350 GLU A O 1
ATOM 2790 N N . THR A 1 351 ? 14.463 16.693 2.708 1.00 97.62 351 THR A N 1
ATOM 2791 C CA . THR A 1 351 ? 14.334 15.746 3.818 1.00 97.62 351 THR A CA 1
ATOM 2792 C C . THR A 1 351 ? 12.876 15.356 4.010 1.00 97.62 351 THR A C 1
ATOM 2794 O O . THR A 1 351 ? 12.573 14.169 4.008 1.00 97.62 351 THR A O 1
ATOM 2797 N N . TYR A 1 352 ? 11.957 16.326 4.077 1.00 98.31 352 TYR A N 1
ATOM 2798 C CA . TYR A 1 352 ? 10.518 16.080 4.194 1.00 98.31 352 TYR A CA 1
ATOM 2799 C C . TYR A 1 352 ? 9.983 15.174 3.081 1.00 98.31 352 TYR A C 1
ATOM 2801 O O . TYR A 1 352 ? 9.260 14.209 3.347 1.00 98.31 352 TYR A O 1
ATOM 2809 N N . ARG A 1 353 ? 10.343 15.486 1.831 1.00 96.88 353 ARG A N 1
ATOM 2810 C CA . ARG A 1 353 ? 9.899 14.741 0.651 1.00 96.88 353 ARG A CA 1
ATOM 2811 C C . ARG A 1 353 ? 10.364 13.289 0.706 1.00 96.88 353 ARG A C 1
ATOM 2813 O O . ARG A 1 353 ? 9.567 12.393 0.437 1.00 96.88 353 ARG A O 1
ATOM 2820 N N . LEU A 1 354 ? 11.618 13.057 1.098 1.00 96.62 354 LEU A N 1
ATOM 2821 C CA . LEU A 1 354 ? 12.173 11.714 1.249 1.00 96.62 354 LEU A CA 1
ATOM 2822 C C . LEU A 1 354 ? 11.504 10.938 2.387 1.00 96.62 354 LEU A C 1
ATOM 2824 O O . LEU A 1 354 ? 11.036 9.827 2.167 1.00 96.62 354 LEU A O 1
ATOM 2828 N N . ILE A 1 355 ? 11.441 11.510 3.590 1.00 97.75 355 ILE A N 1
ATOM 2829 C CA . ILE A 1 355 ? 10.975 10.776 4.776 1.00 97.75 355 ILE A CA 1
ATOM 2830 C C . ILE A 1 355 ? 9.463 10.541 4.778 1.00 97.75 355 ILE A C 1
ATOM 2832 O O . ILE A 1 355 ? 8.982 9.696 5.523 1.00 97.75 355 ILE A O 1
ATOM 2836 N N . SER A 1 356 ? 8.700 11.271 3.957 1.00 98.50 356 SER A N 1
ATOM 2837 C CA . SER A 1 356 ? 7.244 11.115 3.870 1.00 98.50 356 SER A CA 1
ATOM 2838 C C . SER A 1 356 ? 6.822 9.701 3.473 1.00 98.50 356 SER A C 1
ATOM 2840 O O . SER A 1 356 ? 5.881 9.164 4.056 1.00 98.50 356 SER A O 1
ATOM 2842 N N . LYS A 1 357 ? 7.505 9.081 2.500 1.00 97.56 357 LYS A N 1
ATOM 2843 C CA . LYS A 1 357 ? 7.215 7.694 2.098 1.00 97.56 357 LYS A CA 1
ATOM 2844 C C . LYS A 1 357 ? 7.596 6.692 3.187 1.00 97.56 357 LYS A C 1
ATOM 2846 O O . LYS A 1 357 ? 6.776 5.833 3.498 1.00 97.56 357 LYS A O 1
ATOM 2851 N N . GLU A 1 358 ? 8.757 6.890 3.808 1.00 98.25 358 GLU A N 1
ATOM 2852 C CA .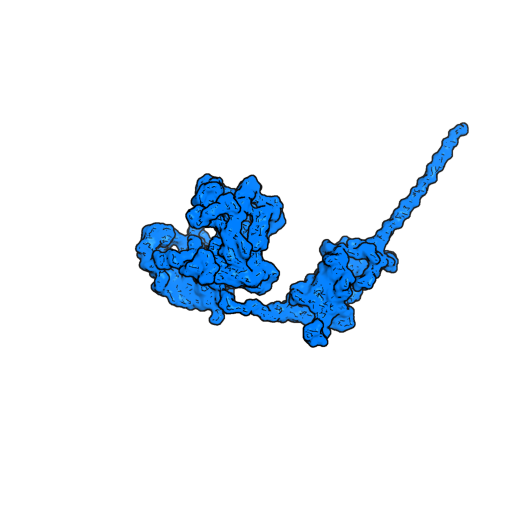 GLU A 1 358 ? 9.292 6.019 4.857 1.00 98.25 358 GLU A CA 1
ATOM 2853 C C . GLU A 1 358 ? 8.365 6.039 6.070 1.00 98.25 358 GLU A C 1
ATOM 2855 O O . GLU A 1 358 ? 7.884 5.008 6.524 1.00 98.25 358 GLU A O 1
ATOM 2860 N N . TYR A 1 359 ? 7.981 7.232 6.528 1.00 98.81 359 TYR A N 1
ATOM 2861 C CA . TYR A 1 359 ? 7.031 7.377 7.622 1.00 98.81 359 TYR A CA 1
ATOM 2862 C C . TYR A 1 359 ? 5.686 6.706 7.333 1.00 98.81 359 TYR A C 1
ATOM 2864 O O . TYR A 1 359 ? 5.144 6.040 8.210 1.00 98.81 359 TYR A O 1
ATOM 2872 N N . LEU A 1 360 ? 5.119 6.882 6.133 1.00 98.81 360 LEU A N 1
ATOM 2873 C CA . LEU A 1 360 ? 3.828 6.280 5.787 1.00 98.81 360 LEU A CA 1
ATOM 2874 C C . LEU A 1 360 ? 3.910 4.748 5.764 1.00 98.81 360 LEU A C 1
ATOM 2876 O O . LEU A 1 360 ? 2.999 4.088 6.264 1.00 98.81 360 LEU A O 1
ATOM 2880 N N . TYR A 1 361 ? 5.002 4.190 5.239 1.00 98.50 361 TYR A N 1
ATOM 2881 C CA . TYR A 1 361 ? 5.303 2.760 5.305 1.00 98.50 361 TYR A CA 1
ATOM 2882 C C . TYR A 1 361 ? 5.420 2.273 6.759 1.00 98.50 361 TYR A C 1
ATOM 2884 O O . TYR A 1 361 ? 4.677 1.374 7.161 1.00 98.50 361 TYR A O 1
ATOM 2892 N N . LEU A 1 362 ? 6.273 2.903 7.573 1.00 98.69 362 LEU A N 1
ATOM 2893 C CA . LEU A 1 362 ? 6.524 2.511 8.963 1.00 98.69 362 LEU A CA 1
ATOM 2894 C C . LEU A 1 362 ? 5.271 2.639 9.836 1.00 98.69 362 LEU A C 1
ATOM 2896 O O . LEU A 1 362 ? 4.959 1.739 10.619 1.00 98.69 362 LEU A O 1
ATOM 2900 N N . LEU A 1 363 ? 4.500 3.714 9.651 1.00 98.88 363 LEU A N 1
ATOM 2901 C CA . LEU A 1 363 ? 3.199 3.907 10.285 1.00 98.88 363 LEU A CA 1
ATOM 2902 C C . LEU A 1 363 ? 2.247 2.765 9.922 1.00 98.88 363 LEU A C 1
ATOM 2904 O O . LEU A 1 363 ? 1.631 2.177 10.811 1.00 98.88 363 LEU A O 1
ATOM 2908 N N . ASN A 1 364 ? 2.133 2.425 8.636 1.00 98.81 364 ASN A N 1
ATOM 2909 C CA . ASN A 1 364 ? 1.281 1.329 8.183 1.00 98.81 364 ASN A CA 1
ATOM 2910 C C . ASN A 1 364 ? 1.750 -0.014 8.770 1.00 98.81 364 ASN A C 1
ATOM 2912 O O . ASN A 1 364 ? 0.931 -0.784 9.270 1.00 98.81 364 ASN A O 1
ATOM 2916 N N . PHE A 1 365 ? 3.059 -0.278 8.801 1.00 98.56 365 PHE A N 1
ATOM 2917 C CA . PHE A 1 365 ? 3.639 -1.475 9.419 1.00 98.56 365 PHE A CA 1
ATOM 2918 C C . PHE A 1 365 ? 3.358 -1.557 10.921 1.00 98.56 365 PHE A C 1
ATOM 2920 O O . PHE A 1 365 ? 3.012 -2.632 11.410 1.00 98.56 365 PHE A O 1
ATOM 2927 N N . GLY A 1 366 ? 3.443 -0.443 11.651 1.00 98.31 366 GLY A N 1
ATOM 2928 C CA . GLY A 1 366 ? 3.072 -0.373 13.066 1.00 98.31 366 GLY A CA 1
ATOM 2929 C C . GLY A 1 366 ? 1.577 -0.617 13.295 1.00 98.31 366 GLY A C 1
ATOM 2930 O O . GLY A 1 366 ? 1.198 -1.339 14.217 1.00 98.31 366 GLY A O 1
ATOM 2931 N N . MET A 1 367 ? 0.721 -0.086 12.421 1.00 98.75 367 MET A N 1
ATOM 2932 C CA . MET A 1 367 ? -0.734 -0.283 12.470 1.00 98.75 367 MET A CA 1
ATOM 2933 C C . MET A 1 367 ? -1.167 -1.695 12.049 1.00 98.75 367 MET A C 1
ATOM 2935 O O . MET A 1 367 ? -2.208 -2.185 12.483 1.00 98.75 367 MET A O 1
ATOM 2939 N N . TRP A 1 368 ? -0.371 -2.381 11.233 1.00 98.50 368 TRP A N 1
ATOM 2940 C CA . TRP A 1 368 ? -0.598 -3.772 10.840 1.00 98.50 368 TRP A CA 1
ATOM 2941 C C . TRP A 1 368 ? 0.196 -4.785 11.668 1.00 98.50 368 TRP A C 1
ATOM 2943 O O . TRP A 1 368 ? 0.003 -5.986 11.485 1.00 98.50 368 TRP A O 1
ATOM 2953 N N . GLU A 1 369 ? 1.036 -4.325 12.595 1.00 98.19 369 GLU A N 1
ATOM 2954 C CA . GLU A 1 369 ? 1.953 -5.147 13.401 1.00 98.19 369 GLU A CA 1
ATOM 2955 C C . GLU A 1 369 ? 2.952 -5.962 12.562 1.00 98.19 369 GLU A C 1
ATOM 2957 O O . GLU A 1 369 ? 3.607 -6.873 13.060 1.00 98.19 369 GLU A O 1
ATOM 2962 N N . TYR A 1 370 ? 3.118 -5.607 11.288 1.00 98.19 370 TYR A N 1
ATOM 2963 C CA . TYR A 1 370 ? 4.002 -6.287 10.344 1.00 98.19 370 TYR A CA 1
ATOM 2964 C C . TYR A 1 370 ? 5.476 -6.140 10.696 1.00 98.19 370 TYR A C 1
ATOM 2966 O O . TYR A 1 370 ? 6.259 -7.047 10.427 1.00 98.19 370 TYR A O 1
ATOM 2974 N N . GLY A 1 371 ? 5.854 -5.051 11.369 1.00 94.44 371 GLY A N 1
ATOM 2975 C CA . GLY A 1 371 ? 7.223 -4.886 11.848 1.00 94.44 371 GLY A CA 1
ATOM 2976 C C . GLY A 1 371 ? 7.666 -5.999 12.805 1.00 94.44 371 GLY A C 1
ATOM 2977 O O . GLY A 1 371 ? 8.835 -6.357 12.831 1.00 94.44 371 GLY A O 1
ATOM 2978 N N . GLN A 1 372 ? 6.736 -6.617 13.544 1.00 95.19 372 GLN A N 1
ATOM 2979 C CA . GLN A 1 372 ? 7.051 -7.748 14.428 1.00 95.19 372 GLN A CA 1
ATOM 2980 C C . GLN A 1 372 ? 7.305 -9.053 13.658 1.00 95.19 372 GLN A C 1
ATOM 2982 O O . GLN A 1 372 ? 7.905 -9.977 14.200 1.00 95.19 372 GLN A O 1
ATOM 2987 N N . GLU A 1 373 ? 6.838 -9.126 12.412 1.00 95.94 373 GLU A N 1
ATOM 2988 C CA . GLU A 1 373 ? 6.847 -10.332 11.584 1.00 95.94 373 GLU A CA 1
ATOM 2989 C C . GLU A 1 373 ? 7.946 -10.312 10.520 1.00 95.94 373 GLU A C 1
ATOM 2991 O O . GLU A 1 373 ? 8.481 -11.370 10.178 1.00 95.94 373 GLU A O 1
ATOM 2996 N N . PHE A 1 374 ? 8.248 -9.130 9.975 1.00 96.12 374 PHE A N 1
ATOM 2997 C CA . PHE A 1 374 ? 9.069 -8.988 8.772 1.00 96.12 374 PHE A CA 1
ATOM 2998 C C . PHE A 1 374 ? 10.348 -8.174 8.972 1.00 96.12 374 PHE A C 1
ATOM 3000 O O . PHE A 1 374 ? 11.290 -8.378 8.212 1.00 96.12 374 PHE A O 1
ATOM 3007 N N . TRP A 1 375 ? 10.442 -7.313 9.992 1.00 94.44 375 TRP A N 1
ATOM 3008 C CA . TRP A 1 375 ? 11.731 -6.696 10.318 1.00 94.44 375 TRP A CA 1
ATOM 3009 C C . TRP A 1 375 ? 12.668 -7.708 10.966 1.00 94.44 375 TRP A C 1
ATOM 3011 O O . TRP A 1 375 ? 12.238 -8.614 11.690 1.00 94.44 375 TRP A O 1
ATOM 3021 N N . GLU A 1 376 ? 13.967 -7.542 10.732 1.00 89.62 376 GLU A N 1
ATOM 3022 C CA . GLU A 1 376 ? 14.974 -8.396 11.347 1.00 89.62 376 GLU A CA 1
ATOM 3023 C C . GLU A 1 376 ? 14.854 -8.321 12.877 1.00 89.62 376 GLU A C 1
ATOM 3025 O O . GLU A 1 376 ? 14.818 -7.247 13.474 1.00 89.62 376 GLU A O 1
ATOM 3030 N N . ASN A 1 377 ? 14.737 -9.479 13.534 1.00 91.88 377 ASN A N 1
ATOM 3031 C CA . ASN A 1 377 ? 14.502 -9.578 14.981 1.00 91.88 377 ASN A CA 1
ATOM 3032 C C . ASN A 1 377 ? 13.227 -8.855 15.482 1.00 91.88 377 ASN A C 1
ATOM 3034 O O . ASN A 1 377 ? 13.083 -8.623 16.684 1.00 91.88 377 ASN A O 1
ATOM 3038 N N . GLY A 1 378 ? 12.292 -8.521 14.586 1.00 92.88 378 GLY A N 1
ATOM 3039 C CA . GLY A 1 378 ? 11.026 -7.863 14.905 1.00 92.88 378 GLY A CA 1
ATOM 3040 C C . GLY A 1 378 ? 11.152 -6.386 15.295 1.00 92.88 378 GLY A C 1
ATOM 3041 O O . GLY A 1 378 ? 10.242 -5.857 15.945 1.00 92.88 378 GLY A O 1
ATOM 3042 N N . THR A 1 379 ? 12.266 -5.728 14.957 1.00 95.50 379 THR A N 1
ATOM 3043 C CA . THR A 1 379 ? 12.547 -4.332 15.320 1.00 95.50 379 THR A CA 1
ATOM 3044 C C . THR A 1 379 ? 13.232 -3.574 14.186 1.00 95.50 379 THR A C 1
ATOM 3046 O O . THR A 1 379 ? 14.005 -4.143 13.423 1.00 95.50 379 THR A O 1
ATOM 3049 N N . LEU A 1 380 ? 12.961 -2.271 14.119 1.00 94.81 380 LEU A N 1
ATOM 3050 C CA . LEU A 1 380 ? 13.693 -1.313 13.290 1.00 94.81 380 LEU A CA 1
ATOM 3051 C C . LEU A 1 380 ? 14.308 -0.204 14.160 1.00 94.81 380 LEU A C 1
ATOM 3053 O O . LEU A 1 380 ? 14.625 0.882 13.686 1.00 94.81 380 LEU A O 1
ATOM 3057 N N . ALA A 1 381 ? 14.445 -0.426 15.469 1.00 94.69 381 ALA A N 1
ATOM 3058 C CA . ALA A 1 381 ? 15.041 0.565 16.349 1.00 94.69 381 ALA A CA 1
ATOM 3059 C C . ALA A 1 381 ? 16.529 0.788 15.985 1.00 94.69 381 ALA A C 1
ATOM 3061 O O . ALA A 1 381 ? 17.254 -0.175 15.729 1.00 94.69 381 ALA A O 1
ATOM 3062 N N . PRO A 1 382 ? 17.032 2.038 16.017 1.00 94.94 382 PRO A N 1
ATOM 3063 C CA . PRO A 1 382 ? 16.367 3.243 16.514 1.00 94.94 382 PRO A CA 1
ATOM 3064 C C . PRO A 1 382 ? 15.553 4.011 15.461 1.00 94.94 382 PRO A C 1
ATOM 3066 O O . PRO A 1 382 ? 15.050 5.082 15.788 1.00 94.94 382 PRO A O 1
ATOM 3069 N N . GLU A 1 383 ? 15.457 3.528 14.223 1.00 96.94 383 GLU A N 1
ATOM 3070 C CA . GLU A 1 383 ? 14.738 4.217 13.151 1.00 96.94 383 GLU A CA 1
ATOM 3071 C C . GLU A 1 383 ? 13.244 4.335 13.462 1.00 96.94 383 GLU A C 1
ATOM 3073 O O . GLU A 1 383 ? 12.730 5.449 13.546 1.00 96.94 383 GLU A O 1
ATOM 3078 N N . TRP A 1 384 ? 12.582 3.206 13.729 1.00 98.25 384 TRP A N 1
ATOM 3079 C CA . TRP A 1 384 ? 11.222 3.163 14.263 1.00 98.25 384 TRP A CA 1
ATOM 3080 C C . TRP A 1 384 ? 11.219 2.542 15.655 1.00 98.25 384 TRP A C 1
ATOM 3082 O O . TRP A 1 384 ? 11.691 1.422 15.865 1.00 98.25 384 TRP A O 1
ATOM 3092 N N . ASN A 1 385 ? 10.690 3.272 16.630 1.00 98.19 385 ASN A N 1
ATOM 3093 C CA . ASN A 1 385 ? 10.726 2.858 18.024 1.00 98.19 385 ASN A CA 1
ATOM 3094 C C . ASN A 1 385 ? 9.805 1.658 18.293 1.00 98.19 385 ASN A C 1
ATOM 3096 O O . ASN A 1 385 ? 8.651 1.604 17.858 1.00 98.19 385 ASN A O 1
ATOM 3100 N N . ASP A 1 386 ? 10.288 0.719 19.108 1.00 98.00 386 ASP A N 1
ATOM 3101 C CA . ASP A 1 386 ? 9.538 -0.474 19.494 1.00 98.00 386 ASP A CA 1
ATOM 3102 C C . ASP A 1 386 ? 8.231 -0.175 20.241 1.00 98.00 386 ASP A C 1
ATOM 3104 O O . ASP A 1 386 ? 7.327 -1.015 20.253 1.00 98.00 386 ASP A O 1
ATOM 3108 N N . ASN A 1 387 ? 8.098 1.014 20.839 1.00 97.44 387 ASN A N 1
ATOM 3109 C CA . ASN A 1 387 ? 6.868 1.457 21.495 1.00 97.44 387 ASN A CA 1
ATOM 3110 C C . ASN A 1 387 ? 5.716 1.773 20.517 1.00 97.44 387 ASN A C 1
ATOM 3112 O O . ASN A 1 387 ? 4.592 1.974 20.973 1.00 97.44 387 ASN A O 1
ATOM 3116 N N . ALA A 1 388 ? 5.967 1.787 19.203 1.00 97.88 388 ALA A N 1
ATOM 3117 C CA . ALA A 1 388 ? 5.001 2.125 18.158 1.00 97.88 388 ALA A CA 1
ATOM 3118 C C . ALA A 1 388 ? 4.841 1.018 17.095 1.00 97.88 388 ALA A C 1
ATOM 3120 O O . ALA A 1 388 ? 4.440 1.284 15.965 1.00 97.88 388 ALA A O 1
ATOM 3121 N N . ARG A 1 389 ? 5.123 -0.247 17.439 1.00 96.94 389 ARG A N 1
ATOM 3122 C CA . ARG A 1 389 ? 4.940 -1.421 16.550 1.00 96.94 389 ARG A CA 1
ATOM 3123 C C . ARG A 1 389 ? 3.550 -2.073 16.617 1.00 96.94 389 ARG A C 1
ATOM 3125 O O . ARG A 1 389 ? 3.351 -3.154 16.069 1.00 96.94 389 ARG A O 1
ATOM 3132 N N . THR A 1 390 ? 2.614 -1.442 17.325 1.00 98.19 390 THR A N 1
ATOM 3133 C CA . THR A 1 390 ? 1.218 -1.886 17.462 1.00 98.19 390 THR A CA 1
ATOM 3134 C C . THR A 1 390 ? 0.264 -0.711 17.297 1.00 98.19 390 THR A C 1
ATOM 3136 O O . THR A 1 390 ? 0.653 0.411 17.637 1.00 98.19 390 THR A O 1
ATOM 3139 N N . PRO A 1 391 ? -1.006 -0.926 16.903 1.00 98.62 391 PRO A N 1
ATOM 3140 C CA . PRO A 1 391 ? -2.006 0.137 16.868 1.00 98.62 391 PRO A CA 1
ATOM 3141 C C . PRO A 1 391 ? -2.112 0.921 18.177 1.00 98.62 391 PRO A C 1
ATOM 3143 O O . PRO A 1 391 ? -2.176 2.145 18.152 1.00 98.62 391 PRO A O 1
ATOM 3146 N N . SER A 1 392 ? -2.080 0.239 19.328 1.00 98.50 392 SER A N 1
ATOM 3147 C CA . SER A 1 392 ? -2.088 0.897 20.641 1.00 98.50 392 SER A CA 1
ATOM 3148 C C . SER A 1 392 ? -0.821 1.709 20.901 1.00 98.50 392 SER A C 1
ATOM 3150 O O . SER A 1 392 ? -0.893 2.798 21.465 1.00 98.50 392 SER A O 1
ATOM 3152 N N . GLY A 1 393 ? 0.334 1.198 20.471 1.00 98.50 393 GLY A N 1
ATOM 3153 C CA . GLY A 1 393 ? 1.614 1.884 20.597 1.00 98.50 393 GLY A CA 1
ATOM 3154 C C . GLY A 1 393 ? 1.672 3.151 19.747 1.00 98.50 393 GLY A C 1
ATOM 3155 O O . GLY A 1 393 ? 2.054 4.210 20.243 1.00 98.50 393 GLY A O 1
ATOM 3156 N N . VAL A 1 394 ? 1.210 3.071 18.495 1.00 98.81 394 VAL A N 1
ATOM 3157 C CA . VAL A 1 394 ? 1.058 4.233 17.609 1.00 98.81 394 VAL A CA 1
ATOM 3158 C C . VAL A 1 394 ? 0.045 5.213 18.198 1.00 98.81 394 VAL A C 1
ATOM 3160 O O . VAL A 1 394 ? 0.338 6.396 18.291 1.00 98.81 394 VAL A O 1
ATOM 3163 N N . GLN A 1 395 ? -1.114 4.754 18.677 1.00 98.69 395 GLN A N 1
ATOM 3164 C CA . GLN A 1 395 ? -2.118 5.633 19.289 1.00 98.69 395 GLN A CA 1
ATOM 3165 C C . GLN A 1 395 ? -1.572 6.405 20.495 1.00 98.69 395 GLN A C 1
ATOM 3167 O O . GLN A 1 395 ? -1.918 7.568 20.690 1.00 98.69 395 GLN A O 1
ATOM 3172 N N . GLN A 1 396 ? -0.737 5.761 21.311 1.00 98.62 396 GLN A N 1
ATOM 3173 C CA . GLN A 1 396 ? -0.158 6.369 22.503 1.00 98.62 396 GLN A CA 1
ATOM 3174 C C . GLN A 1 396 ? 0.976 7.348 22.175 1.00 98.62 396 GLN A C 1
ATOM 3176 O O . GLN A 1 396 ? 1.050 8.407 22.795 1.00 98.62 396 GLN A O 1
ATOM 3181 N N . ASN A 1 397 ? 1.867 6.988 21.246 1.00 98.69 397 ASN A N 1
ATOM 3182 C CA . ASN A 1 397 ? 3.129 7.706 21.025 1.00 98.69 397 ASN A CA 1
ATOM 3183 C C . ASN A 1 397 ? 3.135 8.573 19.753 1.00 98.69 397 ASN A C 1
ATOM 3185 O O . ASN A 1 397 ? 3.971 9.462 19.623 1.00 98.69 397 ASN A O 1
ATOM 3189 N N . ASN A 1 398 ? 2.200 8.353 18.831 1.00 98.81 398 ASN A N 1
ATOM 3190 C CA . ASN A 1 398 ? 1.975 9.160 17.632 1.00 98.81 398 ASN A CA 1
ATOM 3191 C C . ASN A 1 398 ? 0.465 9.224 17.283 1.00 98.81 398 ASN A C 1
ATOM 3193 O O . ASN A 1 398 ? 0.041 8.720 16.234 1.00 98.81 398 ASN A O 1
ATOM 3197 N N . PRO A 1 399 ? -0.379 9.801 18.165 1.00 98.88 399 PRO A N 1
ATOM 3198 C CA . PRO A 1 399 ? -1.829 9.874 17.971 1.00 98.88 399 PRO A CA 1
ATOM 3199 C C . PRO A 1 399 ? -2.262 10.565 16.669 1.00 98.88 399 PRO A C 1
ATOM 3201 O O . PRO A 1 399 ? -3.296 10.193 16.105 1.00 98.88 399 PRO A O 1
ATOM 3204 N N . LEU A 1 400 ? -1.499 11.534 16.155 1.00 98.88 400 LEU A N 1
ATOM 3205 C CA . LEU A 1 400 ? -1.776 12.146 14.853 1.00 98.88 400 LEU A CA 1
ATOM 3206 C C . LEU A 1 400 ? -1.531 11.163 13.705 1.00 98.88 400 LEU A C 1
ATOM 3208 O O . LEU A 1 400 ? -2.347 11.106 12.787 1.00 98.88 400 LEU A O 1
ATOM 3212 N N . GLY A 1 401 ? -0.476 10.348 13.780 1.00 98.88 401 GLY A N 1
ATOM 3213 C CA . GLY A 1 401 ? -0.233 9.243 12.848 1.00 98.88 401 GLY A CA 1
ATOM 3214 C C . GLY A 1 401 ? -1.340 8.195 12.898 1.00 98.88 401 GLY A C 1
ATOM 3215 O O . GLY A 1 401 ? -1.895 7.822 11.865 1.00 98.88 401 GLY A O 1
ATOM 3216 N N . TYR A 1 402 ? -1.756 7.796 14.102 1.00 98.88 402 TYR A N 1
ATOM 3217 C CA . TYR A 1 402 ? -2.893 6.891 14.292 1.00 98.88 402 TYR A CA 1
ATOM 3218 C C . TYR A 1 402 ? -4.168 7.429 13.623 1.00 98.88 402 TYR A C 1
ATOM 3220 O O . TYR A 1 402 ? -4.864 6.698 12.915 1.00 98.88 402 TYR A O 1
ATOM 3228 N N . ALA A 1 403 ? -4.479 8.714 13.814 1.00 98.69 403 ALA A N 1
ATOM 3229 C CA . ALA A 1 403 ? -5.630 9.350 13.178 1.00 98.69 403 ALA A CA 1
ATOM 3230 C C . ALA A 1 403 ? -5.474 9.431 11.649 1.00 98.69 403 ALA A C 1
ATOM 3232 O O . ALA A 1 403 ? -6.428 9.150 10.926 1.00 98.69 403 ALA A O 1
ATOM 3233 N N . LEU A 1 404 ? -4.283 9.779 11.150 1.00 98.75 404 LEU A N 1
ATOM 3234 C CA . LEU A 1 404 ? -3.974 9.849 9.720 1.00 98.75 404 LEU A CA 1
ATOM 3235 C C . LEU A 1 404 ? -4.218 8.499 9.030 1.00 98.75 404 LEU A C 1
ATOM 3237 O O . LEU A 1 404 ? -4.918 8.450 8.018 1.00 98.75 404 LEU A O 1
ATOM 3241 N N . PHE A 1 405 ? -3.705 7.412 9.616 1.00 98.88 405 PHE A N 1
ATOM 3242 C CA . PHE A 1 405 ? -3.893 6.052 9.115 1.00 98.88 405 PHE A CA 1
ATOM 3243 C C . PHE A 1 405 ? -5.375 5.675 9.058 1.00 98.88 405 PHE A C 1
ATOM 3245 O O . PHE A 1 405 ? -5.869 5.293 7.998 1.00 98.88 405 PHE A O 1
ATOM 3252 N N . ASN A 1 406 ? -6.103 5.822 10.171 1.00 98.31 406 ASN A N 1
ATOM 3253 C CA . ASN A 1 406 ? -7.508 5.410 10.245 1.00 98.31 406 ASN A CA 1
ATOM 3254 C C . ASN A 1 406 ? -8.413 6.229 9.314 1.00 98.31 406 ASN A C 1
ATOM 3256 O O . ASN A 1 406 ? -9.397 5.699 8.807 1.00 98.31 406 ASN A O 1
ATOM 3260 N N . ASN A 1 407 ? -8.083 7.501 9.081 1.00 96.00 407 ASN A N 1
ATOM 3261 C CA . ASN A 1 407 ? -8.883 8.372 8.225 1.00 96.00 407 ASN A CA 1
ATOM 3262 C C . ASN A 1 407 ? -8.630 8.145 6.735 1.00 96.00 407 ASN A C 1
ATOM 3264 O O . ASN A 1 407 ? -9.559 8.299 5.947 1.00 96.00 407 ASN A O 1
ATOM 3268 N N . TYR A 1 408 ? -7.389 7.855 6.333 1.00 98.50 408 TYR A N 1
ATOM 3269 C CA . TYR A 1 408 ? -7.008 7.951 4.921 1.00 98.50 408 TYR A CA 1
ATOM 3270 C C . TYR A 1 408 ? -6.388 6.691 4.330 1.00 98.50 408 TYR A C 1
ATOM 3272 O O . TYR A 1 408 ? -6.537 6.495 3.132 1.00 98.50 408 TYR A O 1
ATOM 3280 N N . ILE A 1 409 ? -5.729 5.847 5.128 1.00 98.81 409 ILE A N 1
ATOM 3281 C CA . ILE A 1 409 ? -5.041 4.643 4.633 1.00 98.81 409 ILE A CA 1
ATOM 3282 C C . ILE A 1 409 ? -5.924 3.410 4.825 1.00 98.81 409 ILE A C 1
ATOM 3284 O O . ILE A 1 409 ? -6.241 2.712 3.865 1.00 98.81 409 ILE A O 1
ATOM 3288 N N . LYS A 1 410 ? -6.395 3.197 6.058 1.00 98.12 410 LYS A N 1
ATOM 3289 C CA . LYS A 1 410 ? -7.256 2.074 6.442 1.00 98.12 410 LYS A CA 1
ATOM 3290 C C . LYS A 1 410 ? -8.470 1.863 5.523 1.00 98.12 410 LYS A C 1
ATOM 3292 O O . LYS A 1 410 ? -8.733 0.717 5.188 1.00 98.12 410 LYS A O 1
ATOM 3297 N N . PRO A 1 411 ? -9.198 2.909 5.078 1.00 96.81 411 PRO A N 1
ATOM 3298 C CA . PRO A 1 411 ? -10.386 2.695 4.254 1.00 96.81 411 PRO A CA 1
ATOM 3299 C C . PRO A 1 411 ? -10.085 2.198 2.834 1.00 96.81 411 PRO A C 1
ATOM 3301 O O . PRO A 1 411 ? -11.021 1.848 2.122 1.00 96.81 411 PRO A O 1
ATOM 3304 N N . VAL A 1 412 ? -8.824 2.233 2.384 1.00 98.19 412 VAL A N 1
ATOM 3305 C CA . VAL A 1 412 ? -8.463 1.976 0.978 1.00 98.19 412 VAL A CA 1
ATOM 3306 C C . VAL A 1 412 ? -7.392 0.905 0.791 1.00 98.19 412 VAL A C 1
ATOM 3308 O O . VAL A 1 412 ? -7.290 0.362 -0.308 1.00 98.19 412 VAL A O 1
ATOM 3311 N N . LEU A 1 413 ? -6.633 0.565 1.835 1.00 98.44 413 LEU A N 1
ATOM 3312 C CA . LEU A 1 413 ? -5.675 -0.539 1.825 1.00 98.44 413 LEU A CA 1
ATOM 3313 C C . LEU A 1 413 ? -6.147 -1.687 2.705 1.00 98.44 413 LEU A C 1
ATOM 3315 O O . LEU A 1 413 ? -6.323 -1.529 3.913 1.00 98.44 413 LEU A O 1
ATOM 3319 N N . SER A 1 414 ? -6.300 -2.847 2.083 1.00 97.94 414 SER A N 1
ATOM 3320 C CA . SER A 1 414 ? -6.666 -4.094 2.748 1.00 97.94 414 SER A CA 1
ATOM 3321 C C . SER A 1 414 ? -5.412 -4.692 3.361 1.00 97.94 414 SER A C 1
ATOM 3323 O O . SER A 1 414 ? -4.332 -4.548 2.786 1.00 97.94 414 SER A O 1
ATOM 3325 N N . LYS A 1 415 ? -5.522 -5.353 4.516 1.00 97.38 415 LYS A N 1
ATOM 3326 C CA . LYS A 1 415 ? -4.368 -5.951 5.203 1.00 97.38 415 LYS A CA 1
ATOM 3327 C C . LYS A 1 415 ? -4.207 -7.408 4.755 1.00 97.38 415 LYS A C 1
ATOM 3329 O O . LYS A 1 415 ? -4.978 -8.250 5.219 1.00 97.38 415 LYS A O 1
ATOM 3334 N N . PRO A 1 416 ? -3.194 -7.766 3.938 1.00 96.75 416 PRO A N 1
ATOM 3335 C CA . PRO A 1 416 ? -2.985 -9.160 3.560 1.00 96.75 416 PRO A CA 1
ATOM 3336 C C . PRO A 1 416 ? -2.801 -10.072 4.782 1.00 96.75 416 PRO A C 1
ATOM 3338 O O . PRO A 1 416 ? -2.231 -9.683 5.810 1.00 96.75 416 PRO A O 1
ATOM 3341 N N . SER A 1 417 ? -3.240 -11.326 4.698 1.00 96.00 417 SER A N 1
ATOM 3342 C CA . SER A 1 417 ? -2.925 -12.267 5.771 1.00 96.00 417 SER A CA 1
ATOM 3343 C C . SER A 1 417 ?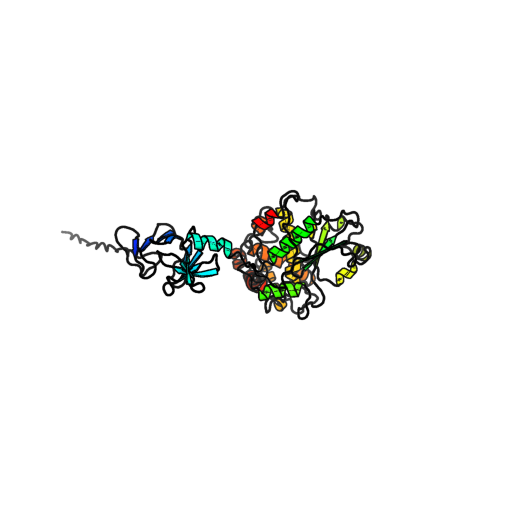 -1.446 -12.671 5.705 1.00 96.00 417 SER A C 1
ATOM 3345 O O . SER A 1 417 ? -0.865 -12.815 4.627 1.00 96.00 417 SER A O 1
ATOM 3347 N N . LEU A 1 418 ? -0.821 -12.901 6.867 1.00 94.12 418 LEU A N 1
ATOM 3348 C CA . LEU A 1 418 ? 0.555 -13.419 6.923 1.00 94.12 418 LEU A CA 1
ATOM 3349 C C . LEU A 1 418 ? 0.676 -14.766 6.199 1.00 94.12 418 LEU A C 1
ATOM 3351 O O . LEU A 1 418 ? 1.719 -15.072 5.626 1.00 94.12 418 LEU A O 1
ATOM 3355 N N . THR A 1 419 ? -0.388 -15.572 6.231 1.00 93.25 419 THR A N 1
ATOM 3356 C CA . THR A 1 419 ? -0.452 -16.864 5.547 1.00 93.25 419 THR A CA 1
ATOM 3357 C C . THR A 1 419 ? -0.416 -16.700 4.033 1.00 93.25 419 THR A C 1
ATOM 3359 O O . THR A 1 419 ? 0.343 -17.419 3.385 1.00 93.25 419 THR A O 1
ATOM 3362 N N . ASP A 1 420 ? -1.168 -15.753 3.469 1.00 93.12 420 ASP A N 1
ATOM 3363 C CA . ASP A 1 420 ? -1.169 -15.511 2.021 1.00 93.12 420 ASP A CA 1
ATOM 3364 C C . ASP A 1 420 ? 0.205 -15.022 1.561 1.00 93.12 420 ASP A C 1
ATOM 3366 O O . ASP A 1 420 ? 0.793 -15.600 0.646 1.00 93.12 420 ASP A O 1
ATOM 3370 N N . LEU A 1 421 ? 0.776 -14.038 2.266 1.00 97.31 421 LEU A N 1
ATOM 3371 C CA . LEU A 1 421 ? 2.109 -13.510 1.965 1.00 97.31 421 LEU A CA 1
ATOM 3372 C C . LEU A 1 421 ? 3.181 -14.611 2.023 1.00 97.31 421 LEU A C 1
ATOM 3374 O O . LEU A 1 421 ? 3.920 -14.804 1.061 1.00 97.31 421 LEU A O 1
ATOM 3378 N N . ARG A 1 422 ? 3.230 -15.403 3.102 1.00 97.25 422 ARG A N 1
ATOM 3379 C CA . ARG A 1 422 ? 4.211 -16.498 3.258 1.00 97.25 422 ARG A CA 1
ATOM 3380 C C . ARG A 1 422 ? 3.972 -17.675 2.309 1.00 97.25 422 ARG A C 1
ATOM 3382 O O . ARG A 1 422 ? 4.886 -18.454 2.061 1.00 97.25 422 ARG A O 1
ATOM 3389 N N . THR A 1 423 ? 2.766 -17.817 1.760 1.00 93.38 423 THR A N 1
ATOM 3390 C CA . THR A 1 423 ? 2.487 -18.807 0.708 1.00 93.38 423 THR A CA 1
ATOM 3391 C C . THR A 1 423 ? 3.092 -18.372 -0.627 1.00 93.38 423 THR A C 1
ATOM 3393 O O . THR A 1 423 ? 3.669 -19.198 -1.337 1.00 93.38 423 THR A O 1
ATOM 3396 N N . ILE A 1 424 ? 3.004 -17.077 -0.944 1.00 96.25 424 ILE A N 1
ATOM 3397 C CA . ILE A 1 424 ? 3.545 -16.471 -2.168 1.00 96.25 424 ILE A CA 1
ATOM 3398 C C . ILE A 1 424 ? 5.082 -16.410 -2.120 1.00 96.25 424 ILE A C 1
ATOM 3400 O O . ILE A 1 424 ? 5.763 -16.777 -3.085 1.00 96.25 424 ILE A O 1
ATOM 3404 N N . PHE A 1 425 ? 5.634 -15.983 -0.985 1.00 97.06 425 PHE A N 1
ATOM 3405 C CA . PHE A 1 425 ? 7.063 -15.760 -0.767 1.00 97.06 425 PHE A CA 1
ATOM 3406 C C . PHE A 1 425 ? 7.612 -16.778 0.238 1.00 97.06 425 PHE A C 1
ATOM 3408 O O . PHE A 1 425 ? 7.818 -16.479 1.411 1.00 97.06 425 PHE A O 1
ATOM 3415 N N . GLN A 1 426 ? 7.809 -18.015 -0.221 1.00 95.38 426 GLN A N 1
ATOM 3416 C CA . GLN A 1 426 ? 8.543 -19.026 0.546 1.00 95.38 426 GLN A CA 1
ATOM 3417 C C . GLN A 1 426 ? 10.047 -18.876 0.326 1.00 95.38 426 GLN A C 1
ATOM 3419 O O . GLN A 1 426 ? 10.474 -18.400 -0.727 1.00 95.38 426 GLN A O 1
ATOM 3424 N N . ASP A 1 427 ? 10.832 -19.372 1.281 1.00 94.44 427 ASP A N 1
ATOM 3425 C CA . ASP A 1 427 ? 12.289 -19.414 1.185 1.00 94.44 427 ASP A CA 1
ATOM 3426 C C . ASP A 1 427 ? 12.770 -20.027 -0.140 1.00 94.44 427 ASP A C 1
ATOM 3428 O O . ASP A 1 427 ? 12.191 -20.979 -0.675 1.00 94.44 427 ASP A O 1
ATOM 3432 N N . ASN A 1 428 ? 13.893 -19.510 -0.634 1.00 92.44 428 ASN A N 1
ATOM 3433 C CA . ASN A 1 428 ? 14.525 -19.880 -1.898 1.00 92.44 428 ASN A CA 1
ATOM 3434 C C . ASN A 1 428 ? 13.602 -19.692 -3.109 1.00 92.44 428 ASN A C 1
ATOM 3436 O O . ASN A 1 428 ? 13.623 -20.506 -4.032 1.00 92.44 428 ASN A O 1
ATOM 3440 N N . ASP A 1 429 ? 12.780 -18.641 -3.088 1.00 89.50 429 ASP A N 1
ATOM 3441 C CA . ASP A 1 429 ? 11.796 -18.317 -4.124 1.00 89.50 429 ASP A CA 1
ATOM 3442 C C . ASP A 1 429 ? 10.724 -19.406 -4.348 1.00 89.50 429 ASP A C 1
ATOM 3444 O O . ASP A 1 429 ? 9.990 -19.346 -5.337 1.00 89.50 429 ASP A O 1
ATOM 3448 N N . GLY A 1 430 ? 10.593 -20.390 -3.448 1.00 91.25 430 GLY A N 1
ATOM 3449 C CA . GLY A 1 430 ? 9.838 -21.629 -3.690 1.00 91.25 430 GLY A CA 1
ATOM 3450 C C . GLY A 1 430 ? 8.315 -21.478 -3.784 1.00 91.25 430 GLY A C 1
ATOM 3451 O O . GLY A 1 430 ? 7.636 -22.377 -4.282 1.00 91.25 430 GLY A O 1
ATOM 3452 N N . GLY A 1 431 ? 7.773 -20.352 -3.316 1.00 91.88 431 GLY A N 1
ATOM 3453 C CA . GLY A 1 431 ? 6.340 -20.067 -3.353 1.00 91.88 431 GLY A CA 1
ATOM 3454 C C . GLY A 1 431 ? 5.846 -19.730 -4.760 1.00 91.88 431 GLY A C 1
ATOM 3455 O O . GLY A 1 431 ? 6.609 -19.273 -5.613 1.00 91.88 431 GLY A O 1
ATOM 3456 N N . THR A 1 432 ? 4.551 -19.918 -4.995 1.00 93.00 432 THR A N 1
ATOM 3457 C CA . THR A 1 432 ? 3.875 -19.515 -6.236 1.00 93.00 432 THR A CA 1
ATOM 3458 C C . THR A 1 432 ? 2.910 -18.375 -5.958 1.00 93.00 432 THR A C 1
ATOM 3460 O O . THR A 1 432 ? 2.214 -18.388 -4.948 1.00 93.00 432 THR A O 1
ATOM 3463 N N . SER A 1 433 ? 2.814 -17.434 -6.888 1.00 94.81 433 SER A N 1
ATOM 3464 C CA . SER A 1 433 ? 1.928 -16.273 -6.840 1.00 94.81 433 SER A CA 1
ATOM 3465 C C . SER A 1 433 ? 0.456 -16.635 -6.698 1.00 94.81 433 SER A C 1
ATOM 3467 O O . SER A 1 433 ? -0.276 -15.918 -6.034 1.00 94.81 433 SER A O 1
ATOM 3469 N N . GLY A 1 434 ? -0.007 -17.706 -7.350 1.00 90.38 434 GLY A N 1
ATOM 3470 C CA . GLY A 1 434 ? -1.444 -17.972 -7.472 1.00 90.38 434 GLY A CA 1
ATOM 3471 C C . GLY A 1 434 ? -2.196 -16.895 -8.269 1.00 90.38 434 GLY A C 1
ATOM 3472 O O . GLY A 1 434 ? -3.424 -16.882 -8.259 1.00 90.38 434 GLY A O 1
ATOM 3473 N N . TYR A 1 435 ? -1.474 -16.004 -8.960 1.00 94.56 435 TYR A N 1
ATOM 3474 C CA . TYR A 1 435 ? -2.061 -14.909 -9.718 1.00 94.56 435 TYR A CA 1
ATOM 3475 C C . TYR A 1 435 ? -2.829 -15.438 -10.929 1.00 94.56 435 TYR A C 1
ATOM 3477 O O . TYR A 1 435 ? -2.285 -16.168 -11.764 1.00 94.56 435 TYR A O 1
ATOM 3485 N N . VAL A 1 436 ? -4.083 -15.013 -11.045 1.00 90.44 436 VAL A N 1
ATOM 3486 C CA . VAL A 1 436 ? -4.955 -15.293 -12.185 1.00 90.44 436 VAL A CA 1
ATOM 3487 C C . VAL A 1 436 ? -5.399 -13.956 -12.760 1.00 90.44 436 VAL A C 1
ATOM 3489 O O . VAL A 1 436 ? -5.959 -13.135 -12.030 1.00 90.44 436 VAL A O 1
ATOM 3492 N N . SER A 1 437 ? -5.105 -13.749 -14.044 1.00 92.88 437 SER A N 1
ATOM 3493 C CA . SER A 1 437 ? -5.622 -12.620 -14.816 1.00 92.88 437 SER A CA 1
ATOM 3494 C C . SER A 1 437 ? -7.082 -12.852 -15.205 1.00 92.88 437 SER A C 1
ATOM 3496 O O . SER A 1 437 ? -7.490 -14.008 -15.349 1.00 92.88 437 SER A O 1
ATOM 3498 N N . ASP A 1 438 ? -7.826 -11.769 -15.410 1.00 87.19 438 ASP A N 1
ATOM 3499 C CA . ASP A 1 438 ? -9.234 -11.799 -15.830 1.00 87.19 438 ASP A CA 1
ATOM 3500 C C . ASP A 1 438 ? -9.440 -12.184 -17.303 1.00 87.19 438 ASP A C 1
ATOM 3502 O O . ASP A 1 438 ? -8.490 -12.036 -18.116 1.00 87.19 438 ASP A O 1
#